Protein 1ZVP (pdb70)

InterPro domains:
  IPR018717 Domain of unknown function DUF2241 [PF10000] (2-69)
  IPR027795 CASTOR, ACT domain [PF13840] (72-126)
  IPR045865 ACT-like domain [SSF55021] (2-65)
  IPR045865 ACT-like domain [SSF55021] (70-128)

Secondary structure (DSSP, 8-state):
--SHHHHHHHHT-EEEEPSS-EEEEEE-S-GGGGGGG--SEEEEETTEEEEEEEHHHHHHTT----S-EEEEEEE-----S-HHHHHHHHHHHTT---EEEE-SS-EEEEEEGGGHHHHHHHHTTS--/-HHHHHHHHHTT-EEEEPSS-EEEEEE-S-GGGGGGG--SEEEEETTEEEEEEEHHHHHHTT----S-EEEEEEE-----S-HHHHHHHHHHHTT---EEEE-SS-EEEEEEGGGHHHHHHHHTTTT-/--HHHHHHHHHTS---EEEPS--EEEEEE-S-GGGGGGG--SEEEEETTEEEEEEEHHHHHTTT---PPPEEEEEE---TT-TTHHHHHHHHHHTTT--EEEEE-SS-EEEEEEGGGHHHHHHHH---/-HHHHHHHHHTS---EEEPSS-EEEEEE-S-GGGTGGG--SEEEEETTEEEEEEEHHHHHTTT------EEEEEE-S---TT-TTHHHHHHHHHHTTT---EEEE-SS-EEEEEEGGGHHHHHHHHT----

Structure (mmCIF, N/CA/C/O backbone):
data_1ZVP
#
_entry.id   1ZVP
#
_cell.length_a   97.224
_cell.length_b   99.561
_cell.length_c   163.433
_cell.angle_alpha   90.00
_cell.angle_beta   90.00
_cell.angle_gamma   90.00
#
_symmetry.space_group_name_H-M   'C 2 2 21'
#
loop_
_entity.id
_entity.type
_entity.pdbx_description
1 polymer 'hypothetical protein VC0802'
2 water water
#
loop_
_atom_site.group_PDB
_atom_site.id
_atom_site.type_symbol
_atom_site.label_atom_id
_atom_site.label_alt_id
_atom_site.label_comp_id
_atom_site.label_asym_id
_atom_site.label_entity_id
_atom_site.label_seq_id
_atom_site.pdbx_PDB_ins_code
_atom_site.Cartn_x
_atom_site.Cartn_y
_atom_site.Cartn_z
_atom_site.occupancy
_atom_site.B_iso_or_equiv
_atom_site.auth_seq_id
_atom_site.auth_comp_id
_atom_site.auth_asym_id
_atom_site.auth_atom_id
_atom_site.pdbx_PDB_model_num
ATOM 1 N N . SER A 1 3 ? 28.382 14.845 35.643 1.00 80.27 2 SER A N 1
ATOM 2 C CA . SER A 1 3 ? 27.665 15.130 36.925 1.00 80.23 2 SER A CA 1
ATOM 3 C C . SER A 1 3 ? 28.449 14.618 38.151 1.00 79.93 2 SER A C 1
ATOM 4 O O . SER A 1 3 ? 28.129 14.978 39.294 1.00 80.03 2 SER A O 1
ATOM 7 N N . GLY A 1 4 ? 29.465 13.783 37.900 1.00 79.39 3 GLY A N 1
ATOM 8 C CA . GLY A 1 4 ? 30.447 13.374 38.922 1.00 78.68 3 GLY A CA 1
ATOM 9 C C . GLY A 1 4 ? 31.595 14.378 39.041 1.00 78.18 3 GLY A C 1
ATOM 10 O O . GLY A 1 4 ? 32.186 14.545 40.122 1.00 77.99 3 GLY A O 1
ATOM 11 N N . ILE A 1 5 ? 31.899 15.034 37.911 1.00 77.54 4 ILE A N 1
ATOM 12 C CA . ILE A 1 5 ? 32.841 16.168 37.810 1.00 76.51 4 ILE A CA 1
ATOM 13 C C . ILE A 1 5 ? 32.382 17.362 38.638 1.00 75.63 4 ILE A C 1
ATOM 14 O O . ILE A 1 5 ? 33.073 17.805 39.568 1.00 75.52 4 ILE A O 1
ATOM 19 N N . LYS A 1 6 ? 31.201 17.866 38.260 1.00 74.26 5 LYS A N 1
ATOM 20 C CA . LYS A 1 6 ? 30.703 19.177 38.666 1.00 72.81 5 LYS A CA 1
ATOM 21 C C . LYS A 1 6 ? 30.092 19.189 40.076 1.00 71.57 5 LYS A C 1
ATOM 22 O O . LYS A 1 6 ? 29.782 20.257 40.620 1.00 71.41 5 LYS A O 1
ATOM 28 N N . SER A 1 7 ? 29.953 18.004 40.667 1.00 69.86 6 SER A N 1
ATOM 29 C CA . SER A 1 7 ? 29.470 17.888 42.037 1.00 68.37 6 SER A CA 1
ATOM 30 C C . SER A 1 7 ? 30.518 18.370 43.054 1.00 67.11 6 SER A C 1
ATOM 31 O O . SER A 1 7 ? 30.167 18.720 44.180 1.00 66.94 6 SER A O 1
ATOM 34 N N . LEU A 1 8 ? 31.792 18.391 42.651 1.00 65.29 7 LEU A N 1
ATOM 35 C CA . LEU A 1 8 ? 32.864 18.956 43.480 1.00 63.96 7 LEU A CA 1
ATOM 36 C C . LEU A 1 8 ? 32.885 20.487 43.428 1.00 62.93 7 LEU A C 1
ATOM 37 O O . LEU A 1 8 ? 33.109 21.150 44.444 1.00 62.60 7 LEU A O 1
ATOM 42 N N . GLU A 1 9 ? 32.650 21.037 42.241 1.00 61.72 8 GLU A N 1
ATOM 43 C CA . GLU A 1 9 ? 32.578 22.487 42.039 1.00 60.75 8 GLU A CA 1
ATOM 44 C C . GLU A 1 9 ? 31.405 23.099 42.809 1.00 59.58 8 GLU A C 1
ATOM 45 O O . GLU A 1 9 ? 31.487 24.233 43.282 1.00 59.06 8 GLU A O 1
ATOM 51 N N . LEU A 1 10 ? 30.332 22.319 42.932 1.00 58.46 9 LEU A N 1
ATOM 52 C CA . LEU A 1 10 ? 29.170 22.656 43.744 1.00 57.51 9 LEU A CA 1
ATOM 53 C C . LEU A 1 10 ? 29.493 22.654 45.222 1.00 56.66 9 LEU A C 1
ATOM 54 O O . LEU A 1 10 ? 29.046 23.537 45.957 1.00 56.75 9 LEU A O 1
ATOM 59 N N . LEU A 1 11 ? 30.264 21.658 45.653 1.00 55.62 10 LEU A N 1
ATOM 60 C CA . LEU A 1 11 ? 30.675 21.541 47.047 1.00 54.68 10 LEU A CA 1
ATOM 61 C C . LEU A 1 11 ? 31.595 22.691 47.449 1.00 53.94 10 LEU A C 1
ATOM 62 O O . LEU A 1 11 ? 31.475 23.241 48.546 1.00 53.86 10 LEU A O 1
ATOM 67 N N . LEU A 1 12 ? 32.506 23.049 46.550 1.00 53.17 11 LEU A N 1
ATOM 68 C CA . LEU A 1 12 ? 33.453 24.131 46.785 1.00 52.34 11 LEU A CA 1
ATOM 69 C C . LEU A 1 12 ? 32.783 25.499 46.840 1.00 52.22 11 LEU A C 1
ATOM 70 O O . LEU A 1 12 ? 33.219 26.356 47.600 1.00 52.03 11 LEU A O 1
ATOM 75 N N . GLN A 1 13 ? 31.728 25.692 46.045 1.00 52.09 12 GLN A N 1
ATOM 76 C CA . GLN A 1 13 ? 30.952 26.939 46.042 1.00 52.20 12 GLN A CA 1
ATOM 77 C C . GLN A 1 13 ? 30.208 27.176 47.351 1.00 51.84 12 GLN A C 1
ATOM 78 O O . GLN A 1 13 ? 29.861 28.314 47.670 1.00 51.82 12 GLN A O 1
ATOM 84 N N . SER A 1 14 ? 29.961 26.095 48.092 1.00 51.62 13 SER A N 1
ATOM 85 C CA . SER A 1 14 ? 29.240 26.143 49.358 1.00 51.32 13 SER A CA 1
ATOM 86 C C . SER A 1 14 ? 30.193 26.288 50.538 1.00 51.12 13 SER A C 1
ATOM 87 O O . SER A 1 14 ? 29.770 26.284 51.694 1.00 51.26 13 SER A O 1
ATOM 90 N N . MET A 1 15 ? 31.480 26.409 50.236 1.00 50.87 14 MET A N 1
ATOM 91 C CA . MET A 1 15 ? 32.520 26.462 51.255 1.00 50.71 14 MET A CA 1
ATOM 92 C C . MET A 1 15 ? 32.557 27.839 51.906 1.00 49.68 14 MET A C 1
ATOM 93 O O . MET A 1 15 ? 32.438 28.860 51.222 1.00 49.70 14 MET A O 1
ATOM 98 N N . SER A 1 16 ? 32.714 27.853 53.229 1.00 48.26 15 SER A N 1
ATOM 99 C CA . SER A 1 16 ? 32.633 29.083 53.998 1.00 46.97 15 SER A CA 1
ATOM 100 C C . SER A 1 16 ? 33.655 29.112 55.147 1.00 45.65 15 SER A C 1
ATOM 101 O O . SER A 1 16 ? 33.472 28.444 56.163 1.00 45.31 15 SER A O 1
ATOM 104 N N . PRO A 1 17 ? 34.743 29.886 54.974 1.00 44.58 16 PRO A N 1
ATOM 105 C CA . PRO A 1 17 ? 35.778 30.070 55.993 1.00 43.73 16 PRO A CA 1
ATOM 106 C C . PRO A 1 17 ? 35.369 31.029 57.120 1.00 43.32 16 PRO A C 1
ATOM 107 O O . PRO A 1 17 ? 34.663 32.002 56.881 1.00 43.37 16 PRO A O 1
ATOM 111 N N . GLU A 1 18 ? 35.823 30.747 58.337 1.00 42.94 17 GLU A N 1
ATOM 112 C CA . GLU A 1 18 ? 35.526 31.564 59.509 1.00 42.16 17 GLU A CA 1
ATOM 113 C C . GLU A 1 18 ? 36.785 31.751 60.331 1.00 41.77 17 GLU A C 1
ATOM 114 O O . GLU A 1 18 ? 37.249 30.809 60.972 1.00 42.33 17 GLU A O 1
ATOM 120 N N . LEU A 1 19 ? 37.362 32.945 60.310 1.00 40.93 18 LEU A N 1
ATOM 121 C CA . LEU A 1 19 ? 38.523 33.212 61.143 1.00 40.31 18 LEU A CA 1
ATOM 122 C C . LEU A 1 19 ? 38.091 33.274 62.620 1.00 40.67 18 LEU A C 1
ATOM 123 O O . LEU A 1 19 ? 37.190 34.044 62.983 1.00 40.84 18 LEU A O 1
ATOM 128 N N . MET A 1 20 ? 38.704 32.455 63.469 1.00 40.16 19 MET A N 1
ATOM 129 C CA . MET A 1 20 ? 38.346 32.447 64.884 1.00 39.85 19 MET A CA 1
ATOM 130 C C . MET A 1 20 ? 39.276 33.351 65.712 1.00 40.02 19 MET A C 1
ATOM 131 O O . MET A 1 20 ? 40.289 33.859 65.208 1.00 39.86 19 MET A O 1
ATOM 136 N N . ALA A 1 21 ? 38.905 33.577 66.971 1.00 39.95 20 ALA A N 1
ATOM 137 C CA . ALA A 1 21 ? 39.700 34.405 67.872 1.00 40.29 20 ALA A CA 1
ATOM 138 C C . ALA A 1 21 ? 40.879 33.608 68.432 1.00 40.58 20 ALA A C 1
ATOM 139 O O . ALA A 1 21 ? 40.862 32.376 68.420 1.00 40.69 20 ALA A O 1
ATOM 141 N N . GLY A 1 22 ? 41.895 34.318 68.917 1.00 40.76 21 GLY A N 1
ATOM 142 C CA . GLY A 1 22 ? 42.990 33.693 69.647 1.00 41.11 21 GLY A CA 1
ATOM 143 C C . GLY A 1 22 ? 44.217 33.421 68.810 1.00 41.30 21 GLY A C 1
ATOM 144 O O . GLY A 1 22 ? 44.111 33.121 67.619 1.00 41.49 21 GLY A O 1
ATOM 145 N N . ASP A 1 23 ? 45.380 33.551 69.444 1.00 41.33 22 ASP A N 1
ATOM 146 C CA . ASP A 1 23 ? 46.656 33.187 68.846 1.00 41.68 22 ASP A CA 1
ATOM 147 C C . ASP A 1 23 ? 47.030 31.812 69.344 1.00 41.33 22 ASP A C 1
ATOM 148 O O . ASP A 1 23 ? 46.898 31.520 70.530 1.00 41.27 22 ASP A O 1
ATOM 153 N N . TYR A 1 24 ? 47.484 30.965 68.431 1.00 40.95 23 TYR A N 1
ATOM 154 C CA . TYR A 1 24 ? 47.775 29.595 68.769 1.00 40.57 23 TYR A CA 1
ATOM 155 C C . TYR A 1 24 ? 49.203 29.276 68.471 1.00 40.41 23 TYR A C 1
ATOM 156 O O . TYR A 1 24 ? 49.831 29.908 67.627 1.00 40.30 23 TYR A O 1
ATOM 165 N N . VAL A 1 25 ? 49.718 28.296 69.198 1.00 40.31 24 VAL A N 1
ATOM 166 C CA . VAL A 1 25 ? 51.050 27.782 68.968 1.00 40.12 24 VAL A CA 1
ATOM 167 C C . VAL A 1 25 ? 51.008 26.257 69.050 1.00 39.92 24 VAL A C 1
ATOM 168 O O . VAL A 1 25 ? 50.178 25.694 69.766 1.00 39.70 24 VAL A O 1
ATOM 172 N N . PHE A 1 26 ? 51.885 25.607 68.285 1.00 39.84 25 PHE A N 1
ATOM 173 C CA . PHE A 1 26 ? 52.126 24.169 68.390 1.00 39.51 25 PHE A CA 1
ATOM 174 C C . PHE A 1 26 ? 53.293 23.936 69.323 1.00 39.52 25 PHE A C 1
ATOM 175 O O . PHE A 1 26 ? 54.358 24.538 69.161 1.00 39.49 25 PHE A O 1
ATOM 183 N N . CYS A 1 27 ? 53.078 23.082 70.319 1.00 39.93 26 CYS A N 1
ATOM 184 C CA . CYS A 1 27 ? 54.146 22.637 71.217 1.00 40.37 26 CYS A CA 1
ATOM 185 C C . CYS A 1 27 ? 54.227 21.142 71.159 1.00 40.10 26 CYS A C 1
ATOM 186 O O . CYS A 1 27 ? 53.257 20.479 70.807 1.00 40.11 26 CYS A O 1
ATOM 189 N N . THR A 1 28 ? 55.393 20.620 71.503 1.00 40.33 27 THR A N 1
ATOM 190 C CA . THR A 1 28 ? 55.562 19.194 71.723 1.00 40.72 27 THR A CA 1
ATOM 191 C C . THR A 1 28 ? 56.100 18.996 73.133 1.00 41.32 27 THR A C 1
ATOM 192 O O . THR A 1 28 ? 57.080 19.625 73.524 1.00 41.36 27 THR A O 1
ATOM 196 N N . VAL A 1 29 ? 55.422 18.165 73.918 1.00 42.08 28 VAL A N 1
ATOM 197 C CA . VAL A 1 29 ? 55.840 17.907 75.298 1.00 42.63 28 VAL A CA 1
ATOM 198 C C . VAL A 1 29 ? 56.044 16.416 75.549 1.00 43.60 28 VAL A C 1
ATOM 199 O O . VAL A 1 29 ? 55.622 15.581 74.752 1.00 43.78 28 VAL A O 1
ATOM 203 N N . ASN A 1 30 ? 56.713 16.093 76.650 1.00 44.74 29 ASN A N 1
ATOM 204 C CA . ASN A 1 30 ? 56.843 14.711 77.092 1.00 45.94 29 ASN A CA 1
ATOM 205 C C . ASN A 1 30 ? 56.122 14.541 78.405 1.00 46.23 29 ASN A C 1
ATOM 206 O O . ASN A 1 30 ? 56.486 15.161 79.401 1.00 46.87 29 ASN A O 1
ATOM 211 N N . GLY A 1 31 ? 55.086 13.714 78.405 1.00 46.43 30 GLY A N 1
ATOM 212 C CA . GLY A 1 31 ? 54.335 13.456 79.617 1.00 46.51 30 GLY A CA 1
ATOM 213 C C . GLY A 1 31 ? 52.980 12.879 79.306 1.00 46.77 30 GLY A C 1
ATOM 214 O O . GLY A 1 31 ? 52.617 12.710 78.136 1.00 46.60 30 GLY A O 1
ATOM 215 N N . ALA A 1 32 ? 52.241 12.561 80.363 1.00 47.00 31 ALA A N 1
ATOM 216 C CA . ALA A 1 32 ? 50.867 12.118 80.230 1.00 47.29 31 ALA A CA 1
ATOM 217 C C . ALA A 1 32 ? 49.990 13.310 79.848 1.00 47.34 31 ALA A C 1
ATOM 218 O O . ALA A 1 32 ? 50.242 14.447 80.259 1.00 47.33 31 ALA A O 1
ATOM 220 N N . LEU A 1 33 ? 48.967 13.047 79.047 1.00 47.48 32 LEU A N 1
ATOM 221 C CA . LEU A 1 33 ? 47.992 14.068 78.702 1.00 47.38 32 LEU A CA 1
ATOM 222 C C . LEU A 1 33 ? 47.412 14.721 79.967 1.00 47.74 32 LEU A C 1
ATOM 223 O O . LEU A 1 33 ? 47.154 15.920 79.978 1.00 48.16 32 LEU A O 1
ATOM 228 N N . SER A 1 34 ? 47.241 13.941 81.034 1.00 47.96 33 SER A N 1
ATOM 229 C CA . SER A 1 34 ? 46.689 14.445 82.301 1.00 47.95 33 SER A CA 1
ATOM 230 C C . SER A 1 34 ? 47.487 15.603 82.921 1.00 47.96 33 SER A C 1
ATOM 231 O O . SER A 1 34 ? 46.914 16.458 83.595 1.00 47.98 33 SER A O 1
ATOM 234 N N . ASP A 1 35 ? 48.797 15.634 82.674 1.00 48.01 34 ASP A N 1
ATOM 235 C CA . ASP A 1 35 ? 49.691 16.679 83.206 1.00 47.89 34 ASP A CA 1
ATOM 236 C C . ASP A 1 35 ? 49.497 18.059 82.590 1.00 47.80 34 ASP A C 1
ATOM 237 O O . ASP A 1 35 ? 50.006 19.054 83.116 1.00 47.77 34 ASP A O 1
ATOM 242 N N . TYR A 1 36 ? 48.778 18.108 81.470 1.00 47.56 35 TYR A N 1
ATOM 243 C CA . TYR A 1 36 ? 48.669 19.315 80.669 1.00 47.14 35 TYR A CA 1
ATOM 244 C C . TYR A 1 36 ? 47.222 19.754 80.505 1.00 47.44 35 TYR A C 1
ATOM 245 O O . TYR A 1 36 ? 46.912 20.587 79.662 1.00 47.62 35 TYR A O 1
ATOM 254 N N . LEU A 1 37 ? 46.341 19.203 81.329 1.00 47.86 36 LEU A N 1
ATOM 255 C CA . LEU A 1 37 ? 44.924 19.547 81.279 1.00 48.40 36 LEU A CA 1
ATOM 256 C C . LEU A 1 37 ? 44.627 21.005 81.675 1.00 48.58 36 LEU A C 1
ATOM 257 O O . LEU A 1 37 ? 43.742 21.644 81.086 1.00 48.86 36 LEU A O 1
ATOM 262 N N . SER A 1 38 ? 45.377 21.531 82.647 1.00 48.58 37 SER A N 1
ATOM 263 C CA . SER A 1 38 ? 45.165 22.899 83.136 1.00 48.57 37 SER A CA 1
ATOM 264 C C . SER A 1 38 ? 45.529 23.948 82.093 1.00 48.38 37 SER A C 1
ATOM 265 O O . SER A 1 38 ? 45.089 25.098 82.192 1.00 48.73 37 SER A O 1
ATOM 268 N N . LEU A 1 39 ? 46.334 23.547 81.106 1.00 47.90 38 LEU A N 1
ATOM 269 C CA . LEU A 1 39 ? 46.693 24.411 79.974 1.00 47.20 38 LEU A CA 1
ATOM 270 C C . LEU A 1 39 ? 45.535 24.633 78.992 1.00 47.05 38 LEU A C 1
ATOM 271 O O . LEU A 1 39 ? 45.579 25.559 78.175 1.00 47.11 38 LEU A O 1
ATOM 276 N N . GLU A 1 40 ? 44.507 23.783 79.092 1.00 46.78 39 GLU A N 1
ATOM 277 C CA . GLU A 1 40 ? 43.303 23.828 78.244 1.00 46.58 39 GLU A CA 1
ATOM 278 C C . GLU A 1 40 ? 43.615 23.920 76.747 1.00 45.77 39 GLU A C 1
ATOM 279 O O . GLU A 1 40 ? 43.262 24.906 76.099 1.00 45.83 39 GLU A O 1
ATOM 285 N N . PRO A 1 41 ? 44.296 22.897 76.196 1.00 45.03 40 PRO A N 1
ATOM 286 C CA . PRO A 1 41 ? 44.663 22.974 74.783 1.00 44.12 40 PRO A CA 1
ATOM 287 C C . PRO A 1 41 ? 43.457 22.757 73.885 1.00 43.12 40 PRO A C 1
ATOM 288 O O . PRO A 1 41 ? 42.593 21.944 74.211 1.00 43.47 40 PRO A O 1
ATOM 292 N N . ILE A 1 42 ? 43.398 23.487 72.776 1.00 41.93 41 ILE A N 1
ATOM 293 C CA . ILE A 1 42 ? 42.313 23.343 71.802 1.00 40.75 41 ILE A CA 1
ATOM 294 C C . ILE A 1 42 ? 42.403 22.007 71.050 1.00 40.01 41 ILE A C 1
ATOM 295 O O . ILE A 1 42 ? 41.386 21.477 70.590 1.00 40.12 41 ILE A O 1
ATOM 300 N N . ALA A 1 43 ? 43.621 21.473 70.960 1.00 38.67 42 ALA A N 1
ATOM 301 C CA . ALA A 1 43 ? 43.914 20.264 70.206 1.00 37.69 42 ALA A CA 1
ATOM 302 C C . ALA A 1 43 ? 45.072 19.490 70.809 1.00 37.12 42 ALA A C 1
ATOM 303 O O . ALA A 1 43 ? 45.949 20.046 71.453 1.00 37.02 42 ALA A O 1
ATOM 305 N N . THR A 1 44 ? 45.067 18.194 70.545 1.00 36.79 43 THR A N 1
ATOM 306 C CA . THR A 1 44 ? 45.969 17.231 71.149 1.00 36.39 43 THR A CA 1
ATOM 307 C C . THR A 1 44 ? 46.262 16.148 70.099 1.00 36.13 43 THR A C 1
ATOM 308 O O . THR A 1 44 ? 45.357 15.718 69.382 1.00 36.19 43 THR A O 1
ATOM 312 N N . PHE A 1 45 ? 47.523 15.748 69.963 1.00 35.66 44 PHE A N 1
ATOM 313 C CA . PHE A 1 45 ? 47.856 14.549 69.195 1.00 35.29 44 PHE A CA 1
ATOM 314 C C . PHE A 1 45 ? 49.023 13.831 69.852 1.00 35.40 44 PHE A C 1
ATOM 315 O O . PHE A 1 45 ? 50.052 14.431 70.143 1.00 35.65 44 PHE A O 1
ATOM 323 N N . ARG A 1 46 ? 48.845 12.546 70.112 1.00 35.49 45 ARG A N 1
ATOM 324 C CA . ARG A 1 46 ? 49.919 11.723 70.648 1.00 35.91 45 ARG A CA 1
ATOM 325 C C . ARG A 1 46 ? 50.793 11.170 69.497 1.00 35.57 45 ARG A C 1
ATOM 326 O O . ARG A 1 46 ? 50.402 10.226 68.799 1.00 35.68 45 ARG A O 1
ATOM 334 N N . GLU A 1 47 ? 51.948 11.802 69.273 1.00 34.95 46 GLU A N 1
ATOM 335 C CA . GLU A 1 47 ? 52.926 11.330 68.292 1.00 34.40 46 GLU A CA 1
ATOM 336 C C . GLU A 1 47 ? 53.905 10.379 69.004 1.00 34.39 46 GLU A C 1
ATOM 337 O O . GLU A 1 47 ? 54.078 10.473 70.216 1.00 34.47 46 GLU A O 1
ATOM 343 N N . PRO A 1 48 ? 54.528 9.434 68.278 1.00 34.42 47 PRO A N 1
ATOM 344 C CA . PRO A 1 48 ? 55.593 8.671 68.952 1.00 34.76 47 PRO A CA 1
ATOM 345 C C . PRO A 1 48 ? 56.721 9.533 69.563 1.00 35.22 47 PRO A C 1
ATOM 346 O O . PRO A 1 48 ? 57.363 9.110 70.528 1.00 35.23 47 PRO A O 1
ATOM 350 N N . GLU A 1 49 ? 56.942 10.729 69.016 1.00 35.80 48 GLU A N 1
ATOM 351 C CA . GLU A 1 49 ? 57.970 11.642 69.526 1.00 36.02 48 GLU A CA 1
ATOM 352 C C . GLU A 1 49 ? 57.524 12.401 70.771 1.00 35.88 48 GLU A C 1
ATOM 353 O O . GLU A 1 49 ? 58.352 13.002 71.446 1.00 36.45 48 GLU A O 1
ATOM 359 N N . GLY A 1 50 ? 56.224 12.387 71.063 1.00 35.48 49 GLY A N 1
ATOM 360 C CA . GLY A 1 50 ? 55.664 13.069 72.236 1.00 34.93 49 GLY A CA 1
ATOM 361 C C . GLY A 1 50 ? 54.325 13.735 71.957 1.00 34.77 49 GLY A C 1
ATOM 362 O O . GLY A 1 50 ? 53.904 13.844 70.806 1.00 34.72 49 GLY A O 1
ATOM 363 N N . LEU A 1 51 ? 53.665 14.194 73.015 1.00 34.59 50 LEU A N 1
ATOM 364 C CA . LEU A 1 51 ? 52.353 14.833 72.916 1.00 34.96 50 LEU A CA 1
ATOM 365 C C . LEU A 1 51 ? 52.416 16.175 72.200 1.00 35.20 50 LEU A C 1
ATOM 366 O O . LEU A 1 51 ? 53.138 17.080 72.637 1.00 35.07 50 LEU A O 1
ATOM 371 N N . THR A 1 52 ? 51.662 16.304 71.109 1.00 35.48 51 THR A N 1
ATOM 372 C CA . THR A 1 52 ? 51.423 17.610 70.498 1.00 35.65 51 THR A CA 1
ATOM 373 C C . THR A 1 52 ? 50.320 18.326 71.257 1.00 36.11 51 THR A C 1
ATOM 374 O O . THR A 1 52 ? 49.226 17.781 71.445 1.00 36.25 51 THR A O 1
ATOM 378 N N . LEU A 1 53 ? 50.622 19.543 71.703 1.00 36.63 52 LEU A N 1
ATOM 379 C CA . LEU A 1 53 ? 49.607 20.450 72.238 1.00 37.15 52 LEU A CA 1
ATOM 380 C C . LEU A 1 53 ? 49.435 21.630 71.307 1.00 37.57 52 LEU A C 1
ATOM 381 O O . LEU A 1 53 ? 50.417 22.248 70.904 1.00 37.39 52 LEU A O 1
ATOM 386 N N . VAL A 1 54 ? 48.192 21.923 70.946 1.00 38.57 53 VAL A N 1
ATOM 387 C CA . VAL A 1 54 ? 47.877 23.180 70.272 1.00 40.11 53 VAL A CA 1
ATOM 388 C C . VAL A 1 54 ? 47.145 24.059 71.283 1.00 41.37 53 VAL A C 1
ATOM 389 O O . VAL A 1 54 ? 46.036 23.746 71.711 1.00 41.71 53 VAL A O 1
ATOM 393 N N . LEU A 1 55 ? 47.780 25.147 71.694 1.00 43.03 54 LEU A N 1
ATOM 394 C CA . LEU A 1 55 ? 47.205 25.979 72.747 1.00 44.46 54 LEU A CA 1
ATOM 395 C C . LEU A 1 55 ? 47.412 27.470 72.516 1.00 45.26 54 LEU A C 1
ATOM 396 O O . LEU A 1 55 ? 48.253 27.874 71.715 1.00 45.13 54 LEU A O 1
ATOM 401 N N . GLU A 1 56 ? 46.624 28.274 73.218 1.00 46.48 55 GLU A N 1
ATOM 402 C CA . GLU A 1 56 ? 46.761 29.719 73.167 1.00 48.11 55 GLU A CA 1
ATOM 403 C C . GLU A 1 56 ? 48.160 30.169 73.571 1.00 48.44 55 GLU A C 1
ATOM 404 O O . GLU A 1 56 ? 48.678 29.740 74.597 1.00 48.62 55 GLU A O 1
ATOM 410 N N . ALA A 1 57 ? 48.762 31.022 72.743 1.00 49.33 56 ALA A N 1
ATOM 411 C CA . ALA A 1 57 ? 50.143 31.469 72.918 1.00 50.40 56 ALA A CA 1
ATOM 412 C C . ALA A 1 57 ? 50.380 32.084 74.289 1.00 51.48 56 ALA A C 1
ATOM 413 O O . ALA A 1 57 ? 51.477 31.993 74.835 1.00 51.66 56 ALA A O 1
ATOM 415 N N . GLU A 1 58 ? 49.338 32.717 74.825 1.00 52.87 57 GLU A N 1
ATOM 416 C CA . GLU A 1 58 ? 49.311 33.211 76.195 1.00 54.10 57 GLU A CA 1
ATOM 417 C C . GLU A 1 58 ? 49.714 32.095 77.161 1.00 54.31 57 GLU A C 1
ATOM 418 O O . GLU A 1 58 ? 50.722 32.214 77.850 1.00 54.27 57 GLU A O 1
ATOM 424 N N . LYS A 1 59 ? 48.932 31.013 77.176 1.00 54.77 58 LYS A N 1
ATOM 425 C CA . LYS A 1 59 ? 49.154 29.853 78.051 1.00 55.40 58 LYS A CA 1
ATOM 426 C C . LYS A 1 59 ? 50.521 29.180 77.880 1.00 55.46 58 LYS A C 1
ATOM 427 O O . LYS A 1 59 ? 51.143 28.776 78.864 1.00 55.22 58 LYS A O 1
ATOM 433 N N . ALA A 1 60 ? 50.968 29.062 76.631 1.00 55.82 59 ALA A N 1
ATOM 434 C CA . ALA A 1 60 ? 52.250 28.450 76.297 1.00 56.21 59 ALA A CA 1
ATOM 435 C C . ALA A 1 60 ? 53.408 29.143 76.996 1.00 56.78 59 ALA A C 1
ATOM 436 O O . ALA A 1 60 ? 54.259 28.480 77.588 1.00 56.98 59 ALA A O 1
ATOM 438 N N . GLN A 1 61 ? 53.445 30.471 76.934 1.00 57.43 60 GLN A N 1
ATOM 439 C CA . GLN A 1 61 ? 54.530 31.211 77.580 1.00 58.21 60 GLN A CA 1
ATOM 440 C C . GLN A 1 61 ? 54.359 31.391 79.106 1.00 58.39 60 GLN A C 1
ATOM 441 O O . GLN A 1 61 ? 55.356 31.524 79.817 1.00 58.27 60 GLN A O 1
ATOM 447 N N . GLN A 1 62 ? 53.113 31.355 79.596 1.00 58.74 61 GLN A N 1
ATOM 448 C CA . GLN A 1 62 ? 52.825 31.326 81.045 1.00 59.16 61 GLN A CA 1
ATOM 449 C C . GLN A 1 62 ? 53.345 30.043 81.688 1.00 59.11 61 GLN A C 1
ATOM 450 O O . GLN A 1 62 ? 53.681 30.029 82.867 1.00 59.20 61 GLN A O 1
ATOM 456 N N . ALA A 1 63 ? 53.366 28.961 80.914 1.00 59.20 62 ALA A N 1
ATOM 457 C CA . ALA A 1 63 ? 53.925 27.688 81.356 1.00 59.11 62 ALA A CA 1
ATOM 458 C C . ALA A 1 63 ? 55.336 27.509 80.810 1.00 59.09 62 ALA A C 1
ATOM 459 O O . ALA A 1 63 ? 55.941 26.450 80.982 1.00 59.07 62 ALA A O 1
ATOM 461 N N . GLY A 1 64 ? 55.844 28.550 80.146 1.00 59.12 63 GLY A N 1
ATOM 462 C CA . GLY A 1 64 ? 57.203 28.571 79.603 1.00 59.21 63 GLY A CA 1
ATOM 463 C C . GLY A 1 64 ? 57.574 27.393 78.716 1.00 59.36 63 GLY A C 1
ATOM 464 O O . GLY A 1 64 ? 58.644 26.804 78.877 1.00 59.27 63 GLY A O 1
ATOM 465 N N . LEU A 1 65 ? 56.691 27.043 77.783 1.00 59.45 64 LEU A N 1
ATOM 466 C CA . LEU A 1 65 ? 56.975 25.983 76.814 1.00 59.50 64 LEU A CA 1
ATOM 467 C C . LEU A 1 65 ? 57.609 26.577 75.562 1.00 59.67 64 LEU A C 1
ATOM 468 O O . LEU A 1 65 ? 57.166 27.625 75.084 1.00 59.69 64 LEU A O 1
ATOM 473 N N . GLU A 1 66 ? 58.649 25.919 75.046 1.00 59.76 65 GLU A N 1
AT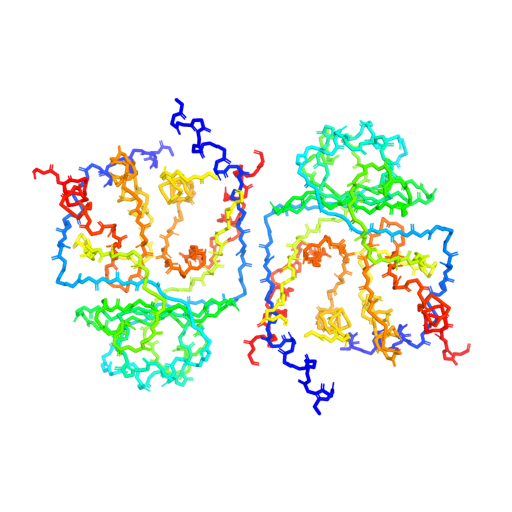OM 474 C CA . GLU A 1 66 ? 59.230 26.285 73.749 1.00 59.98 65 GLU A CA 1
ATOM 475 C C . GLU A 1 66 ? 58.256 25.891 72.641 1.00 59.56 65 GLU A C 1
ATOM 476 O O . GLU A 1 66 ? 58.057 24.703 72.361 1.00 59.88 65 GLU A O 1
ATOM 482 N N . SER A 1 67 ? 57.656 26.898 72.013 1.00 58.89 66 SER A N 1
ATOM 483 C CA . SER A 1 67 ? 56.514 26.693 71.121 1.00 57.98 66 SER A CA 1
ATOM 484 C C . SER A 1 67 ? 56.870 26.779 69.634 1.00 57.26 66 SER A C 1
ATOM 485 O O . SER A 1 67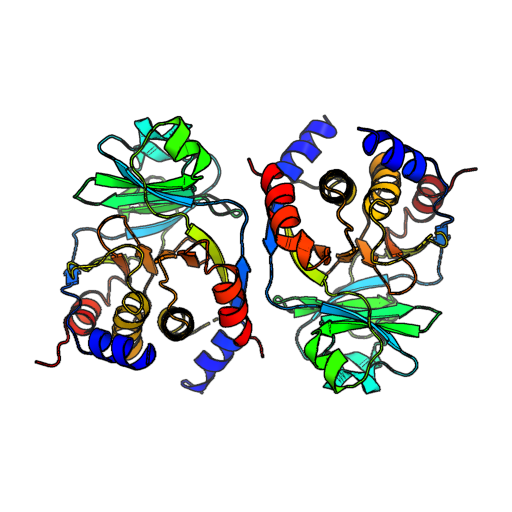 ? 57.764 26.079 69.146 1.00 57.46 66 SER A O 1
ATOM 488 N N . SER A 1 68 ? 56.142 27.636 68.924 1.00 56.02 67 SER A N 1
ATOM 489 C CA . SER A 1 68 ? 56.332 27.844 67.500 1.00 54.48 67 SER A CA 1
ATOM 490 C C . SER A 1 68 ? 55.976 29.293 67.175 1.00 53.35 67 SER A C 1
ATOM 491 O O . SER A 1 68 ? 55.730 30.108 68.081 1.00 53.33 67 SER A O 1
ATOM 494 N N . ALA A 1 69 ? 55.966 29.608 65.882 1.00 51.68 68 ALA A N 1
ATOM 495 C CA . ALA A 1 69 ? 55.400 30.851 65.387 1.00 49.81 68 ALA A CA 1
ATOM 496 C C . ALA A 1 69 ? 53.937 30.932 65.829 1.00 48.57 68 ALA A C 1
ATOM 497 O O . ALA A 1 69 ? 53.326 29.906 66.152 1.00 48.56 68 ALA A O 1
ATOM 499 N N . LEU A 1 70 ? 53.376 32.140 65.867 1.00 46.85 69 LEU A N 1
ATOM 500 C CA . LEU A 1 70 ? 51.943 32.283 66.123 1.00 45.02 69 LEU A CA 1
ATOM 501 C C . LEU A 1 70 ? 51.104 31.843 64.908 1.00 43.92 69 LEU A C 1
ATOM 502 O O . LEU A 1 70 ? 51.461 32.100 63.752 1.00 43.25 69 LEU A O 1
ATOM 507 N N . PHE A 1 71 ? 50.004 31.149 65.195 1.00 42.69 70 PHE A N 1
ATOM 508 C CA . PHE A 1 71 ? 49.037 30.736 64.185 1.00 41.62 70 PHE A CA 1
ATOM 509 C C . PHE A 1 71 ? 47.649 31.315 64.485 1.00 41.27 70 PHE A C 1
ATOM 510 O O . PHE A 1 71 ? 47.320 31.617 65.641 1.00 40.73 70 PHE A O 1
ATOM 518 N N . SER A 1 72 ? 46.856 31.490 63.430 1.00 40.66 71 SER A N 1
ATOM 519 C CA . SER A 1 72 ? 45.429 31.766 63.566 1.00 40.27 71 SER A CA 1
ATOM 520 C C . SER A 1 72 ? 44.624 30.534 63.138 1.00 39.93 71 SER A C 1
ATOM 521 O O . SER A 1 72 ? 45.126 29.694 62.403 1.00 39.93 71 SER A O 1
ATOM 524 N N . LEU A 1 73 ? 43.389 30.426 63.615 1.00 39.98 72 LEU A N 1
ATOM 525 C CA . LEU A 1 73 ? 42.517 29.285 63.337 1.00 40.05 72 LEU A CA 1
ATOM 526 C C . LEU A 1 73 ? 41.384 29.677 62.387 1.00 40.38 72 LEU A C 1
ATOM 527 O O . LEU A 1 73 ? 40.636 30.618 62.647 1.00 40.32 72 LEU A O 1
ATOM 532 N N . ILE A 1 74 ? 41.262 28.952 61.284 1.00 40.58 73 ILE A N 1
ATOM 533 C CA . ILE A 1 74 ? 40.141 29.110 60.387 1.00 40.96 73 ILE A CA 1
ATOM 534 C C . ILE A 1 74 ? 39.352 27.809 60.397 1.00 41.95 73 ILE A C 1
ATOM 535 O O . ILE A 1 74 ? 39.884 26.744 60.111 1.00 42.20 73 ILE A O 1
ATOM 540 N N . THR A 1 75 ? 38.090 27.895 60.787 1.00 43.16 74 THR A N 1
ATOM 541 C CA . THR A 1 75 ? 37.190 26.763 60.693 1.00 44.39 74 THR A CA 1
ATOM 542 C C . THR A 1 75 ? 36.616 26.766 59.288 1.00 45.39 74 THR A C 1
ATOM 543 O O . THR A 1 75 ? 36.246 27.809 58.762 1.00 45.47 74 THR A O 1
ATOM 547 N N . LEU A 1 76 ? 36.581 25.595 58.672 1.00 46.92 75 LEU A N 1
ATOM 548 C CA . LEU A 1 76 ? 36.093 25.469 57.316 1.00 48.51 75 LEU A CA 1
ATOM 549 C C . LEU A 1 76 ? 34.757 24.742 57.320 1.00 49.61 75 LEU A C 1
ATOM 550 O O . LEU A 1 76 ? 34.653 23.603 57.804 1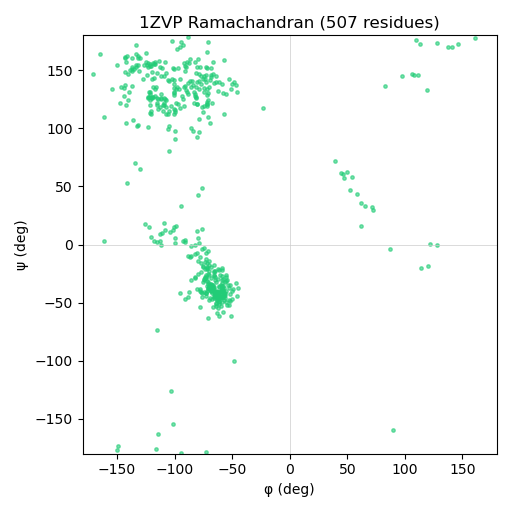.00 49.93 75 LEU A O 1
ATOM 555 N N . THR A 1 77 ? 33.734 25.398 56.784 1.00 50.63 76 THR A N 1
ATOM 556 C CA . THR A 1 77 ? 32.417 24.781 56.689 1.00 51.91 76 THR A CA 1
ATOM 557 C C . THR A 1 77 ? 32.005 24.583 55.228 1.00 52.67 76 THR A C 1
ATOM 558 O O . THR A 1 77 ? 32.395 25.360 54.354 1.00 52.54 76 THR A O 1
ATOM 562 N N . VAL A 1 78 ? 31.248 23.517 54.975 1.00 53.84 77 VAL A N 1
ATOM 563 C CA . VAL A 1 78 ? 30.681 23.242 53.652 1.00 55.19 77 VAL A CA 1
ATOM 564 C C . VAL A 1 78 ? 29.187 23.021 53.807 1.00 56.21 77 VAL A C 1
ATOM 565 O O . VAL A 1 78 ? 28.747 22.429 54.796 1.00 56.38 77 VAL A O 1
ATOM 569 N N . HIS A 1 79 ? 28.412 23.503 52.836 1.00 57.63 78 HIS A N 1
ATOM 570 C CA . HIS A 1 79 ? 26.958 23.583 52.990 1.00 59.00 78 HIS A CA 1
ATOM 571 C C . HIS A 1 79 ? 26.139 22.987 51.830 1.00 60.06 78 HIS A C 1
ATOM 572 O O . HIS A 1 79 ? 25.425 23.745 51.164 1.00 60.58 78 HIS A O 1
ATOM 579 N N . SER A 1 80 ? 26.195 21.671 51.560 1.00 61.16 79 SER A N 1
ATOM 580 C CA . SER A 1 80 ? 27.025 20.651 52.232 1.00 62.23 79 SER A CA 1
ATOM 581 C C . SER A 1 80 ? 27.144 19.403 51.342 1.00 62.56 79 SER A C 1
ATOM 582 O O . SER A 1 80 ? 26.141 18.897 50.809 1.00 62.86 79 SER A O 1
ATOM 585 N N . GLU A 1 83 ? 28.025 16.117 48.816 1.00 64.47 82 GLU A N 1
ATOM 586 C CA . GLU A 1 83 ? 29.431 15.960 49.219 1.00 64.70 82 GLU A CA 1
ATOM 587 C C . GLU A 1 83 ? 30.247 14.951 48.336 1.00 63.63 82 GLU A C 1
ATOM 588 O O . GLU A 1 83 ? 29.697 13.956 47.836 1.00 63.59 82 GLU A O 1
ATOM 594 N N . ALA A 1 84 ? 31.548 15.237 48.160 1.00 62.04 83 ALA A N 1
ATOM 595 C CA . ALA A 1 84 ? 32.453 14.522 47.234 1.00 60.13 83 ALA A CA 1
ATOM 596 C C . ALA A 1 84 ? 33.916 14.530 47.746 1.00 58.86 83 ALA A C 1
ATOM 597 O O . ALA A 1 84 ? 34.184 15.029 48.857 1.00 58.97 83 ALA A O 1
ATOM 599 N N . VAL A 1 85 ? 34.853 13.976 46.957 1.00 56.61 84 VAL A N 1
ATOM 600 C CA . VAL A 1 85 ? 36.290 13.978 47.333 1.00 54.16 84 VAL A CA 1
ATOM 601 C C . VAL A 1 85 ? 37.097 15.066 46.609 1.00 52.63 84 VAL A C 1
ATOM 602 O O . VAL A 1 85 ? 36.858 15.346 45.436 1.00 52.60 84 VAL A O 1
ATOM 606 N N . GLY A 1 86 ? 38.039 15.680 47.319 1.00 50.77 85 GLY A N 1
ATOM 607 C CA . GLY A 1 86 ? 38.846 16.760 46.761 1.00 48.59 85 GLY A CA 1
ATOM 608 C C . GLY A 1 86 ? 38.772 18.078 47.516 1.00 47.28 85 GLY A C 1
ATOM 609 O O . GLY A 1 86 ? 39.405 19.056 47.118 1.00 46.78 85 GLY A O 1
ATOM 610 N N . LEU A 1 87 ? 38.001 18.107 48.603 1.00 46.07 86 LEU A N 1
ATOM 611 C CA . LEU A 1 87 ? 37.813 19.324 49.388 1.00 44.85 86 LEU A CA 1
ATOM 612 C C . LEU A 1 87 ? 39.118 19.841 49.984 1.00 43.98 86 LEU A C 1
ATOM 613 O O . LEU A 1 87 ? 39.419 21.027 49.851 1.00 43.98 86 LEU A O 1
ATOM 618 N N . THR A 1 88 ? 39.874 18.950 50.639 1.00 42.91 87 THR A N 1
ATOM 619 C CA . THR A 1 88 ? 41.155 19.304 51.267 1.00 41.73 87 THR A CA 1
ATOM 620 C C . THR A 1 88 ? 42.180 19.747 50.230 1.00 40.92 87 THR A C 1
ATOM 621 O O . THR A 1 88 ? 42.898 20.724 50.448 1.00 40.62 87 THR A O 1
ATOM 625 N N . ALA A 1 89 ? 42.248 19.024 49.112 1.00 39.96 88 ALA A N 1
ATOM 626 C CA . ALA A 1 89 ? 43.152 19.381 48.024 1.00 39.08 88 ALA A CA 1
ATOM 627 C C . ALA A 1 89 ? 42.870 20.801 47.535 1.00 38.71 88 ALA A C 1
ATOM 628 O O . ALA A 1 89 ? 43.796 21.587 47.339 1.00 38.51 88 ALA A O 1
ATOM 630 N N . ALA A 1 90 ? 41.585 21.125 47.376 1.00 38.20 89 ALA A N 1
ATOM 631 C CA . ALA A 1 90 ? 41.142 22.440 46.888 1.00 37.64 89 ALA A CA 1
ATOM 632 C C . ALA A 1 90 ? 41.494 23.606 47.808 1.00 37.25 89 ALA A C 1
ATOM 633 O O . ALA A 1 90 ? 42.107 24.577 47.359 1.00 37.31 89 ALA A O 1
ATOM 635 N N . PHE A 1 91 ? 41.127 23.529 49.085 1.00 36.72 90 PHE A N 1
ATOM 636 C CA . PHE A 1 91 ? 41.421 24.658 49.956 1.00 36.46 90 PHE A CA 1
ATOM 637 C C . PHE A 1 91 ? 42.905 24.810 50.266 1.00 36.45 90 PHE A C 1
ATOM 638 O O . PHE A 1 91 ? 43.382 25.933 50.417 1.00 36.72 90 PHE A O 1
ATOM 646 N N . ALA A 1 92 ? 43.627 23.688 50.324 1.00 36.40 91 ALA A N 1
ATOM 647 C CA . ALA A 1 92 ? 45.072 23.693 50.560 1.00 36.16 91 ALA A CA 1
ATOM 648 C C . ALA A 1 92 ? 45.835 24.220 49.349 1.00 36.41 91 ALA A C 1
ATOM 649 O O . ALA A 1 92 ? 46.826 24.934 49.512 1.00 37.09 91 ALA A O 1
ATOM 651 N N . THR A 1 93 ? 45.371 23.879 48.147 1.00 36.49 92 THR A N 1
ATOM 652 C CA . THR A 1 93 ? 45.931 24.413 46.903 1.00 36.64 92 THR A CA 1
ATOM 653 C C . THR A 1 93 ? 45.727 25.925 46.797 1.00 37.14 92 THR A C 1
ATOM 654 O O . THR A 1 93 ? 46.659 26.645 46.424 1.00 37.48 92 THR A O 1
ATOM 658 N N . LYS A 1 94 ? 44.518 26.398 47.115 1.00 37.26 93 LYS A N 1
ATOM 659 C CA . LYS A 1 94 ? 44.218 27.827 47.116 1.00 37.60 93 LYS A CA 1
ATOM 660 C C . LYS A 1 94 ? 45.136 28.588 48.062 1.00 37.77 93 LYS A C 1
ATOM 661 O O . LYS A 1 94 ? 45.639 29.661 47.713 1.00 37.79 93 LYS A O 1
ATOM 667 N N . LEU A 1 95 ? 45.346 28.034 49.255 1.00 37.79 94 LEU A N 1
ATOM 668 C CA . LEU A 1 95 ? 46.248 28.638 50.224 1.00 38.02 94 LEU A CA 1
ATOM 669 C C . LEU A 1 95 ? 47.703 28.573 49.769 1.00 38.77 94 LEU A C 1
ATOM 670 O O . LEU A 1 95 ? 48.443 29.539 49.949 1.00 39.17 94 LEU A O 1
ATOM 675 N N . ALA A 1 96 ? 48.102 27.450 49.171 1.00 39.44 95 ALA A N 1
ATOM 676 C CA . ALA A 1 96 ? 49.462 27.283 48.641 1.00 40.32 95 ALA A CA 1
ATOM 677 C C . ALA A 1 96 ? 49.800 28.318 47.567 1.00 40.92 95 ALA A C 1
ATOM 678 O O . ALA A 1 96 ? 50.907 28.848 47.538 1.00 41.22 95 ALA A O 1
ATOM 680 N N . GLU A 1 97 ? 48.836 28.618 46.707 1.00 41.80 96 GLU A N 1
ATOM 681 C CA . GLU A 1 97 ? 48.997 29.639 45.674 1.00 42.83 96 GLU A CA 1
ATOM 682 C C . GLU A 1 97 ? 49.262 31.043 46.200 1.00 43.05 96 GLU A C 1
ATOM 683 O O . GLU A 1 97 ? 49.814 31.878 45.485 1.00 43.38 96 GLU A O 1
ATOM 689 N N . HIS A 1 98 ? 48.880 31.292 47.447 1.00 43.24 97 HIS A N 1
ATOM 690 C CA . HIS A 1 98 ? 49.150 32.566 48.104 1.00 43.41 97 HIS A CA 1
ATOM 691 C C . HIS A 1 98 ? 50.346 32.508 49.063 1.00 42.97 97 HIS A C 1
ATOM 692 O O . HIS A 1 98 ? 50.538 33.411 49.884 1.00 43.22 97 HIS A O 1
ATOM 699 N N . GLY A 1 99 ? 51.146 31.449 48.949 1.00 42.61 98 GLY A N 1
ATOM 700 C CA . GLY A 1 99 ? 52.281 31.225 49.837 1.00 41.91 98 GLY A CA 1
ATOM 701 C C . GLY A 1 99 ? 51.868 31.049 51.288 1.00 41.68 98 GLY A C 1
ATOM 702 O O . GLY A 1 99 ? 52.571 31.491 52.196 1.00 41.72 98 GLY A O 1
ATOM 703 N N . ILE A 1 100 ? 50.724 30.403 51.507 1.00 41.45 99 ILE A N 1
ATOM 704 C CA . ILE A 1 100 ? 50.204 30.163 52.855 1.00 41.11 99 ILE A CA 1
ATOM 705 C C . ILE A 1 100 ? 50.211 28.663 53.132 1.00 41.47 99 ILE A C 1
ATOM 706 O O . ILE A 1 100 ? 49.658 27.876 52.362 1.00 41.71 99 ILE A O 1
ATOM 711 N N . SER A 1 101 ? 50.850 28.266 54.227 1.00 41.70 100 SER A N 1
ATOM 712 C CA . SER A 1 101 ? 50.865 26.865 54.621 1.00 42.11 100 SER A CA 1
ATOM 713 C C . SER A 1 101 ? 49.637 26.553 55.470 1.00 41.74 100 SER A C 1
ATOM 714 O O . SER A 1 101 ? 49.215 27.368 56.276 1.00 42.45 100 SER A O 1
ATOM 717 N N . ALA A 1 102 ? 49.052 25.382 55.256 1.00 41.44 101 ALA A N 1
ATOM 718 C CA . ALA A 1 102 ? 47.833 24.981 55.941 1.00 40.84 101 ALA A CA 1
ATOM 719 C C . ALA A 1 102 ? 48.188 23.838 56.861 1.00 40.45 101 ALA A C 1
ATOM 720 O O . ALA A 1 102 ? 48.652 22.798 56.405 1.00 41.44 101 ALA A O 1
ATOM 722 N N . ASN A 1 103 ? 48.004 24.031 58.155 1.00 39.66 102 ASN A N 1
ATOM 723 C CA . ASN A 1 103 ? 48.151 22.939 59.083 1.00 38.94 102 ASN A CA 1
ATOM 724 C C . ASN A 1 103 ? 46.785 22.513 59.530 1.00 38.06 102 ASN A C 1
ATOM 725 O O . ASN A 1 103 ? 46.202 23.150 60.397 1.00 38.41 102 ASN A O 1
ATOM 730 N N . VAL A 1 104 ? 46.260 21.448 58.930 1.00 37.15 103 VAL A N 1
ATOM 731 C CA . VAL A 1 104 ? 44.882 21.045 59.217 1.00 36.17 103 VAL A CA 1
ATOM 732 C C . VAL A 1 104 ? 44.715 20.022 60.343 1.00 35.95 103 VAL A C 1
ATOM 733 O O . VAL A 1 104 ? 45.493 19.077 60.485 1.00 35.43 103 VAL A O 1
ATOM 737 N N . ILE A 1 105 ? 43.739 20.289 61.201 1.00 36.02 104 ILE A N 1
ATOM 738 C CA . ILE A 1 105 ? 43.300 19.315 62.196 1.00 36.10 104 ILE A CA 1
ATOM 739 C C . ILE A 1 105 ? 41.829 19.044 61.940 1.00 36.72 104 ILE A C 1
ATOM 740 O O . ILE A 1 105 ? 41.004 19.935 62.087 1.00 37.13 104 ILE A O 1
ATOM 745 N N . ALA A 1 106 ? 41.516 17.829 61.502 1.00 37.28 105 ALA A N 1
ATOM 746 C CA . ALA A 1 106 ? 40.135 17.403 61.326 1.00 37.72 105 ALA A CA 1
ATOM 747 C C . ALA A 1 106 ? 39.470 17.194 62.691 1.00 38.34 105 ALA A C 1
ATOM 748 O O . ALA A 1 106 ? 39.935 16.389 63.509 1.00 38.77 105 ALA A O 1
ATOM 750 N N . GLY A 1 107 ? 38.408 17.954 62.955 1.00 38.79 106 GLY A N 1
ATOM 751 C CA . GLY A 1 107 ? 37.559 17.707 64.117 1.00 39.06 106 GLY A CA 1
ATOM 752 C C . GLY A 1 107 ? 36.403 16.830 63.678 1.00 39.67 106 GLY A C 1
ATOM 753 O O . GLY A 1 107 ? 36.313 16.460 62.502 1.00 39.69 106 GLY A O 1
ATOM 754 N N . TYR A 1 108 ? 35.510 16.500 64.606 1.00 40.21 107 TYR A N 1
ATOM 755 C CA . TYR A 1 108 ? 34.316 15.721 64.259 1.00 40.82 107 TYR A CA 1
ATOM 756 C C . TYR A 1 108 ? 33.397 16.435 63.246 1.00 41.05 107 TYR A C 1
ATOM 757 O O . TYR A 1 108 ? 33.017 15.843 62.239 1.00 41.13 107 TYR A O 1
ATOM 766 N N . TYR A 1 109 ? 33.046 17.692 63.525 1.00 41.40 108 TYR A N 1
ATOM 767 C CA . TYR A 1 109 ? 32.148 18.467 62.659 1.00 41.83 108 TYR A CA 1
ATOM 768 C C . TYR A 1 109 ? 32.847 19.230 61.529 1.00 41.90 108 TYR A C 1
ATOM 769 O O . TYR A 1 109 ? 32.343 19.272 60.405 1.00 41.97 108 TYR A O 1
ATOM 778 N N . HIS A 1 110 ? 34.001 19.826 61.826 1.00 41.91 109 HIS A N 1
ATOM 779 C CA . HIS A 1 110 ? 34.689 20.678 60.868 1.00 41.67 109 HIS A CA 1
ATOM 780 C C . HIS A 1 110 ? 36.185 20.415 60.734 1.00 41.60 109 HIS A C 1
ATOM 781 O O . HIS A 1 110 ? 36.825 19.904 61.651 1.00 41.23 109 HIS A O 1
ATOM 788 N N . ASP A 1 111 ? 36.710 20.772 59.561 1.00 41.41 110 ASP A N 1
ATOM 789 C CA . ASP A 1 111 ? 38.135 20.942 59.317 1.00 41.18 110 ASP A CA 1
ATOM 790 C C . ASP A 1 111 ? 38.597 22.248 59.962 1.00 40.61 110 ASP A C 1
ATOM 791 O O . ASP A 1 111 ? 37.945 23.279 59.832 1.00 41.09 110 ASP A O 1
ATOM 796 N N . HIS A 1 112 ? 39.723 22.211 60.650 1.00 39.65 111 HIS A N 1
ATOM 797 C CA . HIS A 1 112 ? 40.254 23.401 61.279 1.00 39.06 111 HIS A CA 1
ATOM 798 C C . HIS A 1 112 ? 41.633 23.649 60.712 1.00 39.05 111 HIS A C 1
ATOM 799 O O . HIS A 1 112 ? 42.479 22.763 60.743 1.00 39.87 111 HIS A O 1
ATOM 806 N N . ILE A 1 113 ? 41.849 24.841 60.168 1.00 38.79 112 ILE A N 1
ATOM 807 C CA . ILE A 1 113 ? 43.114 25.172 59.512 1.00 38.22 112 ILE A CA 1
ATOM 808 C C . ILE A 1 113 ? 43.914 26.168 60.340 1.00 37.93 112 ILE A C 1
ATOM 809 O O . ILE A 1 113 ? 43.418 27.231 60.698 1.00 38.11 112 ILE A O 1
ATOM 814 N N . PHE A 1 114 ? 45.157 25.821 60.641 1.00 37.47 113 PHE A N 1
ATOM 815 C CA . PHE A 1 114 ? 46.062 26.752 61.298 1.00 37.15 113 PHE A CA 1
ATOM 816 C C . PHE A 1 114 ? 47.012 27.385 60.281 1.00 37.65 113 PHE A C 1
ATOM 817 O O . PHE A 1 114 ? 47.796 26.701 59.615 1.00 37.98 113 PHE A O 1
ATOM 825 N N . VAL A 1 115 ? 46.896 28.699 60.133 1.00 38.13 114 VAL A N 1
ATOM 826 C CA . VAL A 1 115 ? 47.755 29.458 59.235 1.00 38.53 114 VAL A CA 1
ATOM 827 C C . VAL A 1 115 ? 48.597 30.460 60.027 1.00 39.55 114 VAL A C 1
ATOM 828 O O . VAL A 1 115 ? 48.215 30.856 61.129 1.00 39.75 114 VAL A O 1
ATOM 832 N N . GLN A 1 116 ? 49.741 30.859 59.473 1.00 40.75 115 GLN A N 1
ATOM 833 C CA . GLN A 1 116 ? 50.576 31.922 60.048 1.00 42.08 115 GLN A CA 1
ATOM 834 C C . GLN A 1 116 ? 49.708 33.106 60.432 1.00 42.59 115 GLN A C 1
ATOM 835 O O . GLN A 1 116 ? 48.818 33.493 59.668 1.00 42.55 115 GLN A O 1
ATOM 841 N N . LYS A 1 117 ? 49.972 33.682 61.605 1.00 43.41 116 LYS A N 1
ATOM 842 C CA . LYS A 1 117 ? 49.191 34.809 62.113 1.00 44.08 116 LYS A CA 1
ATOM 843 C C . LYS A 1 117 ? 49.254 36.007 61.151 1.00 44.54 116 LYS A C 1
ATOM 844 O O . LYS A 1 117 ? 48.230 36.619 60.845 1.00 44.54 116 LYS A O 1
ATOM 850 N N . GLU A 1 118 ? 50.458 36.311 60.667 1.00 45.26 117 GLU A N 1
ATOM 851 C CA . GLU A 1 118 ? 50.687 37.376 59.683 1.00 46.30 117 GLU A CA 1
ATOM 852 C C . GLU A 1 118 ? 49.914 37.195 58.364 1.00 46.31 117 GLU A C 1
ATOM 853 O O . GLU A 1 118 ? 49.730 38.156 57.618 1.00 46.50 117 GLU A O 1
ATOM 859 N N . LYS A 1 119 ? 49.482 35.965 58.079 1.00 46.44 118 LYS A N 1
ATOM 860 C CA . LYS A 1 119 ? 48.844 35.615 56.801 1.00 46.30 118 LYS A CA 1
ATOM 861 C C . LYS A 1 119 ? 47.365 35.261 56.950 1.00 46.04 118 LYS A C 1
ATOM 862 O O . LYS A 1 119 ? 46.734 34.806 56.001 1.00 45.99 118 LYS A O 1
ATOM 868 N N . ALA A 1 120 ? 46.819 35.492 58.140 1.00 46.11 119 ALA A N 1
ATOM 869 C CA . ALA A 1 120 ? 45.462 35.070 58.493 1.00 46.02 119 ALA A CA 1
ATOM 870 C C . ALA A 1 120 ? 44.380 35.783 57.696 1.00 46.22 119 ALA A C 1
ATOM 871 O O . ALA A 1 120 ? 43.375 35.176 57.305 1.00 46.08 119 ALA A O 1
ATOM 873 N N . GLN A 1 121 ? 44.580 37.076 57.480 1.00 46.36 120 GLN A N 1
ATOM 874 C CA . GLN A 1 121 ? 43.607 37.893 56.780 1.00 46.71 120 GLN A CA 1
ATOM 875 C C . GLN A 1 121 ? 43.630 37.530 55.292 1.00 46.20 120 GLN A C 1
ATOM 876 O O . GLN A 1 121 ? 42.579 37.404 54.658 1.00 46.09 120 GLN A O 1
ATOM 882 N N . GLN A 1 122 ? 44.843 37.339 54.769 1.00 45.52 121 GLN A N 1
ATOM 883 C CA . GLN A 1 122 ? 45.102 36.861 53.406 1.00 44.79 121 GLN A CA 1
ATOM 884 C C . GLN A 1 122 ? 44.467 35.496 53.125 1.00 43.81 121 GLN A C 1
ATOM 885 O O . GLN A 1 122 ? 43.980 35.245 52.023 1.00 43.75 121 GLN A O 1
ATOM 891 N N . ALA A 1 123 ? 44.507 34.618 54.123 1.00 42.51 122 ALA A N 1
ATOM 892 C CA . ALA A 1 123 ? 43.996 33.266 53.994 1.00 41.61 122 ALA A CA 1
ATOM 893 C C . ALA A 1 123 ? 42.476 33.251 53.965 1.00 41.15 122 ALA A C 1
ATOM 894 O O . ALA A 1 123 ? 41.877 32.518 53.183 1.00 41.07 122 ALA A O 1
ATOM 896 N N . LEU A 1 124 ? 41.864 34.068 54.819 1.00 40.87 123 LEU A N 1
ATOM 897 C CA . LEU A 1 124 ? 40.409 34.234 54.865 1.00 40.40 123 LEU A CA 1
ATOM 898 C C . LEU A 1 124 ? 39.841 34.764 53.551 1.00 40.45 123 LEU A C 1
ATOM 899 O O . LEU A 1 124 ? 38.849 34.238 53.048 1.00 40.45 123 LEU A O 1
ATOM 904 N N . GLN A 1 125 ? 40.478 35.789 52.992 1.00 40.81 124 GLN A N 1
ATOM 905 C CA . GLN A 1 125 ? 40.046 36.353 51.706 1.00 41.44 124 GLN A CA 1
ATOM 906 C C . GLN A 1 125 ? 40.207 35.355 50.546 1.00 41.40 124 GLN A C 1
ATOM 907 O O . GLN A 1 125 ? 39.319 35.258 49.687 1.00 41.50 124 GLN A O 1
ATOM 913 N N . ALA A 1 126 ? 41.327 34.622 50.539 1.00 41.06 125 ALA A N 1
ATOM 914 C CA . ALA A 1 126 ? 41.602 33.581 49.551 1.00 40.77 125 ALA A CA 1
ATOM 915 C C . ALA A 1 126 ? 40.598 32.438 49.609 1.00 40.97 125 ALA A C 1
ATOM 916 O O . ALA A 1 126 ? 40.139 31.968 48.575 1.00 40.80 125 ALA A O 1
ATOM 918 N N . LEU A 1 127 ? 40.261 31.983 50.813 1.00 41.29 126 LEU A N 1
ATOM 919 C CA . LEU A 1 127 ? 39.279 30.916 50.957 1.00 41.88 126 LEU A CA 1
ATOM 920 C C . LEU A 1 127 ? 37.854 31.404 50.682 1.00 43.02 126 LEU A C 1
ATOM 921 O O . LEU A 1 127 ? 37.007 30.630 50.235 1.00 43.26 126 LEU A O 1
ATOM 926 N N . GLY A 1 128 ? 37.603 32.692 50.929 1.00 44.23 127 GLY A N 1
ATOM 927 C CA . GLY A 1 128 ? 36.314 33.325 50.622 1.00 45.49 127 GLY A CA 1
ATOM 928 C C . GLY A 1 128 ? 36.007 33.530 49.140 1.00 46.53 127 GLY A C 1
ATOM 929 O O . GLY A 1 128 ? 34.905 33.957 48.785 1.00 46.55 127 GLY A O 1
ATOM 930 N N . GLU A 1 129 ? 36.982 33.230 48.280 1.00 47.52 128 GLU A N 1
ATOM 931 C CA . GLU A 1 129 ? 36.834 33.333 46.830 1.00 48.49 128 GLU A CA 1
ATOM 932 C C . GLU A 1 129 ? 35.968 32.221 46.251 1.00 49.57 128 GLU A C 1
ATOM 933 O O . GLU A 1 129 ? 35.451 32.347 45.142 1.00 50.12 128 GLU A O 1
ATOM 939 N N . PHE A 1 130 ? 35.831 31.128 46.990 1.00 50.82 129 PHE A N 1
ATOM 940 C CA . PHE A 1 130 ? 35.114 29.961 46.508 1.00 52.15 129 PHE A CA 1
ATOM 941 C C . PHE A 1 130 ? 33.602 30.183 46.389 1.00 53.36 129 PHE A C 1
ATOM 942 O O . PHE A 1 130 ? 32.982 29.692 45.445 1.00 53.58 129 PHE A O 1
ATOM 950 N N . ALA A 1 131 ? 33.023 30.924 47.336 1.00 55.07 130 ALA A N 1
ATOM 951 C CA . ALA A 1 131 ? 31.575 31.173 47.389 1.00 56.79 130 ALA A CA 1
ATOM 952 C C . ALA A 1 131 ? 31.112 32.267 46.423 1.00 58.12 130 ALA A C 1
ATOM 953 O O . ALA A 1 131 ? 30.290 33.114 46.775 1.00 58.53 130 ALA A O 1
ATOM 955 N N . GLN A 1 132 ? 31.644 32.233 45.203 1.00 59.96 131 GLN A N 1
ATOM 956 C CA . GLN A 1 132 ? 31.330 33.204 44.142 1.00 61.56 131 GLN A CA 1
ATOM 957 C C . GLN A 1 132 ? 31.415 32.559 42.746 1.00 61.93 131 GLN A C 1
ATOM 958 O O . GLN A 1 132 ? 31.670 31.356 42.574 1.00 62.12 131 GLN A O 1
ATOM 964 N N . SER B 1 3 ? 19.774 33.535 89.794 1.00 69.78 2 SER B N 1
ATOM 965 C CA . SER B 1 3 ? 19.849 32.318 88.930 1.00 69.70 2 SER B CA 1
ATOM 966 C C . SER B 1 3 ? 19.618 32.658 87.464 1.00 69.49 2 SER B C 1
ATOM 967 O O . SER B 1 3 ? 19.770 31.797 86.590 1.00 69.63 2 SER B O 1
ATOM 970 N N . GLY B 1 4 ? 19.240 33.913 87.210 1.00 69.18 3 GLY B N 1
ATOM 971 C CA . GLY B 1 4 ? 19.057 34.433 85.849 1.00 68.57 3 GLY B CA 1
ATOM 972 C C . GLY B 1 4 ? 20.383 34.727 85.179 1.00 68.14 3 GLY B C 1
ATOM 973 O O . GLY B 1 4 ? 20.592 34.384 84.014 1.00 68.12 3 GLY B O 1
ATOM 974 N N . ILE B 1 5 ? 21.267 35.377 85.934 1.00 67.67 4 ILE B N 1
ATOM 975 C CA . ILE B 1 5 ? 22.667 35.603 85.553 1.00 67.18 4 ILE B CA 1
ATOM 976 C C . ILE B 1 5 ? 23.397 34.267 85.316 1.00 66.49 4 ILE B C 1
ATOM 977 O O . ILE B 1 5 ? 24.201 34.155 84.389 1.00 66.40 4 ILE B O 1
ATOM 982 N N . LYS B 1 6 ? 23.084 33.270 86.150 1.00 65.55 5 LYS B N 1
ATOM 983 C CA . LYS B 1 6 ? 23.626 31.913 86.051 1.00 64.44 5 LYS B CA 1
ATOM 984 C C . LYS B 1 6 ? 23.355 31.300 84.670 1.00 63.45 5 LYS B C 1
ATOM 985 O O . LYS B 1 6 ? 24.240 30.680 84.075 1.00 63.34 5 LYS B O 1
ATOM 991 N N . SER B 1 7 ? 22.137 31.489 84.163 1.00 62.04 6 SER B N 1
ATOM 992 C CA . SER B 1 7 ? 21.714 30.879 82.903 1.00 60.79 6 SER B CA 1
ATOM 993 C C . SER B 1 7 ? 22.180 31.681 81.680 1.00 59.83 6 SER B C 1
ATOM 994 O O . SER B 1 7 ? 22.387 31.123 80.596 1.00 59.64 6 SER B O 1
ATOM 997 N N . LEU B 1 8 ? 22.333 32.990 81.863 1.00 58.49 7 LEU B N 1
ATOM 998 C CA . LEU B 1 8 ? 22.888 33.853 80.830 1.00 57.00 7 LEU B CA 1
ATOM 999 C C . LEU B 1 8 ? 24.397 33.685 80.761 1.00 56.18 7 LEU B C 1
ATOM 1000 O O . LEU B 1 8 ? 24.964 33.651 79.678 1.00 55.83 7 LEU B O 1
ATOM 1005 N N . GLU B 1 9 ? 25.034 33.579 81.923 1.00 55.37 8 GLU B N 1
ATOM 1006 C CA . GLU B 1 9 ? 26.483 33.407 82.016 1.00 55.09 8 GLU B CA 1
ATOM 1007 C C . GLU B 1 9 ? 26.954 32.130 81.310 1.00 53.72 8 GLU B C 1
ATOM 1008 O O . GLU B 1 9 ? 28.029 32.120 80.709 1.00 53.42 8 GLU B O 1
ATOM 1014 N N . LEU B 1 10 ? 26.136 31.075 81.373 1.00 52.57 9 LEU B N 1
ATOM 1015 C CA . LEU B 1 10 ? 26.398 29.809 80.670 1.00 51.60 9 LEU B CA 1
ATOM 1016 C C . LEU B 1 10 ? 26.202 29.916 79.169 1.00 50.81 9 LEU B C 1
ATOM 1017 O O . LEU B 1 10 ? 26.962 29.335 78.391 1.00 50.73 9 LEU B O 1
ATOM 1022 N N . LEU B 1 11 ? 25.167 30.649 78.776 1.00 49.76 10 LEU B N 1
ATOM 1023 C CA . LEU B 1 11 ? 24.868 30.920 77.383 1.00 48.87 10 LEU B CA 1
ATOM 1024 C C . LEU B 1 11 ? 26.000 31.734 76.743 1.00 48.19 10 LEU B C 1
ATOM 1025 O O . LEU B 1 11 ? 26.399 31.461 75.615 1.00 47.97 10 LEU B O 1
ATOM 1030 N N . LEU B 1 12 ? 26.530 32.709 77.483 1.00 47.62 11 LEU B N 1
ATOM 1031 C CA . LEU B 1 12 ? 27.591 33.598 76.992 1.00 47.14 11 LEU B CA 1
ATOM 1032 C C . LEU B 1 12 ? 28.920 32.892 76.807 1.00 47.47 11 LEU B C 1
ATOM 1033 O O . LEU B 1 12 ? 29.662 33.211 75.882 1.00 47.36 11 LEU B O 1
ATOM 1038 N N . GLN B 1 13 ? 29.231 31.937 77.681 1.00 47.96 12 GLN B N 1
ATOM 1039 C CA . GLN B 1 13 ? 30.499 31.212 77.572 1.00 48.52 12 GLN B CA 1
ATOM 1040 C C . GLN B 1 13 ? 30.493 30.168 76.451 1.00 48.38 12 GLN B C 1
ATOM 1041 O O . GLN B 1 13 ? 31.520 29.536 76.175 1.00 48.43 12 GLN B O 1
ATOM 1047 N N . SER B 1 14 ? 29.341 30.004 75.804 1.00 48.21 13 SER B N 1
ATOM 1048 C CA . SER B 1 14 ? 29.236 29.155 74.619 1.00 48.31 13 SER B CA 1
ATOM 1049 C C . SER B 1 14 ? 29.255 29.981 73.323 1.00 48.26 13 SER B C 1
ATOM 1050 O O . SER B 1 14 ? 29.151 29.427 72.223 1.00 48.73 13 SER B O 1
ATOM 1053 N N . MET B 1 15 ? 29.396 31.299 73.461 1.00 48.01 14 MET B N 1
ATOM 1054 C CA . MET B 1 15 ? 29.439 32.213 72.315 1.00 47.61 14 MET B CA 1
ATOM 1055 C C . MET B 1 15 ? 30.754 32.040 71.569 1.00 46.89 14 MET B C 1
ATOM 1056 O O . MET B 1 15 ? 31.836 32.031 72.174 1.00 46.71 14 MET B O 1
ATOM 1061 N N . SER B 1 16 ? 30.633 31.885 70.252 1.00 45.96 15 SER B N 1
ATOM 1062 C CA . SER B 1 16 ? 31.762 31.628 69.370 1.00 44.90 15 SER B CA 1
ATOM 1063 C C . SER B 1 16 ? 31.680 32.575 68.162 1.00 43.83 15 SER B C 1
ATOM 1064 O O . SER B 1 16 ? 30.869 32.364 67.264 1.00 43.71 15 SER B O 1
ATOM 1067 N N . PRO B 1 17 ? 32.491 33.652 68.169 1.00 43.04 16 PRO B N 1
ATOM 1068 C CA . PRO B 1 17 ? 32.570 34.596 67.055 1.00 42.49 16 PRO B CA 1
ATOM 1069 C C . PRO B 1 17 ? 33.347 34.075 65.839 1.00 41.94 16 PRO B C 1
ATOM 1070 O O . PRO B 1 17 ? 34.358 33.385 65.986 1.00 41.99 16 PRO B O 1
ATOM 1074 N N . GLU B 1 18 ? 32.862 34.419 64.649 1.00 41.30 17 GLU B N 1
ATOM 1075 C CA . GLU B 1 18 ? 33.453 33.961 63.388 1.00 40.74 17 GLU B CA 1
ATOM 1076 C C . GLU B 1 18 ? 33.642 35.122 62.436 1.00 40.26 17 GLU B C 1
ATOM 1077 O O . GLU B 1 18 ? 32.677 35.566 61.836 1.00 40.92 17 GLU B O 1
ATOM 1083 N N . LEU B 1 19 ? 34.866 35.623 62.294 1.00 39.58 18 LEU B N 1
ATOM 1084 C CA . LEU B 1 19 ? 35.139 36.674 61.317 1.00 39.11 18 LEU B CA 1
ATOM 1085 C C . LEU B 1 19 ? 35.092 36.107 59.892 1.00 39.21 18 LEU B C 1
ATOM 1086 O O . LEU B 1 19 ? 35.840 35.184 59.554 1.00 39.17 18 LEU B O 1
ATOM 1091 N N . MET B 1 20 ? 34.202 36.651 59.063 1.00 39.09 19 MET B N 1
ATOM 1092 C CA . MET B 1 20 ? 34.016 36.141 57.703 1.00 38.82 19 MET B CA 1
ATOM 1093 C C . MET B 1 20 ? 34.782 36.977 56.681 1.00 38.95 19 MET B C 1
ATOM 1094 O O . MET B 1 20 ? 35.299 38.051 56.999 1.00 38.62 19 MET B O 1
ATOM 1099 N N . ALA B 1 21 ? 34.879 36.464 55.457 1.00 39.17 20 ALA B N 1
ATOM 1100 C CA . ALA B 1 21 ? 35.607 37.147 54.405 1.00 39.53 20 ALA B CA 1
ATOM 1101 C C . ALA B 1 21 ? 34.770 38.285 53.831 1.00 40.12 20 ALA B C 1
ATOM 1102 O O . ALA B 1 21 ? 33.535 38.243 53.872 1.00 40.14 20 ALA B O 1
ATOM 1104 N N . GLY B 1 22 ? 35.449 39.306 53.307 1.00 40.33 21 GLY B N 1
ATOM 1105 C CA . GLY B 1 22 ? 34.794 40.327 52.510 1.00 40.65 21 GLY B CA 1
ATOM 1106 C C . GLY B 1 22 ? 34.646 41.643 53.228 1.00 40.87 21 GLY B C 1
ATOM 1107 O O . GLY B 1 22 ? 34.495 41.666 54.441 1.00 41.49 21 GLY B O 1
ATOM 1108 N N . ASP B 1 23 ? 34.719 42.732 52.470 1.00 40.67 22 ASP B N 1
ATOM 1109 C CA . ASP B 1 23 ? 34.438 44.066 52.968 1.00 41.01 22 ASP B CA 1
ATOM 1110 C C . ASP B 1 23 ? 33.031 44.437 52.538 1.00 40.61 22 ASP B C 1
ATOM 1111 O O . ASP B 1 23 ? 32.661 44.225 51.388 1.00 40.65 22 ASP B O 1
ATOM 1116 N N . TYR B 1 24 ? 32.252 44.992 53.460 1.00 40.22 23 TYR B N 1
ATOM 1117 C CA . TYR B 1 24 ? 30.852 45.279 53.195 1.00 39.82 23 TYR B CA 1
ATOM 1118 C C . TYR B 1 24 ? 30.539 46.719 53.436 1.00 39.50 23 TYR B C 1
ATOM 1119 O O . TYR B 1 24 ? 31.122 47.343 54.315 1.00 39.82 23 TYR B O 1
ATOM 1128 N N . VAL B 1 25 ? 29.621 47.246 52.639 1.00 39.02 24 VAL B N 1
ATOM 1129 C CA . VAL B 1 25 ? 29.131 48.598 52.830 1.00 38.64 24 VAL B CA 1
ATOM 1130 C C . VAL B 1 25 ? 27.613 48.566 52.914 1.00 38.86 24 VAL B C 1
ATOM 1131 O O . VAL B 1 25 ? 26.981 47.643 52.407 1.00 38.89 24 VAL B O 1
ATOM 1135 N N . PHE B 1 26 ? 27.043 49.565 53.580 1.00 39.10 25 PHE B N 1
ATOM 1136 C CA . PHE B 1 26 ? 25.602 49.777 53.616 1.00 39.20 25 PHE B CA 1
ATOM 1137 C C . PHE B 1 26 ? 25.212 50.876 52.633 1.00 39.24 25 PHE B C 1
ATOM 1138 O O . PHE B 1 26 ? 25.783 51.969 52.658 1.00 39.36 25 PHE B O 1
ATOM 1146 N N . CYS B 1 27 ? 24.241 50.590 51.768 1.00 39.27 26 CYS B N 1
ATOM 1147 C CA . CYS B 1 27 ? 23.728 51.588 50.827 1.00 39.31 26 CYS B CA 1
ATOM 1148 C C . CYS B 1 27 ? 22.254 51.787 51.039 1.00 39.16 26 CYS B C 1
ATOM 1149 O O . CYS B 1 27 ? 21.568 50.892 51.532 1.00 39.51 26 CYS B O 1
ATOM 1152 N N . THR B 1 28 ? 21.769 52.963 50.660 1.00 38.95 27 THR B N 1
ATOM 1153 C CA . THR B 1 28 ? 20.341 53.203 50.594 1.00 38.53 27 THR B CA 1
ATOM 1154 C C . THR B 1 28 ? 20.001 53.615 49.168 1.00 39.18 27 THR B C 1
ATOM 1155 O O . THR B 1 28 ? 20.644 54.489 48.599 1.00 39.27 27 THR B O 1
ATOM 1159 N N . VAL B 1 29 ? 19.035 52.922 48.573 1.00 40.06 28 VAL B N 1
ATOM 1160 C CA . VAL B 1 29 ? 18.640 53.153 47.180 1.00 40.67 28 VAL B CA 1
ATOM 1161 C C . VAL B 1 29 ? 17.127 53.318 47.048 1.00 41.55 28 VAL B C 1
ATOM 1162 O O . VAL B 1 29 ? 16.371 52.916 47.923 1.00 41.53 28 VAL B O 1
ATOM 1166 N N . ASN B 1 30 ? 16.696 53.914 45.946 1.00 42.92 29 ASN B N 1
ATOM 1167 C CA . ASN B 1 30 ? 15.277 54.009 45.634 1.00 44.39 29 ASN B CA 1
ATOM 1168 C C . ASN B 1 30 ? 14.917 53.113 44.466 1.00 44.94 29 ASN B C 1
ATOM 1169 O O . ASN B 1 30 ? 15.714 52.931 43.541 1.00 45.30 29 ASN B O 1
ATOM 1174 N N . GLY B 1 31 ? 13.718 52.542 44.518 1.00 45.45 30 GLY B N 1
ATOM 1175 C CA . GLY B 1 31 ? 13.301 51.564 43.516 1.00 45.66 30 GLY B CA 1
ATOM 1176 C C . GLY B 1 31 ? 13.213 50.143 44.044 1.00 45.43 30 GLY B C 1
ATOM 1177 O O . GLY B 1 31 ? 13.559 49.868 45.200 1.00 45.26 30 GLY B O 1
ATOM 1178 N N . ALA B 1 32 ? 12.749 49.251 43.172 1.00 45.35 31 ALA B N 1
ATOM 1179 C CA . ALA B 1 32 ? 12.425 47.875 43.522 1.00 45.23 31 ALA B CA 1
ATOM 1180 C C . ALA B 1 32 ? 13.665 47.027 43.778 1.00 45.04 31 ALA B C 1
ATOM 1181 O O . ALA B 1 32 ? 14.737 47.284 43.229 1.00 44.83 31 ALA B O 1
ATOM 1183 N N . LEU B 1 33 ? 13.503 46.012 44.620 1.00 45.01 32 LEU B N 1
ATOM 1184 C CA . LEU B 1 33 ? 14.579 45.089 44.941 1.00 44.93 32 LEU B CA 1
ATOM 1185 C C . LEU B 1 33 ? 15.108 44.379 43.690 1.00 45.33 32 LEU B C 1
ATOM 1186 O O . LEU B 1 33 ? 16.301 44.091 43.598 1.00 45.36 32 LEU B O 1
ATOM 1191 N N . SER B 1 34 ? 14.221 44.124 42.725 1.00 45.58 33 SER B N 1
ATOM 1192 C CA . SER B 1 34 ? 14.579 43.429 41.481 1.00 45.69 33 SER B CA 1
ATOM 1193 C C . SER B 1 34 ? 15.646 44.150 40.654 1.00 45.87 33 SER B C 1
ATOM 1194 O O . SER B 1 34 ? 16.386 43.507 39.911 1.00 46.27 33 SER B O 1
ATOM 1197 N N . ASP B 1 35 ? 15.734 45.473 40.804 1.00 45.91 34 ASP B N 1
ATOM 1198 C CA . ASP B 1 35 ? 16.729 46.296 40.102 1.00 45.78 34 ASP B CA 1
ATOM 1199 C C . ASP B 1 35 ? 18.161 46.081 40.582 1.00 45.76 34 ASP B C 1
ATOM 1200 O O . ASP B 1 35 ? 19.112 46.443 39.884 1.00 45.70 34 ASP B O 1
ATOM 1205 N N . TYR B 1 36 ? 18.308 45.499 41.770 1.00 45.71 35 TYR B N 1
ATOM 1206 C CA . TYR B 1 36 ? 19.603 45.438 42.445 1.00 45.78 35 TYR B CA 1
ATOM 1207 C C . TYR B 1 36 ? 20.097 44.014 42.664 1.00 46.30 35 TYR B C 1
ATOM 1208 O O . TYR B 1 36 ? 21.160 43.798 43.251 1.00 46.28 35 TYR B O 1
ATOM 1217 N N . LEU B 1 37 ? 19.330 43.051 42.156 1.00 46.92 36 LEU B N 1
ATOM 1218 C CA . LEU B 1 37 ? 19.674 41.636 42.261 1.00 47.50 36 LEU B CA 1
ATOM 1219 C C . LEU B 1 37 ? 21.030 41.293 41.646 1.00 47.80 36 LEU B C 1
ATOM 1220 O O . LEU B 1 37 ? 21.744 40.429 42.170 1.00 48.05 36 LEU B O 1
ATOM 1225 N N . SER B 1 38 ? 21.386 41.969 40.550 1.00 48.07 37 SER B N 1
ATOM 1226 C CA . SER B 1 38 ? 22.656 41.711 39.856 1.00 48.35 37 SER B CA 1
ATOM 1227 C C . SER B 1 38 ? 23.857 42.018 40.751 1.00 48.36 37 SER B C 1
ATOM 1228 O O . SER B 1 38 ? 24.952 41.492 40.530 1.00 48.73 37 SER B O 1
ATOM 1231 N N . LEU B 1 39 ? 23.631 42.848 41.771 1.00 48.19 38 LEU B N 1
ATOM 1232 C CA . LEU B 1 39 ? 24.665 43.209 42.747 1.00 47.84 38 LEU B CA 1
ATOM 1233 C C . LEU B 1 39 ? 24.842 42.164 43.874 1.00 47.75 38 LEU B C 1
ATOM 1234 O O . LEU B 1 39 ? 25.795 42.244 44.658 1.00 47.81 38 LEU B O 1
ATOM 1239 N N . GLU B 1 40 ? 23.942 41.178 43.920 1.00 47.39 39 GLU B N 1
ATOM 1240 C CA . GLU B 1 40 ? 23.859 40.195 45.007 1.00 47.26 39 GLU B CA 1
ATOM 1241 C C . GLU B 1 40 ? 24.100 40.776 46.399 1.00 46.23 39 GLU B C 1
ATOM 1242 O O . GLU B 1 40 ? 25.156 40.551 47.003 1.00 45.81 39 GLU B O 1
ATOM 1248 N N . PRO B 1 41 ? 23.126 41.546 46.905 1.00 45.32 40 PRO B N 1
ATOM 1249 C CA . PRO B 1 41 ? 23.239 42.032 48.269 1.00 44.54 40 PRO B CA 1
ATOM 1250 C C . PRO B 1 41 ? 23.276 40.859 49.246 1.00 43.86 40 PRO B C 1
ATOM 1251 O O . PRO B 1 41 ? 22.551 39.883 49.044 1.00 44.00 40 PRO B O 1
ATOM 1255 N N . ILE B 1 42 ? 24.125 40.940 50.272 1.00 42.84 41 ILE B N 1
ATOM 1256 C CA . ILE B 1 42 ? 24.139 39.927 51.330 1.00 41.95 41 ILE B CA 1
ATOM 1257 C C . ILE B 1 42 ? 22.939 40.093 52.268 1.00 41.55 41 ILE B C 1
ATOM 1258 O O . ILE B 1 42 ? 22.446 39.113 52.833 1.00 41.66 41 ILE B O 1
ATOM 1263 N N . ALA B 1 43 ? 22.480 41.340 52.410 1.00 40.54 42 ALA B N 1
ATOM 1264 C CA . ALA B 1 43 ? 21.295 41.687 53.189 1.00 39.36 42 ALA B CA 1
ATOM 1265 C C . ALA B 1 43 ? 20.522 42.813 52.516 1.00 38.59 42 ALA B C 1
ATOM 1266 O O . ALA B 1 43 ? 21.100 43.659 51.831 1.00 38.24 42 ALA B O 1
ATOM 1268 N N . THR B 1 44 ? 19.205 42.798 52.699 1.00 38.13 43 THR B N 1
ATOM 1269 C CA . THR B 1 44 ? 18.345 43.927 52.331 1.00 37.19 43 THR B CA 1
ATOM 1270 C C . THR B 1 44 ? 17.350 44.259 53.449 1.00 36.66 43 THR B C 1
ATOM 1271 O O . THR B 1 44 ? 16.991 43.400 54.252 1.00 36.31 43 THR B O 1
ATOM 1275 N N . PHE B 1 45 ? 16.936 45.522 53.508 1.00 36.05 44 PHE B N 1
ATOM 1276 C CA . PHE B 1 45 ? 15.820 45.937 54.346 1.00 35.35 44 PHE B CA 1
ATOM 1277 C C . PHE B 1 45 ? 15.076 47.081 53.683 1.00 35.37 44 PHE B C 1
ATOM 1278 O O . PHE B 1 45 ? 15.660 48.118 53.386 1.00 35.36 44 PHE B O 1
ATOM 1286 N N . ARG B 1 46 ? 13.787 46.876 53.444 1.00 35.67 45 ARG B N 1
ATOM 1287 C CA . ARG B 1 46 ? 12.913 47.910 52.895 1.00 35.91 45 ARG B CA 1
ATOM 1288 C C . ARG B 1 46 ? 12.501 48.879 54.013 1.00 35.38 45 ARG B C 1
ATOM 1289 O O . ARG B 1 46 ? 11.584 48.591 54.780 1.00 35.82 45 ARG B O 1
ATOM 1297 N N . GLU B 1 47 ? 13.215 50.003 54.123 1.00 34.56 46 GLU B N 1
ATOM 1298 C CA . GLU B 1 47 ? 12.887 51.069 55.075 1.00 33.91 46 GLU B CA 1
ATOM 1299 C C . GLU B 1 47 ? 11.913 52.048 54.416 1.00 33.64 46 GLU B C 1
ATOM 1300 O O . GLU B 1 47 ? 11.848 52.100 53.193 1.00 33.81 46 GLU B O 1
ATOM 1306 N N . PRO B 1 48 ? 11.127 52.810 55.209 1.00 33.38 47 PRO B N 1
ATOM 1307 C CA . PRO B 1 48 ? 10.318 53.887 54.620 1.00 33.28 47 PRO B CA 1
ATOM 1308 C C . PRO B 1 48 ? 11.120 54.860 53.755 1.00 33.26 47 PRO B C 1
ATOM 1309 O O . PRO B 1 48 ? 10.624 55.311 52.729 1.00 33.10 47 PRO B O 1
ATOM 1313 N N . GLU B 1 49 ? 12.350 55.165 54.174 1.00 33.56 48 GLU B N 1
ATOM 1314 C CA . GLU B 1 49 ? 13.258 56.057 53.443 1.00 33.83 48 GLU B CA 1
ATOM 1315 C C . GLU B 1 49 ? 13.837 55.458 52.142 1.00 33.68 48 GLU B C 1
ATOM 1316 O O . GLU B 1 49 ? 14.304 56.193 51.274 1.00 33.73 48 GLU B O 1
ATOM 1322 N N . GLY B 1 50 ? 13.820 54.129 52.020 1.00 33.64 49 GLY B N 1
ATOM 1323 C CA . GLY B 1 50 ? 14.308 53.437 50.825 1.00 33.22 49 GLY B CA 1
ATOM 1324 C C . GLY B 1 50 ? 14.958 52.101 51.146 1.00 33.31 49 GLY B C 1
ATOM 1325 O O . GLY B 1 50 ? 15.172 51.764 52.312 1.00 33.24 49 GLY B O 1
ATOM 1326 N N . LEU B 1 51 ? 15.282 51.343 50.102 1.00 33.37 50 LEU B N 1
ATOM 1327 C CA . LEU B 1 51 ? 15.865 50.015 50.249 1.00 33.62 50 LEU B CA 1
ATOM 1328 C C . LEU B 1 51 ? 17.307 50.060 50.741 1.00 33.96 50 LEU B C 1
ATOM 1329 O O . LEU B 1 51 ? 18.173 50.654 50.108 1.00 33.90 50 LEU B O 1
ATOM 1334 N N . THR B 1 52 ? 17.551 49.434 51.883 1.00 34.79 51 THR B N 1
ATOM 1335 C CA . THR B 1 52 ? 18.909 49.234 52.376 1.00 35.32 51 THR B CA 1
ATOM 1336 C C . THR B 1 52 ? 19.506 48.009 51.697 1.00 35.97 51 THR B C 1
ATOM 1337 O O . THR B 1 52 ? 18.887 46.944 51.670 1.00 36.20 51 THR B O 1
ATOM 1341 N N . LEU B 1 53 ? 20.693 48.186 51.121 1.00 36.61 52 LEU B N 1
ATOM 1342 C CA . LEU B 1 53 ? 21.472 47.081 50.568 1.00 36.92 52 LEU B CA 1
ATOM 1343 C C . LEU B 1 53 ? 22.771 46.966 51.340 1.00 37.46 52 LEU B C 1
ATOM 1344 O O . LEU B 1 53 ? 23.478 47.957 51.513 1.00 37.72 52 LEU B O 1
ATOM 1349 N N . VAL B 1 54 ? 23.073 45.768 51.829 1.00 38.28 53 VAL B N 1
ATOM 1350 C CA . VAL B 1 54 ? 24.414 45.479 52.332 1.00 38.94 53 VAL B CA 1
ATOM 1351 C C . VAL B 1 54 ? 25.181 44.725 51.231 1.00 40.18 53 VAL B C 1
ATOM 1352 O O . VAL B 1 54 ? 24.817 43.617 50.829 1.00 39.92 53 VAL B O 1
ATOM 1356 N N . LEU B 1 55 ? 26.234 45.360 50.733 1.00 41.80 54 LEU B N 1
ATOM 1357 C CA . LEU B 1 55 ? 26.920 44.912 49.532 1.00 43.26 54 LEU B CA 1
ATOM 1358 C C . LEU B 1 55 ? 28.398 44.683 49.776 1.00 44.36 54 LEU B C 1
ATOM 1359 O O . LEU B 1 55 ? 28.992 45.304 50.660 1.00 44.31 54 LEU B O 1
ATOM 1364 N N . GLU B 1 56 ? 28.998 43.812 48.971 1.00 45.79 55 GLU B N 1
ATOM 1365 C CA . GLU B 1 56 ? 30.442 43.736 48.917 1.00 47.54 55 GLU B CA 1
ATOM 1366 C C . GLU B 1 56 ? 30.953 45.072 48.428 1.00 48.00 55 GLU B C 1
ATOM 1367 O O . GLU B 1 56 ? 30.437 45.598 47.453 1.00 48.28 55 GLU B O 1
ATOM 1373 N N . ALA B 1 57 ? 31.945 45.630 49.114 1.00 49.15 56 ALA B N 1
ATOM 1374 C CA . ALA B 1 57 ? 32.446 46.977 48.809 1.00 50.58 56 ALA B CA 1
ATOM 1375 C C . ALA B 1 57 ? 32.750 47.206 47.330 1.00 51.82 56 ALA B C 1
ATOM 1376 O O . ALA B 1 57 ? 32.485 48.290 46.810 1.00 52.04 56 ALA B O 1
ATOM 1378 N N . GLU B 1 58 ? 33.300 46.181 46.671 1.00 53.41 57 GLU B N 1
ATOM 1379 C CA . GLU B 1 58 ? 33.642 46.228 45.245 1.00 55.00 57 GLU B CA 1
ATOM 1380 C C . GLU B 1 58 ? 32.435 46.327 44.327 1.00 55.13 57 GLU B C 1
ATOM 1381 O O . GLU B 1 58 ? 32.508 46.987 43.301 1.00 55.22 57 GLU B O 1
ATOM 1387 N N . LYS B 1 59 ? 31.342 45.656 44.681 1.00 55.76 58 LYS B N 1
ATOM 1388 C CA . LYS B 1 59 ? 30.137 45.677 43.851 1.00 56.57 58 LYS B CA 1
ATOM 1389 C C . LYS B 1 59 ? 29.377 47.001 43.957 1.00 56.87 58 LYS B C 1
ATOM 1390 O O . LYS B 1 59 ? 28.744 47.428 42.993 1.00 56.96 58 LYS B O 1
ATOM 1396 N N . ALA B 1 60 ? 29.467 47.649 45.118 1.00 57.38 59 ALA B N 1
ATOM 1397 C CA . ALA B 1 60 ? 28.964 49.012 45.308 1.00 57.88 59 ALA B CA 1
ATOM 1398 C C . ALA B 1 60 ? 29.907 50.046 44.692 1.00 58.40 59 ALA B C 1
ATOM 1399 O O . ALA B 1 60 ? 29.497 51.157 44.360 1.00 58.32 59 ALA B O 1
ATOM 1401 N N . GLN B 1 61 ? 31.173 49.667 44.551 1.00 59.28 60 GLN B N 1
ATOM 1402 C CA . GLN B 1 61 ? 32.217 50.563 44.077 1.00 60.09 60 GLN B CA 1
ATOM 1403 C C . GLN B 1 61 ? 32.040 50.850 42.587 1.00 60.36 60 GLN B C 1
ATOM 1404 O O . GLN B 1 61 ? 31.790 51.998 42.204 1.00 60.42 60 GLN B O 1
ATOM 1410 N N . GLN B 1 62 ? 32.154 49.818 41.750 1.00 60.66 61 GLN B N 1
ATOM 1411 C CA . GLN B 1 62 ? 32.024 50.024 40.303 1.00 61.20 61 GLN B CA 1
ATOM 1412 C C . GLN B 1 62 ? 30.586 50.291 39.835 1.00 61.09 61 GLN B C 1
ATOM 1413 O O . GLN B 1 62 ? 30.383 50.973 38.828 1.00 61.23 61 GLN B O 1
ATOM 1419 N N . ALA B 1 63 ? 29.603 49.774 40.574 1.00 60.91 62 ALA B N 1
ATOM 1420 C CA . ALA B 1 63 ? 28.194 50.102 40.322 1.00 60.77 62 ALA B CA 1
ATOM 1421 C C . ALA B 1 63 ? 27.812 51.503 40.830 1.00 60.69 62 ALA B C 1
ATOM 1422 O O . ALA B 1 63 ? 26.629 51.841 40.937 1.00 60.69 62 ALA B O 1
ATOM 1424 N N . GLY B 1 64 ? 28.830 52.299 41.155 1.00 60.56 63 GLY B N 1
ATOM 1425 C CA . GLY B 1 64 ? 28.687 53.727 41.436 1.00 60.25 63 GLY B CA 1
ATOM 1426 C C . GLY B 1 64 ? 27.832 54.148 42.613 1.00 60.19 63 GLY B C 1
ATOM 1427 O O . GLY B 1 64 ? 27.460 55.315 42.711 1.00 60.21 63 GLY B O 1
ATOM 1428 N N . LEU B 1 65 ? 27.532 53.216 43.514 1.00 60.24 64 LEU B N 1
ATOM 1429 C CA . LEU B 1 65 ? 26.649 53.501 44.652 1.00 60.27 64 LEU B CA 1
ATOM 1430 C C . LEU B 1 65 ? 27.331 54.245 45.803 1.00 60.21 64 LEU B C 1
ATOM 1431 O O . LEU B 1 65 ? 28.432 53.883 46.231 1.00 60.37 64 LEU B O 1
ATOM 1436 N N . GLU B 1 66 ? 26.662 55.283 46.302 1.00 60.05 65 GLU B N 1
ATOM 1437 C CA . GLU B 1 66 ? 27.134 55.994 47.486 1.00 59.77 65 GLU B CA 1
ATOM 1438 C C . GLU B 1 66 ? 26.793 55.212 48.746 1.00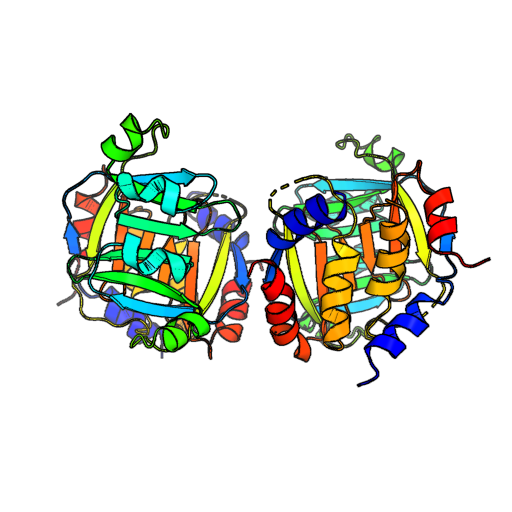 59.18 65 GLU B C 1
ATOM 1439 O O . GLU B 1 66 ? 25.624 55.108 49.166 1.00 59.31 65 GLU B O 1
ATOM 1445 N N . SER B 1 67 ? 27.852 54.657 49.328 1.00 58.12 66 SER B N 1
ATOM 1446 C CA . SER B 1 67 ? 27.765 53.698 50.411 1.00 57.06 66 SER B CA 1
ATOM 1447 C C . SER B 1 67 ? 28.046 54.319 51.779 1.00 56.17 66 SER B C 1
ATOM 1448 O O . SER B 1 67 ? 27.836 55.511 51.990 1.00 56.33 66 SER B O 1
ATOM 1451 N N . SER B 1 68 ? 28.501 53.480 52.707 1.00 54.94 67 SER B N 1
ATOM 1452 C CA . SER B 1 68 ? 28.995 53.904 54.012 1.00 53.39 67 SER B CA 1
ATOM 1453 C C . SER B 1 68 ? 30.494 53.579 54.089 1.00 52.36 67 SER B C 1
ATOM 1454 O O . SER B 1 68 ? 31.149 53.362 53.057 1.00 52.33 67 SER B O 1
ATOM 1457 N N . ALA B 1 69 ? 31.035 53.561 55.305 1.00 50.81 68 ALA B N 1
ATOM 1458 C CA . ALA B 1 69 ? 32.400 53.116 55.534 1.00 49.14 68 ALA B CA 1
ATOM 1459 C C . ALA B 1 69 ? 32.452 51.603 55.348 1.00 48.01 68 ALA B C 1
ATOM 1460 O O . ALA B 1 69 ? 31.408 50.944 55.305 1.00 47.64 68 ALA B O 1
ATOM 1462 N N . LEU B 1 70 ? 33.664 51.061 55.229 1.00 46.83 69 LEU B N 1
ATOM 1463 C CA . LEU B 1 70 ? 33.872 49.612 55.130 1.00 45.54 69 LEU B CA 1
ATOM 1464 C C . LEU B 1 70 ? 33.583 48.901 56.448 1.00 44.48 69 LEU B C 1
ATOM 1465 O O . LEU B 1 70 ? 33.981 49.360 57.519 1.00 43.91 69 LEU B O 1
ATOM 1470 N N . PHE B 1 71 ? 32.870 47.785 56.349 1.00 43.59 70 PHE B N 1
ATOM 1471 C CA . PHE B 1 71 ? 32.549 46.950 57.494 1.00 42.99 70 PHE B CA 1
ATOM 1472 C C . PHE B 1 71 ? 33.049 45.522 57.274 1.00 42.78 70 PHE B C 1
ATOM 1473 O O . PHE B 1 71 ? 33.194 45.068 56.136 1.00 42.64 70 PHE B O 1
ATOM 1481 N N . SER B 1 72 ? 33.332 44.830 58.373 1.00 42.39 71 SER B N 1
ATOM 1482 C CA . SER B 1 72 ? 33.581 43.392 58.347 1.00 42.27 71 SER B CA 1
ATOM 1483 C C . SER B 1 72 ? 32.386 42.666 58.970 1.00 42.20 71 SER B C 1
ATOM 1484 O O . SER B 1 72 ? 31.746 43.188 59.883 1.00 42.52 71 SER B O 1
ATOM 1487 N N . LEU B 1 73 ? 32.101 41.465 58.476 1.00 41.93 72 LEU B N 1
ATOM 1488 C CA . LEU B 1 73 ? 31.051 40.603 59.004 1.00 41.74 72 LEU B CA 1
ATOM 1489 C C . LEU B 1 73 ? 31.601 39.622 60.060 1.00 42.02 72 LEU B C 1
ATOM 1490 O O . LEU B 1 73 ? 32.549 38.869 59.799 1.00 41.72 72 LEU B O 1
ATOM 1495 N N . ILE B 1 74 ? 31.000 39.636 61.247 1.00 42.32 73 ILE B N 1
ATOM 1496 C CA . ILE B 1 74 ? 31.231 38.615 62.265 1.00 42.70 73 ILE B CA 1
ATOM 1497 C C . ILE B 1 74 ? 29.924 37.843 62.487 1.00 43.65 73 ILE B C 1
ATOM 1498 O O . ILE B 1 74 ? 28.895 38.429 62.793 1.00 43.74 73 ILE B O 1
ATOM 1503 N N . THR B 1 75 ? 29.963 36.531 62.293 1.00 44.85 74 THR B N 1
ATOM 1504 C CA . THR B 1 75 ? 28.826 35.679 62.607 1.00 46.25 74 THR B CA 1
ATOM 1505 C C . THR B 1 75 ? 28.928 35.197 64.053 1.00 47.30 74 THR B C 1
ATOM 1506 O O . THR B 1 75 ? 29.997 34.777 64.502 1.00 47.40 74 THR B O 1
ATOM 1510 N N . LEU B 1 76 ? 27.814 35.301 64.774 1.00 48.70 75 LEU B N 1
ATOM 1511 C CA . LEU B 1 76 ? 27.725 34.900 66.175 1.00 50.01 75 LEU B CA 1
ATOM 1512 C C . LEU B 1 76 ? 27.019 33.565 66.347 1.00 51.03 75 LEU B C 1
ATOM 1513 O O . LEU B 1 76 ? 25.846 33.419 65.988 1.00 51.28 75 LEU B O 1
ATOM 1518 N N . THR B 1 77 ? 27.749 32.605 66.911 1.00 52.08 76 THR B N 1
ATOM 1519 C CA . THR B 1 77 ? 27.230 31.270 67.202 1.00 53.13 76 THR B CA 1
ATOM 1520 C C . THR B 1 77 ? 27.098 31.048 68.710 1.00 53.24 76 THR B C 1
ATOM 1521 O O . THR B 1 77 ? 27.837 31.636 69.499 1.00 53.06 76 THR B O 1
ATOM 1525 N N . VAL B 1 78 ? 26.157 30.186 69.090 1.00 53.80 77 VAL B N 1
ATOM 1526 C CA . VAL B 1 78 ? 25.849 29.897 70.487 1.00 54.40 77 VAL B CA 1
ATOM 1527 C C . VAL B 1 78 ? 25.471 28.405 70.659 1.00 54.89 77 VAL B C 1
ATOM 1528 O O . VAL B 1 78 ? 24.712 27.862 69.850 1.00 55.15 77 VAL B O 1
ATOM 1532 N N . HIS B 1 79 ? 26.022 27.753 71.695 1.00 55.45 78 HIS B N 1
ATOM 1533 C CA . HIS B 1 79 ? 25.970 26.275 71.862 1.00 55.74 78 HIS B CA 1
ATOM 1534 C C . HIS B 1 79 ? 25.608 25.827 73.283 1.00 55.69 78 HIS B C 1
ATOM 1535 O O . HIS B 1 79 ? 24.500 26.072 73.770 1.00 55.95 78 HIS B O 1
ATOM 1542 N N . LEU B 1 82 ? 20.432 26.263 76.197 1.00 62.46 81 LEU B N 1
ATOM 1543 C CA . LEU B 1 82 ? 19.733 27.162 77.124 1.00 62.43 81 LEU B CA 1
ATOM 1544 C C . LEU B 1 82 ? 19.044 28.334 76.409 1.00 62.04 81 LEU B C 1
ATOM 1545 O O . LEU B 1 82 ? 19.629 28.951 75.510 1.00 62.22 81 LEU B O 1
ATOM 1550 N N . GLU B 1 83 ? 17.809 28.638 76.822 1.00 61.29 82 GLU B N 1
ATOM 1551 C CA . GLU B 1 83 ? 17.001 29.697 76.196 1.00 60.21 82 GLU B CA 1
ATOM 1552 C C . GLU B 1 83 ? 16.927 30.963 77.071 1.00 59.39 82 GLU B C 1
ATOM 1553 O O . GLU B 1 83 ? 15.928 31.189 77.772 1.00 59.85 82 GLU B O 1
ATOM 1555 N N . ALA B 1 84 ? 17.983 31.784 77.015 1.00 57.74 83 ALA B N 1
ATOM 1556 C CA . ALA B 1 84 ? 18.109 32.995 77.851 1.00 55.71 83 ALA B CA 1
ATOM 1557 C C . ALA B 1 84 ? 18.055 34.304 77.051 1.00 54.35 83 ALA B C 1
ATOM 1558 O O . ALA B 1 84 ? 18.410 34.333 75.855 1.00 54.43 83 ALA B O 1
ATOM 1560 N N . VAL B 1 85 ? 17.609 35.380 77.710 1.00 52.00 84 VAL B N 1
ATOM 1561 C CA . VAL B 1 85 ? 17.647 36.723 77.109 1.00 49.81 84 VAL B CA 1
ATOM 1562 C C . VAL B 1 85 ? 18.909 37.474 77.556 1.00 47.98 84 VAL B C 1
ATOM 1563 O O . VAL B 1 85 ? 19.348 37.336 78.697 1.00 47.73 84 VAL B O 1
ATOM 1567 N N . GLY B 1 86 ? 19.497 38.249 76.647 1.00 45.92 85 GLY B N 1
ATOM 1568 C CA . GLY B 1 86 ? 20.610 39.118 76.999 1.00 43.34 85 GLY B CA 1
ATOM 1569 C C . GLY B 1 86 ? 21.846 38.990 76.144 1.00 41.77 85 GLY B C 1
ATOM 1570 O O . GLY B 1 86 ? 22.821 39.696 76.377 1.00 41.51 85 GLY B O 1
ATOM 1571 N N . LEU B 1 87 ? 21.809 38.092 75.160 1.00 40.46 86 LEU B N 1
ATOM 1572 C CA . LEU B 1 87 ? 22.956 37.841 74.293 1.00 39.31 86 LEU B CA 1
ATOM 1573 C C . LEU B 1 87 ? 23.395 39.108 73.555 1.00 38.74 86 LEU B C 1
ATOM 1574 O O . LEU B 1 87 ? 24.580 39.459 73.567 1.00 38.12 86 LEU B O 1
ATOM 1579 N N . THR B 1 88 ? 22.434 39.801 72.938 1.00 37.93 87 THR B N 1
ATOM 1580 C CA . THR B 1 88 ? 22.737 41.009 72.186 1.00 36.90 87 THR B CA 1
ATOM 1581 C C . THR B 1 88 ? 23.244 42.131 73.085 1.00 36.45 87 THR B C 1
ATOM 1582 O O . THR B 1 88 ? 24.236 42.785 72.746 1.00 36.34 87 THR B O 1
ATOM 1586 N N . ALA B 1 89 ? 22.576 42.342 74.224 1.00 35.63 88 ALA B N 1
ATOM 1587 C CA . ALA B 1 89 ? 23.030 43.306 75.223 1.00 34.94 88 ALA B CA 1
ATOM 1588 C C . ALA B 1 89 ? 24.484 43.044 75.612 1.00 34.88 88 ALA B C 1
ATOM 1589 O O . ALA B 1 89 ? 25.291 43.966 75.614 1.00 34.98 88 ALA B O 1
ATOM 1591 N N . ALA B 1 90 ? 24.815 41.782 75.906 1.00 34.70 89 ALA B N 1
ATOM 1592 C CA . ALA B 1 90 ? 26.179 41.374 76.276 1.00 34.42 89 ALA B CA 1
ATOM 1593 C C . ALA B 1 90 ? 27.257 41.542 75.200 1.00 34.25 89 ALA B C 1
ATOM 1594 O O . ALA B 1 90 ? 28.292 42.143 75.486 1.00 34.45 89 ALA B O 1
ATOM 1596 N N . PHE B 1 91 ? 27.043 41.030 73.984 1.00 34.01 90 PHE B N 1
ATOM 1597 C CA . PHE B 1 91 ? 28.073 41.199 72.941 1.00 33.79 90 PHE B CA 1
ATOM 1598 C C . PHE B 1 91 ? 28.236 42.640 72.463 1.00 33.94 90 PHE B C 1
ATOM 1599 O O . PHE B 1 91 ? 29.357 43.068 72.174 1.00 34.09 90 PHE B O 1
ATOM 1607 N N . ALA B 1 92 ? 27.122 43.381 72.420 1.00 34.23 91 ALA B N 1
ATOM 1608 C CA . ALA B 1 92 ? 27.123 44.793 72.060 1.00 33.82 91 ALA B CA 1
ATOM 1609 C C . ALA B 1 92 ? 27.810 45.644 73.125 1.00 34.04 91 ALA B C 1
ATOM 1610 O O . ALA B 1 92 ? 28.553 46.562 72.789 1.00 34.07 91 ALA B O 1
ATOM 1612 N N . THR B 1 93 ? 27.575 45.325 74.397 1.00 34.13 92 THR B N 1
ATOM 1613 C CA . THR B 1 93 ? 28.218 46.011 75.518 1.00 34.34 92 THR B CA 1
ATOM 1614 C C . THR B 1 93 ? 29.725 45.762 75.502 1.00 34.95 92 THR B C 1
ATOM 1615 O O . THR B 1 93 ? 30.515 46.691 75.681 1.00 34.99 92 THR B O 1
ATOM 1619 N N . LYS B 1 94 ? 30.114 44.511 75.271 1.00 35.79 93 LYS B N 1
ATOM 1620 C CA . LYS B 1 94 ? 31.521 44.152 75.116 1.00 36.64 93 LYS B CA 1
ATOM 1621 C C . LYS B 1 94 ? 32.193 44.997 74.033 1.00 37.24 93 LYS B C 1
ATOM 1622 O O . LYS B 1 94 ? 33.237 45.611 74.268 1.00 37.59 93 LYS B O 1
ATOM 1628 N N . LEU B 1 95 ? 31.590 45.028 72.848 1.00 37.57 94 LEU B N 1
ATOM 1629 C CA . LEU B 1 95 ? 32.149 45.785 71.745 1.00 37.81 94 LEU B CA 1
ATOM 1630 C C . LEU B 1 95 ? 32.218 47.293 72.018 1.00 38.46 94 LEU B C 1
ATOM 1631 O O . LEU B 1 95 ? 33.214 47.926 71.678 1.00 39.08 94 LEU B O 1
ATOM 1636 N N . ALA B 1 96 ? 31.183 47.856 72.648 1.00 38.87 95 ALA B N 1
ATOM 1637 C CA . ALA B 1 96 ? 31.121 49.289 72.949 1.00 38.97 95 ALA B CA 1
ATOM 1638 C C . ALA B 1 96 ? 32.194 49.715 73.951 1.00 39.72 95 ALA B C 1
ATOM 1639 O O . ALA B 1 96 ? 32.633 50.872 73.953 1.00 40.08 95 ALA B O 1
ATOM 1641 N N . GLU B 1 97 ? 32.615 48.771 74.793 1.00 40.29 96 GLU B N 1
ATOM 1642 C CA . GLU B 1 97 ? 33.732 48.972 75.708 1.00 40.58 96 GLU B CA 1
ATOM 1643 C C . GLU B 1 97 ? 35.054 49.150 74.972 1.00 40.96 96 GLU B C 1
ATOM 1644 O O . GLU B 1 97 ? 35.968 49.785 75.484 1.00 41.32 96 GLU B O 1
ATOM 1650 N N . HIS B 1 98 ? 35.148 48.600 73.769 1.00 41.45 97 HIS B N 1
ATOM 1651 C CA . HIS B 1 98 ? 36.319 48.791 72.919 1.00 41.98 97 HIS B CA 1
ATOM 1652 C C . HIS B 1 98 ? 36.097 49.884 71.866 1.00 41.88 97 HIS B C 1
ATOM 1653 O O . HIS B 1 98 ? 36.859 49.985 70.891 1.00 42.19 97 HIS B O 1
ATOM 1660 N N . GLY B 1 99 ? 35.057 50.694 72.076 1.00 41.54 98 GLY B N 1
ATOM 1661 C CA . GLY B 1 99 ? 34.645 51.725 71.131 1.00 41.30 98 GLY B CA 1
ATOM 1662 C C . GLY B 1 99 ? 34.292 51.216 69.744 1.00 41.28 98 GLY B C 1
ATOM 1663 O O . GLY B 1 99 ? 34.678 51.824 68.743 1.00 41.56 98 GLY B O 1
ATOM 1664 N N . ILE B 1 100 ? 33.556 50.106 69.673 1.00 41.22 99 ILE B N 1
ATOM 1665 C CA . ILE B 1 100 ? 33.219 49.478 68.392 1.00 40.96 99 ILE B CA 1
ATOM 1666 C C . ILE B 1 100 ? 31.707 49.423 68.183 1.00 41.48 99 ILE B C 1
ATOM 1667 O O . ILE B 1 100 ? 30.962 48.938 69.043 1.00 41.47 99 ILE B O 1
ATOM 1672 N N . SER B 1 101 ? 31.269 49.937 67.034 1.00 42.00 100 SER B N 1
ATOM 1673 C CA . SER B 1 101 ? 29.878 49.837 66.579 1.00 42.33 100 SER B CA 1
ATOM 1674 C C . SER B 1 101 ? 29.491 48.394 66.334 1.00 41.91 100 SER B C 1
ATOM 1675 O O . SER B 1 101 ? 30.290 47.624 65.817 1.00 42.70 100 SER B O 1
ATOM 1678 N N . ALA B 1 102 ? 28.272 48.030 66.712 1.00 41.32 101 ALA B N 1
ATOM 1679 C CA . ALA B 1 102 ? 27.748 46.696 66.454 1.00 40.67 101 ALA B CA 1
ATOM 1680 C C . ALA B 1 102 ? 26.468 46.848 65.663 1.00 40.38 101 ALA B C 1
ATOM 1681 O O . ALA B 1 102 ? 25.435 47.189 66.227 1.00 41.15 101 ALA B O 1
ATOM 1683 N N . ASN B 1 103 ? 26.538 46.635 64.354 1.00 39.74 102 ASN B N 1
ATOM 1684 C CA . ASN B 1 103 ? 25.368 46.747 63.499 1.00 39.22 102 ASN B CA 1
ATOM 1685 C C . ASN B 1 103 ? 24.809 45.375 63.206 1.00 38.60 102 ASN B C 1
ATOM 1686 O O . ASN B 1 103 ? 25.277 44.690 62.316 1.00 39.15 102 ASN B O 1
ATOM 1691 N N . VAL B 1 104 ? 23.790 44.989 63.957 1.00 38.27 103 VAL B N 1
ATOM 1692 C CA . VAL B 1 104 ? 23.300 43.610 63.970 1.00 37.73 103 VAL B CA 1
ATOM 1693 C C . VAL B 1 104 ? 22.239 43.335 62.892 1.00 37.72 103 VAL B C 1
ATOM 1694 O O . VAL B 1 104 ? 21.284 44.099 62.741 1.00 37.89 103 VAL B O 1
ATOM 1698 N N . ILE B 1 105 ? 22.429 42.266 62.119 1.00 37.45 104 ILE B N 1
ATOM 1699 C CA . ILE B 1 105 ? 21.338 41.724 61.305 1.00 37.16 104 ILE B CA 1
ATOM 1700 C C . ILE B 1 105 ? 21.086 40.281 61.704 1.00 37.52 104 ILE B C 1
ATOM 1701 O O . ILE B 1 105 ? 21.980 39.446 61.627 1.00 37.85 104 ILE B O 1
ATOM 1706 N N . ALA B 1 106 ? 19.874 39.997 62.163 1.00 37.87 105 ALA B N 1
ATOM 1707 C CA . ALA B 1 106 ? 19.496 38.636 62.509 1.00 38.03 105 ALA B CA 1
ATOM 1708 C C . ALA B 1 106 ? 19.118 37.858 61.257 1.00 38.38 105 ALA B C 1
ATOM 1709 O O . ALA B 1 106 ? 18.216 38.244 60.497 1.00 38.07 105 ALA B O 1
ATOM 1711 N N . GLY B 1 107 ? 19.844 36.771 61.037 1.00 38.82 106 GLY B N 1
ATOM 1712 C CA . GLY B 1 107 ? 19.473 35.800 60.024 1.00 40.16 106 GLY B CA 1
ATOM 1713 C C . GLY B 1 107 ? 18.547 34.794 60.679 1.00 40.81 106 GLY B C 1
ATOM 1714 O O . GLY B 1 107 ? 18.263 34.887 61.882 1.00 41.08 106 GLY B O 1
ATOM 1715 N N . TYR B 1 108 ? 18.069 33.831 59.900 1.00 40.95 107 TYR B N 1
ATOM 1716 C CA . TYR B 1 108 ? 17.265 32.772 60.472 1.00 41.07 107 TYR B CA 1
ATOM 1717 C C . TYR B 1 108 ? 18.071 31.968 61.498 1.00 41.43 107 TYR B C 1
ATOM 1718 O O . TYR B 1 108 ? 17.583 31.714 62.597 1.00 41.54 107 TYR B O 1
ATOM 1727 N N . TYR B 1 109 ? 19.298 31.587 61.137 1.00 41.73 108 TYR B N 1
ATOM 1728 C CA . TYR B 1 109 ? 20.162 30.768 62.000 1.00 42.22 108 TYR B CA 1
ATOM 1729 C C . TYR B 1 109 ? 21.051 31.533 62.972 1.00 42.42 108 TYR B C 1
ATOM 1730 O O . TYR B 1 109 ? 21.151 31.160 64.137 1.00 42.51 108 TYR B O 1
ATOM 1739 N N . HIS B 1 110 ? 21.700 32.594 62.501 1.00 42.69 109 HIS B N 1
ATOM 1740 C CA . HIS B 1 110 ? 22.660 33.312 63.333 1.00 43.01 109 HIS B CA 1
ATOM 1741 C C . HIS B 1 110 ? 22.477 34.818 63.338 1.00 42.67 109 HIS B C 1
ATOM 1742 O O . HIS B 1 110 ? 21.842 35.391 62.454 1.00 42.69 109 HIS B O 1
ATOM 1749 N N . ASP B 1 111 ? 23.042 35.440 64.366 1.00 42.21 110 ASP B N 1
ATOM 1750 C CA . ASP B 1 111 ? 23.244 36.870 64.405 1.00 41.82 110 ASP B CA 1
ATOM 1751 C C . ASP B 1 111 ? 24.461 37.208 63.577 1.00 41.05 110 ASP B C 1
ATOM 1752 O O . ASP B 1 111 ? 25.465 36.500 63.618 1.00 40.89 110 ASP B O 1
ATOM 1757 N N . HIS B 1 112 ? 24.372 38.307 62.845 1.00 40.19 111 HIS B N 1
ATOM 1758 C CA . HIS B 1 112 ? 25.484 38.798 62.065 1.00 39.88 111 HIS B CA 1
ATOM 1759 C C . HIS B 1 112 ? 25.787 40.223 62.486 1.00 39.87 111 HIS B C 1
ATOM 1760 O O . HIS B 1 112 ? 24.899 41.077 62.518 1.00 40.33 111 HIS B O 1
ATOM 1767 N N . ILE B 1 113 ? 27.039 40.477 62.832 1.00 39.73 112 ILE B N 1
ATOM 1768 C CA . ILE B 1 113 ? 27.429 41.785 63.324 1.00 39.71 112 ILE B CA 1
ATOM 1769 C C . ILE B 1 113 ? 28.329 42.445 62.303 1.00 39.79 112 ILE B C 1
ATOM 1770 O O . ILE B 1 113 ? 29.331 41.878 61.884 1.00 39.83 112 ILE B O 1
ATOM 1775 N N . PHE B 1 114 ? 27.953 43.644 61.886 1.00 39.95 113 PHE B N 1
ATOM 1776 C CA . PHE B 1 114 ? 28.831 44.461 61.061 1.00 39.87 113 PHE B CA 1
ATOM 1777 C C . PHE B 1 114 ? 29.563 45.502 61.917 1.00 40.27 113 PHE B C 1
ATOM 1778 O O . PHE B 1 114 ? 28.948 46.318 62.610 1.00 40.51 113 PHE B O 1
ATOM 1786 N N . VAL B 1 115 ? 30.886 45.433 61.869 1.00 40.75 114 VAL B N 1
ATOM 1787 C CA . VAL B 1 115 ? 31.777 46.254 62.674 1.00 41.34 114 VAL B CA 1
ATOM 1788 C C . VAL B 1 115 ? 32.735 46.989 61.723 1.00 42.13 114 VAL B C 1
ATOM 1789 O O . VAL B 1 115 ? 32.961 46.541 60.598 1.00 42.39 114 VAL B O 1
ATOM 1793 N N . GLN B 1 116 ? 33.296 48.111 62.157 1.00 42.91 115 GLN B N 1
ATOM 1794 C CA . GLN B 1 116 ? 34.228 48.870 61.327 1.00 43.82 115 GLN B CA 1
ATOM 1795 C C . GLN B 1 116 ? 35.373 47.976 60.869 1.00 44.12 115 GLN B C 1
ATOM 1796 O O . GLN B 1 116 ? 35.990 47.289 61.673 1.00 43.87 115 GLN B O 1
ATOM 1802 N N . LYS B 1 117 ? 35.639 47.974 59.569 1.00 44.91 116 LYS B N 1
ATOM 1803 C CA . LYS B 1 117 ? 36.683 47.127 58.976 1.00 45.70 116 LYS B CA 1
ATOM 1804 C C . LYS B 1 117 ? 38.008 47.153 59.759 1.00 46.29 116 LYS B C 1
ATOM 1805 O O . LYS B 1 117 ? 38.609 46.105 60.002 1.00 46.25 116 LYS B O 1
ATOM 1811 N N . GLU B 1 118 ? 38.441 48.345 60.173 1.00 47.07 117 GLU B N 1
ATOM 1812 C CA . GLU B 1 118 ? 39.724 48.508 60.866 1.00 47.90 117 GLU B CA 1
ATOM 1813 C C . GLU B 1 118 ? 39.658 48.194 62.368 1.00 47.88 117 GLU B C 1
ATOM 1814 O O . GLU B 1 118 ? 40.662 48.282 63.071 1.00 48.01 117 GLU B O 1
ATOM 1820 N N . LYS B 1 119 ? 38.472 47.827 62.845 1.00 48.11 118 LYS B N 1
ATOM 1821 C CA . LYS B 1 119 ? 38.260 47.421 64.241 1.00 48.10 118 LYS B CA 1
ATOM 1822 C C . LYS B 1 119 ? 37.922 45.917 64.341 1.00 47.83 118 LYS B C 1
ATOM 1823 O O . LYS B 1 119 ? 37.731 45.392 65.442 1.00 47.85 118 LYS B O 1
ATOM 1829 N N . ALA B 1 120 ? 37.872 45.244 63.186 1.00 47.63 119 ALA B N 1
ATOM 1830 C CA . ALA B 1 120 ? 37.394 43.859 63.046 1.00 47.35 119 ALA B CA 1
ATOM 1831 C C . ALA B 1 120 ? 38.171 42.811 63.848 1.00 47.37 119 ALA B C 1
ATOM 1832 O O . ALA B 1 120 ? 37.583 41.880 64.394 1.00 47.19 119 ALA B O 1
ATOM 1834 N N . GLN B 1 121 ? 39.491 42.959 63.901 1.00 47.27 120 GLN B N 1
ATOM 1835 C CA . GLN B 1 121 ? 40.338 42.033 64.637 1.00 47.36 120 GLN B CA 1
ATOM 1836 C C . GLN B 1 121 ? 40.183 42.246 66.137 1.00 46.71 120 GLN B C 1
ATOM 1837 O O . GLN B 1 121 ? 40.062 41.285 66.899 1.00 46.75 120 GLN B O 1
ATOM 1843 N N . GLN B 1 122 ? 40.186 43.510 66.549 1.00 45.88 121 GLN B N 1
ATOM 1844 C CA . GLN B 1 122 ? 39.964 43.875 67.944 1.00 45.27 121 GLN B CA 1
ATOM 1845 C C . GLN B 1 122 ? 38.577 43.419 68.399 1.00 44.19 121 GLN B C 1
ATOM 1846 O O . GLN B 1 122 ? 38.406 43.010 69.539 1.00 43.81 121 GLN B O 1
ATOM 1852 N N . ALA B 1 123 ? 37.605 43.485 67.490 1.00 43.49 122 ALA B N 1
ATOM 1853 C CA . ALA B 1 123 ? 36.229 43.034 67.737 1.00 42.84 122 ALA B CA 1
ATOM 1854 C C . ALA B 1 123 ? 36.149 41.534 67.991 1.00 42.41 122 ALA B C 1
ATOM 1855 O O . ALA B 1 123 ? 35.456 41.073 68.902 1.00 41.88 122 ALA B O 1
ATOM 1857 N N . LEU B 1 124 ? 36.867 40.792 67.154 1.00 42.44 123 LEU B N 1
ATOM 1858 C CA . LEU B 1 124 ? 36.974 39.346 67.235 1.00 42.19 123 LEU B CA 1
ATOM 1859 C C . LEU B 1 124 ? 37.638 38.907 68.530 1.00 42.33 123 LEU B C 1
ATOM 1860 O O . LEU B 1 124 ? 37.128 38.019 69.203 1.00 42.19 123 LEU B O 1
ATOM 1865 N N . GLN B 1 125 ? 38.761 39.531 68.881 1.00 42.73 124 GLN B N 1
ATOM 1866 C CA . GLN B 1 125 ? 39.454 39.212 70.133 1.00 43.54 124 GLN B CA 1
ATOM 1867 C C . GLN B 1 125 ? 38.590 39.521 71.363 1.00 43.65 124 GLN B C 1
ATOM 1868 O O . GLN B 1 125 ? 38.566 38.739 72.324 1.00 43.83 124 GLN B O 1
ATOM 1874 N N . ALA B 1 126 ? 37.880 40.655 71.317 1.00 43.71 125 ALA B N 1
ATOM 1875 C CA . ALA B 1 126 ? 36.990 41.080 72.393 1.00 43.47 125 ALA B CA 1
ATOM 1876 C C . ALA B 1 126 ? 35.838 40.100 72.592 1.00 43.59 125 ALA B C 1
ATOM 1877 O O . ALA B 1 126 ? 35.558 39.704 73.719 1.00 43.65 125 ALA B O 1
ATOM 1879 N N . LEU B 1 127 ? 35.180 39.704 71.505 1.00 43.79 126 LEU B N 1
ATOM 1880 C CA . LEU B 1 127 ? 34.099 38.721 71.580 1.00 44.32 126 LEU B CA 1
ATOM 1881 C C . LEU B 1 127 ? 34.622 37.328 71.903 1.00 45.01 126 LEU B C 1
ATOM 1882 O O . LEU B 1 127 ? 33.883 36.481 72.402 1.00 44.95 126 LEU B O 1
ATOM 1887 N N . GLY B 1 128 ? 35.902 37.102 71.614 1.00 45.81 127 GLY B N 1
ATOM 1888 C CA . GLY B 1 128 ? 36.560 35.832 71.898 1.00 46.48 127 GLY B CA 1
ATOM 1889 C C . GLY B 1 128 ? 36.820 35.635 73.375 1.00 47.13 127 GLY B C 1
ATOM 1890 O O . GLY B 1 128 ? 37.136 34.530 73.805 1.00 47.33 127 GLY B O 1
ATOM 1891 N N . GLU B 1 129 ? 36.674 36.705 74.151 1.00 47.74 128 GLU B N 1
ATOM 1892 C CA . GLU B 1 129 ? 36.900 36.663 75.592 1.00 48.55 128 GLU B CA 1
ATOM 1893 C C . GLU B 1 129 ? 35.820 35.915 76.367 1.00 49.02 128 GLU B C 1
ATOM 1894 O O . GLU B 1 129 ? 36.042 35.510 77.501 1.00 49.31 128 GLU B O 1
ATOM 1900 N N . PHE B 1 130 ? 34.655 35.738 75.757 1.00 50.01 129 PHE B N 1
ATOM 1901 C CA . PHE B 1 130 ? 33.523 35.091 76.413 1.00 50.98 129 PHE B CA 1
ATOM 1902 C C . PHE B 1 130 ? 33.705 33.581 76.626 1.00 52.12 129 PHE B C 1
ATOM 1903 O O . PHE B 1 130 ? 33.295 33.050 77.661 1.00 52.38 129 PHE B O 1
ATOM 1911 N N . ALA B 1 131 ? 34.313 32.894 75.658 1.00 53.56 130 ALA B N 1
ATOM 1912 C CA . ALA B 1 131 ? 34.564 31.448 75.766 1.00 54.99 130 ALA B CA 1
ATOM 1913 C C . ALA B 1 131 ? 35.673 31.111 76.766 1.00 56.01 130 ALA B C 1
ATOM 1914 O O . ALA B 1 131 ? 35.673 30.022 77.335 1.00 56.14 130 ALA B O 1
ATOM 1916 N N . GLN B 1 132 ? 36.593 32.060 76.976 1.00 57.57 131 GLN B N 1
ATOM 1917 C CA . GLN B 1 132 ? 37.751 31.923 77.894 1.00 59.04 131 GLN B CA 1
ATOM 1918 C C . GLN B 1 132 ? 37.376 31.851 79.373 1.00 59.40 131 GLN B C 1
ATOM 1919 O O . GLN B 1 132 ? 36.433 32.514 79.832 1.00 59.58 131 GLN B O 1
ATOM 1925 N N . GLY C 1 1 ? 38.613 56.309 80.216 1.00 43.58 0 GLY C N 1
ATOM 1926 C CA . GLY C 1 1 ? 38.439 56.838 81.600 1.00 43.64 0 GLY C CA 1
ATOM 1927 C C . GLY C 1 1 ? 36.991 57.187 81.893 1.00 43.70 0 GLY C C 1
ATOM 1928 O O . GLY C 1 1 ? 36.508 56.995 83.011 1.00 43.94 0 GLY C O 1
ATOM 1929 N N . MET C 1 2 ? 36.294 57.703 80.883 1.00 43.49 1 MET C N 1
ATOM 1930 C CA . MET C 1 2 ? 34.884 58.073 81.025 1.00 43.09 1 MET C CA 1
ATOM 1931 C C . MET C 1 2 ? 33.953 57.434 79.988 1.00 42.97 1 MET C C 1
ATOM 1932 O O . MET C 1 2 ? 32.831 57.905 79.806 1.00 43.14 1 MET C O 1
ATOM 1937 N N . SER C 1 3 ? 34.409 56.366 79.328 1.00 42.84 2 SER C N 1
ATOM 1938 C CA . SER C 1 3 ? 33.605 55.651 78.315 1.00 42.89 2 SER C CA 1
ATOM 1939 C C . SER C 1 3 ? 32.387 54.924 78.903 1.00 42.62 2 SER C C 1
ATOM 1940 O O . SER C 1 3 ? 31.342 54.816 78.250 1.00 42.86 2 SER C O 1
ATOM 1943 N N . GLY C 1 4 ? 32.545 54.406 80.123 1.00 42.08 3 GLY C N 1
ATOM 1944 C CA . GLY C 1 4 ? 31.463 53.758 80.851 1.00 40.96 3 GLY C CA 1
ATOM 1945 C C . GLY C 1 4 ? 30.325 54.720 81.109 1.00 40.40 3 GLY C C 1
ATOM 1946 O O . GLY C 1 4 ? 29.174 54.373 80.899 1.00 40.54 3 GLY C O 1
ATOM 1947 N N . ILE C 1 5 ? 30.652 55.933 81.550 1.00 39.77 4 ILE C N 1
ATOM 1948 C CA . ILE C 1 5 ? 29.657 56.983 81.776 1.00 39.23 4 ILE C CA 1
ATOM 1949 C C . ILE C 1 5 ? 29.028 57.451 80.463 1.00 39.43 4 ILE C C 1
ATOM 1950 O O . ILE C 1 5 ? 27.829 57.742 80.417 1.00 39.32 4 ILE C O 1
ATOM 1955 N N . LYS C 1 6 ? 29.840 57.516 79.405 1.00 39.72 5 LYS C N 1
ATOM 1956 C CA . LYS C 1 6 ? 29.372 57.870 78.054 1.00 39.92 5 LYS C CA 1
ATOM 1957 C C . LYS C 1 6 ? 28.316 56.894 77.568 1.00 39.23 5 LYS C C 1
ATOM 1958 O O . LYS C 1 6 ? 27.317 57.302 76.990 1.00 39.59 5 LYS C O 1
ATOM 1964 N N . SER C 1 7 ? 28.550 55.609 77.811 1.00 38.57 6 SER C N 1
ATOM 1965 C CA . SER C 1 7 ? 27.611 54.548 77.456 1.00 38.00 6 SER C CA 1
ATOM 1966 C C . SER C 1 7 ? 26.363 54.559 78.319 1.00 37.24 6 SER C C 1
ATOM 1967 O O . SER C 1 7 ? 25.281 54.287 77.835 1.00 37.38 6 SER C O 1
ATOM 1970 N N . LEU C 1 8 ? 26.519 54.881 79.597 1.00 36.80 7 LEU C N 1
ATOM 1971 C CA . LEU C 1 8 ? 25.385 55.046 80.495 1.00 36.19 7 LEU C CA 1
ATOM 1972 C C . LEU C 1 8 ? 24.480 56.196 80.067 1.00 35.95 7 LEU C C 1
ATOM 1973 O O . LEU C 1 8 ? 23.260 56.060 80.109 1.00 35.64 7 LEU C O 1
ATOM 1978 N N . GLU C 1 9 ? 25.065 57.312 79.638 1.00 36.03 8 GLU C N 1
ATOM 1979 C CA . GLU C 1 9 ? 24.271 58.489 79.232 1.00 36.43 8 GLU C CA 1
ATOM 1980 C C . GLU C 1 9 ? 23.434 58.217 78.008 1.00 36.09 8 GLU C C 1
ATOM 1981 O O . GLU C 1 9 ? 22.389 58.826 77.818 1.00 35.92 8 GLU C O 1
ATOM 1987 N N . LEU C 1 10 ? 23.911 57.296 77.181 1.00 36.13 9 LEU C N 1
ATOM 1988 C CA . LEU C 1 10 ? 23.186 56.841 76.009 1.00 36.43 9 LEU C CA 1
ATOM 1989 C C . LEU C 1 10 ? 22.017 55.926 76.374 1.00 36.56 9 LEU C C 1
ATOM 1990 O O . LEU C 1 10 ? 20.936 56.019 75.798 1.00 36.79 9 LEU C O 1
ATOM 1995 N N . LEU C 1 11 ? 22.257 55.042 77.338 1.00 36.87 10 LEU C N 1
ATOM 1996 C CA . LEU C 1 11 ? 21.226 54.191 77.915 1.00 36.84 10 LEU C CA 1
ATOM 1997 C C . LEU C 1 11 ? 20.077 54.977 78.537 1.00 37.52 10 LEU C C 1
ATOM 1998 O O . LEU C 1 11 ? 18.930 54.570 78.420 1.00 37.69 10 LEU C O 1
ATOM 2003 N N . LEU C 1 12 ? 20.376 56.107 79.174 1.00 38.19 11 LEU C N 1
ATOM 2004 C CA . LEU C 1 12 ? 19.352 56.887 79.884 1.00 38.76 11 LEU C CA 1
ATOM 2005 C C . LEU C 1 12 ? 18.410 57.659 78.968 1.00 39.64 11 LEU C C 1
ATOM 2006 O O . LEU C 1 12 ? 17.481 58.315 79.443 1.00 40.26 11 LEU C O 1
ATOM 2011 N N . GLN C 1 13 ? 18.645 57.593 77.662 1.00 40.73 12 GLN C N 1
ATOM 2012 C CA . GLN C 1 13 ? 17.796 58.287 76.693 1.00 41.52 12 GLN C CA 1
ATOM 2013 C C . GLN C 1 13 ? 16.653 57.385 76.241 1.00 41.51 12 GLN C C 1
ATOM 2014 O O . GLN C 1 13 ? 16.780 56.162 76.263 1.00 41.97 12 GLN C O 1
ATOM 2020 N N . SER C 1 14 ? 15.532 57.981 75.844 1.00 41.49 13 SER C N 1
ATOM 2021 C CA . SER C 1 14 ? 14.495 57.227 75.129 1.00 41.11 13 SER C CA 1
ATOM 2022 C C . SER C 1 14 ? 15.020 56.879 73.745 1.00 40.41 13 SER C C 1
ATOM 2023 O O . SER C 1 14 ? 15.718 57.677 73.104 1.00 40.73 13 SER C O 1
ATOM 2026 N N . MET C 1 15 ? 14.682 55.678 73.298 1.00 39.11 14 MET C N 1
ATOM 2027 C CA . MET C 1 15 ? 15.002 55.247 71.957 1.00 37.52 14 MET C CA 1
ATOM 2028 C C . MET C 1 15 ? 13.914 55.712 70.975 1.00 37.28 14 MET C C 1
ATOM 2029 O O . MET C 1 15 ? 14.020 55.505 69.765 1.00 37.21 14 MET C O 1
ATOM 2034 N N . SER C 1 16 ? 12.893 56.380 71.515 1.00 36.69 15 SER C N 1
ATOM 2035 C CA . SER C 1 16 ? 11.725 56.829 70.763 1.00 36.39 15 SER C CA 1
ATOM 2036 C C . SER C 1 16 ? 11.163 55.735 69.843 1.00 36.12 15 SER C C 1
ATOM 2037 O O . SER C 1 16 ? 11.097 55.910 68.621 1.00 36.42 15 SER C O 1
ATOM 2040 N N . PRO C 1 17 ? 10.737 54.601 70.440 1.00 35.76 16 PRO C N 1
ATOM 2041 C CA . PRO C 1 17 ? 10.265 53.468 69.644 1.00 35.25 16 PRO C CA 1
ATOM 2042 C C . PRO C 1 17 ? 8.945 53.769 68.939 1.00 35.07 16 PRO C C 1
ATOM 2043 O O . PRO C 1 17 ? 8.155 54.580 69.421 1.00 35.55 16 PRO C O 1
ATOM 2047 N N . GLU C 1 18 ? 8.717 53.123 67.804 1.00 34.57 17 GLU C N 1
ATOM 2048 C CA . GLU C 1 18 ? 7.430 53.178 67.131 1.00 34.19 17 GLU C CA 1
ATOM 2049 C C . GLU C 1 18 ? 7.065 51.785 66.656 1.00 33.12 17 GLU C C 1
ATOM 2050 O O . GLU C 1 18 ? 7.912 51.059 66.143 1.00 33.42 17 GLU C O 1
ATOM 2056 N N . LEU C 1 19 ? 5.809 51.411 66.860 1.00 32.37 18 LEU C N 1
ATOM 2057 C CA . LEU C 1 19 ? 5.296 50.103 66.458 1.00 31.33 18 LEU C CA 1
ATOM 2058 C C . LEU C 1 19 ? 4.703 50.166 65.049 1.00 31.65 18 LEU C C 1
ATOM 2059 O O . LEU C 1 19 ? 3.747 50.914 64.805 1.00 31.27 18 LEU C O 1
ATOM 2064 N N . MET C 1 20 ? 5.259 49.382 64.128 1.00 31.81 19 MET C N 1
ATOM 2065 C CA . MET C 1 20 ? 4.762 49.343 62.739 1.00 32.13 19 MET C CA 1
ATOM 2066 C C . MET C 1 20 ? 3.610 48.334 62.543 1.00 32.06 19 MET C C 1
ATOM 2067 O O . MET C 1 20 ? 3.416 47.429 63.353 1.00 32.12 19 MET C O 1
ATOM 2072 N N . ALA C 1 21 ? 2.836 48.518 61.474 1.00 32.30 20 ALA C N 1
ATOM 2073 C CA . ALA C 1 21 ? 1.796 47.567 61.061 1.00 31.76 20 ALA C CA 1
ATOM 2074 C C . ALA C 1 21 ? 2.406 46.250 60.610 1.00 31.80 20 ALA C C 1
ATOM 2075 O O . ALA C 1 21 ? 3.514 46.232 60.067 1.00 31.56 20 ALA C O 1
ATOM 2077 N N . GLY C 1 22 ? 1.687 45.152 60.856 1.00 31.92 21 GLY C N 1
ATOM 2078 C CA . GLY C 1 22 ? 2.056 43.844 60.323 1.00 32.30 21 GLY C CA 1
ATOM 2079 C C . GLY C 1 22 ? 2.604 42.813 61.295 1.00 32.69 21 GLY C C 1
ATOM 2080 O O . GLY C 1 22 ? 3.306 43.149 62.267 1.00 32.76 21 GLY C O 1
ATOM 2081 N N . ASP C 1 23 ? 2.263 41.554 61.018 1.00 32.91 22 ASP C N 1
ATOM 2082 C CA . ASP C 1 23 ? 2.829 40.386 61.691 1.00 33.12 22 ASP C CA 1
ATOM 2083 C C . ASP C 1 23 ? 3.879 39.802 60.767 1.00 33.33 22 ASP C C 1
ATOM 2084 O O . ASP C 1 23 ? 3.618 39.579 59.591 1.00 33.25 22 ASP C O 1
ATOM 2089 N N . TYR C 1 24 ? 5.066 39.553 61.309 1.00 33.66 23 TYR C N 1
ATOM 2090 C CA . TYR C 1 24 ? 6.207 39.099 60.530 1.00 33.98 23 TYR C CA 1
ATOM 2091 C C . TYR C 1 24 ? 6.681 37.746 61.022 1.00 34.21 23 TYR C C 1
ATOM 2092 O O . TYR C 1 24 ? 6.553 37.420 62.202 1.00 34.13 23 TYR C O 1
ATOM 2101 N N . VAL C 1 25 ? 7.214 36.961 60.098 1.00 34.24 24 VAL C N 1
ATOM 2102 C CA . VAL C 1 25 ? 7.771 35.665 60.415 1.00 34.48 24 VAL C CA 1
ATOM 2103 C C . VAL C 1 25 ? 9.143 35.606 59.770 1.00 35.19 24 VAL C C 1
ATOM 2104 O O . VAL C 1 25 ? 9.362 36.244 58.732 1.00 34.99 24 VAL C O 1
ATOM 2108 N N . PHE C 1 26 ? 10.061 34.866 60.402 1.00 36.09 25 PHE C N 1
ATOM 2109 C CA . PHE C 1 26 ? 11.387 34.578 59.845 1.00 36.88 25 PHE C CA 1
ATOM 2110 C C . PHE C 1 26 ? 11.383 33.196 59.207 1.00 37.91 25 PHE C C 1
ATOM 2111 O O . PHE C 1 26 ? 10.888 32.238 59.804 1.00 38.32 25 PHE C O 1
ATOM 2119 N N . CYS C 1 27 ? 11.936 33.103 57.995 1.00 39.11 26 CYS C N 1
ATOM 2120 C CA . CYS C 1 27 ? 12.042 31.842 57.245 1.00 40.07 26 CYS C CA 1
ATOM 2121 C C . CYS C 1 27 ? 13.429 31.645 56.709 1.00 40.42 26 CYS C C 1
ATOM 2122 O O . CYS C 1 27 ? 14.158 32.607 56.466 1.00 40.83 26 CYS C O 1
ATOM 2125 N N . THR C 1 28 ? 13.781 30.385 56.504 1.00 40.94 27 THR C N 1
ATOM 2126 C CA . THR C 1 28 ? 14.937 30.056 55.702 1.00 41.47 27 THR C CA 1
ATOM 2127 C C . THR C 1 28 ? 14.435 29.256 54.491 1.00 42.24 27 THR C C 1
ATOM 2128 O O . THR C 1 28 ? 13.465 28.499 54.588 1.00 42.26 27 THR C O 1
ATOM 2132 N N . VAL C 1 29 ? 15.056 29.486 53.340 1.00 43.21 28 VAL C N 1
ATOM 2133 C CA . VAL C 1 29 ? 14.637 28.868 52.084 1.00 43.97 28 VAL C CA 1
ATOM 2134 C C . VAL C 1 29 ? 15.866 28.528 51.254 1.00 45.09 28 VAL C C 1
ATOM 2135 O O . VAL C 1 29 ? 16.959 29.056 51.488 1.00 45.11 28 VAL C O 1
ATOM 2139 N N . ASN C 1 30 ? 15.689 27.626 50.298 1.00 46.61 29 ASN C N 1
ATOM 2140 C CA . ASN C 1 30 ? 16.703 27.399 49.283 1.00 47.97 29 ASN C CA 1
ATOM 2141 C C . ASN C 1 30 ? 16.324 28.087 47.992 1.00 48.59 29 ASN C C 1
ATOM 2142 O O . ASN C 1 30 ? 15.135 28.296 47.700 1.00 48.88 29 ASN C O 1
ATOM 2147 N N . GLY C 1 31 ? 17.337 28.456 47.221 1.00 49.22 30 GLY C N 1
ATOM 2148 C CA . GLY C 1 31 ? 17.097 29.192 45.984 1.00 49.53 30 GLY C CA 1
ATOM 2149 C C . GLY C 1 31 ? 17.631 30.609 46.025 1.00 49.47 30 GLY C C 1
ATOM 2150 O O . GLY C 1 31 ? 18.096 31.092 47.064 1.00 49.56 30 GLY C O 1
ATOM 2151 N N . ALA C 1 32 ? 17.579 31.263 44.873 1.00 49.47 31 ALA C N 1
ATOM 2152 C CA . ALA C 1 32 ? 18.074 32.613 44.735 1.00 49.40 31 ALA C CA 1
ATOM 2153 C C . ALA C 1 32 ? 17.000 33.565 45.227 1.00 49.39 31 ALA C C 1
ATOM 2154 O O . ALA C 1 32 ? 15.811 33.217 45.256 1.00 49.28 31 ALA C O 1
ATOM 2156 N N . LEU C 1 33 ? 17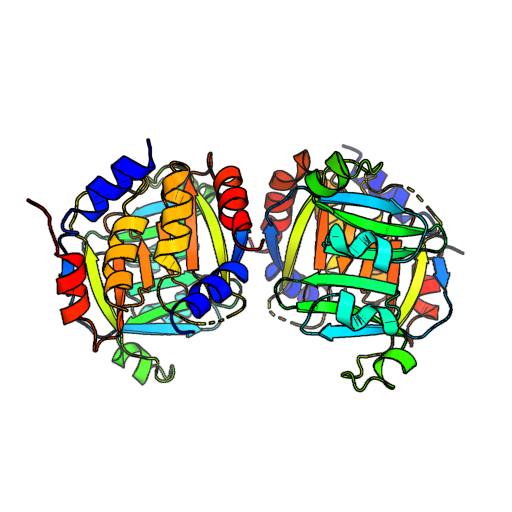.428 34.760 45.624 1.00 49.22 32 LEU C N 1
ATOM 2157 C CA . LEU C 1 33 ? 16.509 35.815 46.028 1.00 49.01 32 LEU C CA 1
ATOM 2158 C C . LEU C 1 33 ? 15.490 36.144 44.927 1.00 48.99 32 LEU C C 1
ATOM 2159 O O . LEU C 1 33 ? 14.339 36.480 45.229 1.00 48.82 32 LEU C O 1
ATOM 2164 N N . SER C 1 34 ? 15.905 36.017 43.661 1.00 49.01 33 SER C N 1
ATOM 2165 C CA . SER C 1 34 ? 15.026 36.303 42.508 1.00 48.88 33 SER C CA 1
ATOM 2166 C C . SER C 1 34 ? 13.751 35.449 42.481 1.00 48.66 33 SER C C 1
ATOM 2167 O O . SER C 1 34 ? 12.724 35.876 41.945 1.00 48.82 33 SER C O 1
ATOM 2170 N N . ASP C 1 35 ? 13.824 34.261 43.080 1.00 48.35 34 ASP C N 1
ATOM 2171 C CA . ASP C 1 35 ? 12.692 33.336 43.154 1.00 48.07 34 ASP C CA 1
ATOM 2172 C C . ASP C 1 35 ? 11.627 33.773 44.148 1.00 47.69 34 ASP C C 1
ATOM 2173 O O . ASP C 1 35 ? 10.503 33.273 44.123 1.00 47.60 34 ASP C O 1
ATOM 2178 N N . TYR C 1 36 ? 11.983 34.721 45.010 1.00 47.53 35 TYR C N 1
ATOM 2179 C CA . TYR C 1 36 ? 11.129 35.108 46.126 1.00 47.21 35 TYR C CA 1
ATOM 2180 C C . TYR C 1 36 ? 10.700 36.571 46.126 1.00 47.29 35 TYR C C 1
ATOM 2181 O O . TYR C 1 36 ? 10.055 37.025 47.068 1.00 47.56 35 TYR C O 1
ATOM 2190 N N . LEU C 1 37 ? 11.032 37.296 45.060 1.00 47.37 36 LEU C N 1
ATOM 2191 C CA . LEU C 1 37 ? 10.634 38.697 44.904 1.00 47.41 36 LEU C CA 1
ATOM 2192 C C . LEU C 1 37 ? 9.133 38.923 45.105 1.00 47.51 36 LEU C C 1
ATOM 2193 O O . LEU C 1 37 ? 8.727 39.888 45.763 1.00 47.41 36 LEU C O 1
ATOM 2198 N N . SER C 1 38 ? 8.325 38.023 44.540 1.00 47.63 37 SER C N 1
ATOM 2199 C CA . SER C 1 38 ? 6.856 38.110 44.572 1.00 47.54 37 SER C CA 1
ATOM 2200 C C . SER C 1 38 ? 6.261 38.139 45.981 1.00 47.44 37 SER C C 1
ATOM 2201 O O . SER C 1 38 ? 5.209 38.752 46.204 1.00 47.62 37 SER C O 1
ATOM 2204 N N . LEU C 1 39 ? 6.940 37.479 46.919 1.00 47.13 38 LEU C N 1
ATOM 2205 C CA . LEU C 1 39 ? 6.543 37.468 48.326 1.00 46.88 38 LEU C CA 1
ATOM 2206 C C . LEU C 1 39 ? 6.822 38.803 49.027 1.00 46.80 38 LEU C C 1
ATOM 2207 O O . LEU C 1 39 ? 6.414 38.994 50.171 1.00 47.15 38 LEU C O 1
ATOM 2212 N N . GLU C 1 40 ? 7.512 39.710 48.325 1.00 46.36 39 GLU C N 1
ATOM 2213 C CA . GLU C 1 40 ? 7.913 41.038 48.825 1.00 45.79 39 GLU C CA 1
ATOM 2214 C C . GLU C 1 40 ? 8.483 41.064 50.245 1.00 44.72 39 GLU C C 1
ATOM 2215 O O . GLU C 1 40 ? 7.910 41.723 51.128 1.00 44.89 39 GLU C O 1
ATOM 2221 N N . PRO C 1 41 ? 9.610 40.358 50.473 1.00 43.47 40 PRO C N 1
ATOM 2222 C CA . PRO C 1 41 ? 10.210 40.366 51.804 1.00 42.51 40 PRO C CA 1
ATOM 2223 C C . PRO C 1 41 ? 10.589 41.778 52.279 1.00 41.73 40 PRO C C 1
ATOM 2224 O O . PRO C 1 41 ? 11.098 42.582 51.492 1.00 41.94 40 PRO C O 1
ATOM 2228 N N . ILE C 1 42 ? 10.320 42.074 53.550 1.00 40.59 41 ILE C N 1
ATOM 2229 C CA . ILE C 1 42 ? 10.779 43.318 54.165 1.00 39.16 41 ILE C CA 1
ATOM 2230 C C . ILE C 1 42 ? 12.290 43.270 54.392 1.00 38.77 41 ILE C C 1
ATOM 2231 O O . ILE C 1 42 ? 12.964 44.292 54.311 1.00 38.66 41 ILE C O 1
ATOM 2236 N N . ALA C 1 43 ? 12.809 42.067 54.641 1.00 38.14 42 ALA C N 1
ATOM 2237 C CA . ALA C 1 43 ? 14.218 41.853 54.902 1.00 37.79 42 ALA C CA 1
ATOM 2238 C C . ALA C 1 43 ? 14.688 40.553 54.289 1.00 37.88 42 ALA C C 1
ATOM 2239 O O . ALA C 1 43 ? 13.893 39.660 54.003 1.00 37.95 42 ALA C O 1
ATOM 2241 N N . THR C 1 44 ? 16.004 40.453 54.137 1.00 38.02 43 THR C N 1
ATOM 2242 C CA . THR C 1 44 ? 16.659 39.374 53.427 1.00 38.03 43 THR C CA 1
ATOM 2243 C C . THR C 1 44 ? 18.075 39.215 53.953 1.00 38.30 43 THR C C 1
ATOM 2244 O O . THR C 1 44 ? 18.790 40.198 54.124 1.00 38.40 43 THR C O 1
ATOM 2248 N N . PHE C 1 45 ? 18.477 37.979 54.224 1.00 38.82 44 PHE C N 1
ATOM 2249 C CA . PHE C 1 45 ? 19.873 37.696 54.529 1.00 39.57 44 PHE C CA 1
ATOM 2250 C C . PHE C 1 45 ? 20.339 36.365 53.936 1.00 40.50 44 PHE C C 1
ATOM 2251 O O . PHE C 1 45 ? 19.800 35.299 54.254 1.00 40.41 44 PHE C O 1
ATOM 2259 N N . ARG C 1 46 ? 21.345 36.435 53.073 1.00 41.49 45 ARG C N 1
ATOM 2260 C CA . ARG C 1 46 ? 21.923 35.228 52.507 1.00 42.71 45 ARG C CA 1
ATOM 2261 C C . ARG C 1 46 ? 22.894 34.626 53.510 1.00 42.41 45 ARG C C 1
ATOM 2262 O O . ARG C 1 46 ? 24.070 35.004 53.561 1.00 42.52 45 ARG C O 1
ATOM 2270 N N . GLU C 1 47 ? 22.388 33.714 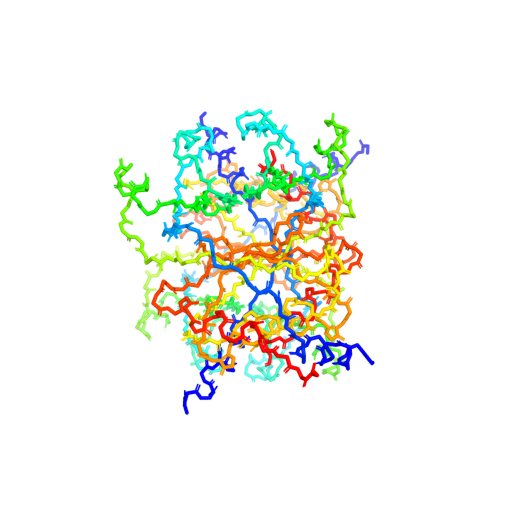54.334 1.00 42.23 46 GLU C N 1
ATOM 2271 C CA . GLU C 1 47 ? 23.246 32.962 55.227 1.00 42.36 46 GLU C CA 1
ATOM 2272 C C . GLU C 1 47 ? 23.883 31.822 54.420 1.00 42.72 46 GLU C C 1
ATOM 2273 O O . GLU C 1 47 ? 23.316 31.388 53.406 1.00 43.18 46 GLU C O 1
ATOM 2279 N N . PRO C 1 48 ? 25.077 31.350 54.832 1.00 42.78 47 PRO C N 1
ATOM 2280 C CA . PRO C 1 48 ? 25.632 30.153 54.178 1.00 42.69 47 PRO C CA 1
ATOM 2281 C C . PRO C 1 48 ? 24.684 28.938 54.206 1.00 42.45 47 PRO C C 1
ATOM 2282 O O . PRO C 1 48 ? 24.728 28.112 53.296 1.00 42.60 47 PRO C O 1
ATOM 2286 N N . GLU C 1 49 ? 23.821 28.869 55.222 1.00 41.98 48 GLU C N 1
ATOM 2287 C CA . GLU C 1 49 ? 22.837 27.795 55.375 1.00 41.54 48 GLU C CA 1
ATOM 2288 C C . GLU C 1 49 ? 21.623 27.972 54.460 1.00 41.19 48 GLU C C 1
ATOM 2289 O O . GLU C 1 49 ? 20.795 27.061 54.359 1.00 41.36 48 GLU C O 1
ATOM 2295 N N . GLY C 1 50 ? 21.506 29.143 53.825 1.00 40.32 49 GLY C N 1
ATOM 2296 C CA . GLY C 1 50 ? 20.370 29.459 52.958 1.00 39.64 49 GLY C CA 1
ATOM 2297 C C . GLY C 1 50 ? 19.853 30.873 53.150 1.00 39.30 49 GLY C C 1
ATOM 2298 O O . GLY C 1 50 ? 20.255 31.563 54.095 1.00 39.68 49 GLY C O 1
ATOM 2299 N N . LEU C 1 51 ? 18.959 31.298 52.258 1.00 38.48 50 LEU C N 1
ATOM 2300 C CA . LEU C 1 51 ? 18.387 32.654 52.270 1.00 37.80 50 LEU C CA 1
ATOM 2301 C C . LEU C 1 51 ? 17.409 32.838 53.419 1.00 37.12 50 LEU C C 1
ATOM 2302 O O . LEU C 1 51 ? 16.432 32.099 53.515 1.00 37.06 50 LEU C O 1
ATOM 2307 N N . THR C 1 52 ? 17.665 33.823 54.281 1.00 36.55 51 THR C N 1
ATOM 2308 C CA . THR C 1 52 ? 16.678 34.248 55.291 1.00 36.01 51 THR C CA 1
ATOM 2309 C C . THR C 1 52 ? 15.707 35.219 54.634 1.00 35.88 51 THR C C 1
ATOM 2310 O O . THR C 1 52 ? 16.132 36.150 53.960 1.00 35.92 51 THR C O 1
ATOM 2314 N N . LEU C 1 53 ? 14.410 34.999 54.821 1.00 35.77 52 LEU C N 1
ATOM 2315 C CA . LEU C 1 53 ? 13.399 35.933 54.353 1.00 35.68 52 LEU C CA 1
ATOM 2316 C C . LEU C 1 53 ? 12.586 36.401 55.549 1.00 36.09 52 LEU C C 1
ATOM 2317 O O . LEU C 1 53 ? 12.148 35.580 56.346 1.00 36.50 52 LEU C O 1
ATOM 2322 N N . VAL C 1 54 ? 12.382 37.706 55.696 1.00 36.45 53 VAL C N 1
ATOM 2323 C CA . VAL C 1 54 ? 11.458 38.186 56.725 1.00 36.66 53 VAL C CA 1
ATOM 2324 C C . VAL C 1 54 ? 10.233 38.667 55.990 1.00 37.35 53 VAL C C 1
ATOM 2325 O O . VAL C 1 54 ? 10.320 39.553 55.157 1.00 37.30 53 VAL C O 1
ATOM 2329 N N . LEU C 1 55 ? 9.099 38.037 56.275 1.00 38.56 54 LEU C N 1
ATOM 2330 C CA . LEU C 1 55 ? 7.880 38.227 55.490 1.00 39.43 54 LEU C CA 1
ATOM 2331 C C . LEU C 1 55 ? 6.725 38.474 56.419 1.00 40.38 54 LEU C C 1
ATOM 2332 O O . LEU C 1 55 ? 6.811 38.157 57.603 1.00 40.56 54 LEU C O 1
ATOM 2337 N N . GLU C 1 56 ? 5.635 39.013 55.874 1.00 41.49 55 GLU C N 1
ATOM 2338 C CA . GLU C 1 56 ? 4.373 39.064 56.588 1.00 43.02 55 GLU C CA 1
ATOM 2339 C C . GLU C 1 56 ? 3.829 37.656 56.802 1.00 43.75 55 GLU C C 1
ATOM 2340 O O . GLU C 1 56 ? 4.186 36.731 56.079 1.00 44.03 55 GLU C O 1
ATOM 2346 N N . ALA C 1 57 ? 2.975 37.497 57.806 1.00 44.90 56 ALA C N 1
ATOM 2347 C CA . ALA C 1 57 ? 2.441 36.184 58.163 1.00 45.91 56 ALA C CA 1
ATOM 2348 C C . ALA C 1 57 ? 1.625 35.549 57.029 1.00 46.66 56 ALA C C 1
ATOM 2349 O O . ALA C 1 57 ? 1.855 34.393 56.683 1.00 46.66 56 ALA C O 1
ATOM 2351 N N . GLU C 1 58 ? 0.696 36.316 56.451 1.00 47.74 57 GLU C N 1
ATOM 2352 C CA . GLU C 1 58 ? -0.185 35.821 55.396 1.00 49.07 57 GLU C CA 1
ATOM 2353 C C . GLU C 1 58 ? 0.550 35.535 54.093 1.00 49.35 57 GLU C C 1
ATOM 2354 O O . GLU C 1 58 ? 0.210 34.587 53.397 1.00 49.57 57 GLU C O 1
ATOM 2360 N N . LYS C 1 59 ? 1.551 36.350 53.771 1.00 49.97 58 LYS C N 1
ATOM 2361 C CA . LYS C 1 59 ? 2.365 36.137 52.575 1.00 50.85 58 LYS C CA 1
ATOM 2362 C C . LYS C 1 59 ? 3.202 34.850 52.641 1.00 51.45 58 LYS C C 1
ATOM 2363 O O . LYS C 1 59 ? 3.352 34.148 51.637 1.00 51.62 58 LYS C O 1
ATOM 2369 N N . ALA C 1 60 ? 3.728 34.536 53.822 1.00 52.03 59 ALA C N 1
ATOM 2370 C CA . ALA C 1 60 ? 4.458 33.289 54.025 1.00 52.67 59 ALA C CA 1
ATOM 2371 C C . ALA C 1 60 ? 3.507 32.096 53.981 1.00 53.25 59 ALA C C 1
ATOM 2372 O O . ALA C 1 60 ? 3.781 31.109 53.300 1.00 53.24 59 ALA C O 1
ATOM 2374 N N . GLN C 1 61 ? 2.393 32.210 54.704 1.00 54.15 60 GLN C N 1
ATOM 2375 C CA . GLN C 1 61 ? 1.401 31.143 54.834 1.00 55.18 60 GLN C CA 1
ATOM 2376 C C . GLN C 1 61 ? 0.769 30.796 53.488 1.00 55.70 60 GLN C C 1
ATOM 2377 O O . GLN C 1 61 ? 0.793 29.636 53.060 1.00 55.69 60 GLN C O 1
ATOM 2383 N N . GLN C 1 62 ? 0.226 31.811 52.822 1.00 56.38 61 GLN C N 1
ATOM 2384 C CA . GLN C 1 62 ? -0.338 31.646 51.492 1.00 57.02 61 GLN C CA 1
ATOM 2385 C C . GLN C 1 62 ? 0.793 31.559 50.446 1.00 57.12 61 GLN C C 1
ATOM 2386 O O . GLN C 1 62 ? 0.794 32.233 49.424 1.00 57.50 61 GLN C O 1
ATOM 2392 N N . ALA C 1 63 ? 1.766 30.706 50.753 1.00 57.18 62 ALA C N 1
ATOM 2393 C CA . ALA C 1 63 ? 2.897 30.397 49.889 1.00 57.39 62 ALA C CA 1
ATOM 2394 C C . ALA C 1 63 ? 3.496 29.088 50.380 1.00 57.65 62 ALA C C 1
ATOM 2395 O O . ALA C 1 63 ? 4.523 28.629 49.871 1.00 57.53 62 ALA C O 1
ATOM 2397 N N . GLY C 1 64 ? 2.846 28.508 51.391 1.00 58.02 63 GLY C N 1
ATOM 2398 C CA . GLY C 1 64 ? 3.158 27.164 51.886 1.00 58.55 63 GLY C CA 1
ATOM 2399 C C . GLY C 1 64 ? 4.451 27.021 52.665 1.00 58.91 63 GLY C C 1
ATOM 2400 O O . GLY C 1 64 ? 5.075 25.956 52.655 1.00 59.07 63 GLY C O 1
ATOM 2401 N N . LEU C 1 65 ? 4.850 28.090 53.347 1.00 59.31 64 LEU C N 1
ATOM 2402 C CA . LEU C 1 65 ? 6.087 28.100 54.120 1.00 59.58 64 LEU C CA 1
ATOM 2403 C C . LEU C 1 65 ? 5.852 27.677 55.571 1.00 59.94 64 LEU C C 1
ATOM 2404 O O . LEU C 1 65 ? 4.728 27.772 56.076 1.00 59.86 64 LEU C O 1
ATOM 2409 N N . GLU C 1 66 ? 6.914 27.183 56.212 1.00 60.45 65 GLU C N 1
ATOM 2410 C CA . GLU C 1 66 ? 6.918 26.836 57.643 1.00 60.99 65 GLU C CA 1
ATOM 2411 C C . GLU C 1 66 ? 6.527 28.058 58.476 1.00 60.34 65 GLU C C 1
ATOM 2412 O O . GLU C 1 66 ? 7.301 29.027 58.543 1.00 60.50 65 GLU C O 1
ATOM 2418 N N . SER C 1 67 ? 5.351 28.006 59.114 1.00 59.35 66 SER C N 1
ATOM 2419 C CA . SER C 1 67 ? 4.869 29.134 59.937 1.00 58.27 66 SER C CA 1
ATOM 2420 C C . SER C 1 67 ? 5.695 29.323 61.222 1.00 57.27 66 SER C C 1
ATOM 2421 O O . SER C 1 67 ? 5.570 28.534 62.171 1.00 57.67 66 SER C O 1
ATOM 2424 N N . SER C 1 68 ? 6.554 30.349 61.218 1.00 55.17 67 SER C N 1
ATOM 2425 C CA . SER C 1 68 ? 7.322 30.754 62.398 1.00 53.00 67 SER C CA 1
ATOM 2426 C C . SER C 1 68 ? 6.389 31.403 63.450 1.00 51.30 67 SER C C 1
ATOM 2427 O O . SER C 1 68 ? 5.179 31.589 63.205 1.00 51.09 67 SER C O 1
ATOM 2430 N N . ALA C 1 69 ? 6.947 31.701 64.627 1.00 48.75 68 ALA C N 1
ATOM 2431 C CA . ALA C 1 69 ? 6.267 32.499 65.638 1.00 46.09 68 ALA C CA 1
ATOM 2432 C C . ALA C 1 69 ? 6.061 33.894 65.072 1.00 44.24 68 ALA C C 1
ATOM 2433 O O . ALA C 1 69 ? 6.904 34.387 64.325 1.00 43.66 68 ALA C O 1
ATOM 2435 N N . LEU C 1 70 ? 4.940 34.517 65.422 1.00 42.28 69 LEU C N 1
ATOM 2436 C CA . LEU C 1 70 ? 4.621 35.866 64.958 1.00 40.42 69 LEU C CA 1
ATOM 2437 C C . LEU C 1 70 ? 5.443 36.940 65.675 1.00 39.51 69 LEU C C 1
ATOM 2438 O O . LEU C 1 70 ? 5.538 36.943 66.908 1.00 39.37 69 LEU C O 1
ATOM 2443 N N . PHE C 1 71 ? 6.033 37.838 64.879 1.00 38.07 70 PHE C N 1
ATOM 2444 C CA . PHE C 1 71 ? 6.793 38.993 65.368 1.00 36.58 70 PHE C CA 1
ATOM 2445 C C . PHE C 1 71 ? 6.099 40.326 65.078 1.00 35.91 70 PHE C C 1
ATOM 2446 O O . PHE C 1 71 ? 5.438 40.477 64.054 1.00 35.79 70 PHE C O 1
ATOM 2454 N N . SER C 1 72 ? 6.243 41.279 65.999 1.00 35.09 71 SER C N 1
ATOM 2455 C CA . SER C 1 72 ? 5.915 42.679 65.745 1.00 34.37 71 SER C CA 1
ATOM 2456 C C . SER C 1 72 ? 7.183 43.456 65.377 1.00 33.80 71 SER C C 1
ATOM 2457 O O . SER C 1 72 ? 8.290 43.088 65.789 1.00 33.66 71 SER C O 1
ATOM 2460 N N . LEU C 1 73 ? 7.018 44.513 64.585 1.00 33.16 72 LEU C N 1
ATOM 2461 C CA . LEU C 1 73 ? 8.142 45.339 64.158 1.00 32.41 72 LEU C CA 1
ATOM 2462 C C . LEU C 1 73 ? 8.136 46.692 64.859 1.00 32.47 72 LEU C C 1
ATOM 2463 O O . LEU C 1 73 ? 7.150 47.432 64.825 1.00 32.51 72 LEU C O 1
ATOM 2468 N N . ILE C 1 74 ? 9.248 46.996 65.512 1.00 32.39 73 ILE C N 1
ATOM 2469 C CA . ILE C 1 74 ? 9.419 48.270 66.193 1.00 32.46 73 ILE C CA 1
ATOM 2470 C C . ILE C 1 74 ? 10.636 48.962 65.590 1.00 32.68 73 ILE C C 1
ATOM 2471 O O . ILE C 1 74 ? 11.699 48.353 65.449 1.00 32.49 73 ILE C O 1
ATOM 2476 N N . THR C 1 75 ? 10.465 50.220 65.196 1.00 33.28 74 THR C N 1
ATOM 2477 C CA . THR C 1 75 ? 11.579 51.023 64.689 1.00 33.96 74 THR C CA 1
ATOM 2478 C C . THR C 1 75 ? 11.999 52.036 65.739 1.00 34.45 74 THR C C 1
ATOM 2479 O O . THR C 1 75 ? 11.173 52.565 66.456 1.00 34.66 74 THR C O 1
ATOM 2483 N N . LEU C 1 76 ? 13.291 52.270 65.854 1.00 35.68 75 LEU C N 1
ATOM 2484 C CA . LEU C 1 76 ? 13.792 53.262 66.782 1.00 37.08 75 LEU C CA 1
ATOM 2485 C C . LEU C 1 76 ? 14.027 54.556 66.035 1.00 38.11 75 LEU C C 1
ATOM 2486 O O . LEU C 1 76 ? 14.806 54.588 65.085 1.00 38.77 75 LEU C O 1
ATOM 2491 N N . THR C 1 77 ? 13.354 55.621 66.453 1.00 39.16 76 THR C N 1
ATOM 2492 C CA . THR C 1 77 ? 13.437 56.868 65.713 1.00 40.44 76 THR C CA 1
ATOM 2493 C C . THR C 1 77 ? 14.595 57.786 66.128 1.00 41.17 76 THR C C 1
ATOM 2494 O O . THR C 1 77 ? 14.862 58.774 65.415 1.00 41.84 76 THR C O 1
ATOM 2498 N N . VAL C 1 78 ? 15.289 57.479 67.236 1.00 41.19 77 VAL C N 1
ATOM 2499 C CA . VAL C 1 78 ? 16.489 58.248 67.615 1.00 41.34 77 VAL C CA 1
ATOM 2500 C C . VAL C 1 78 ? 17.434 58.408 66.424 1.00 41.54 77 VAL C C 1
ATOM 2501 O O . VAL C 1 78 ? 17.537 57.515 65.569 1.00 42.05 77 VAL C O 1
ATOM 2505 N N . SER C 1 81 ? 22.995 56.675 62.839 1.00 59.01 80 SER C N 1
ATOM 2506 C CA . SER C 1 81 ? 24.325 56.517 62.266 1.00 59.14 80 SER C CA 1
ATOM 2507 C C . SER C 1 81 ? 24.834 55.078 62.403 1.00 59.13 80 SER C C 1
ATOM 2508 O O . SER C 1 81 ? 24.750 54.476 63.479 1.00 59.36 80 SER C O 1
ATOM 2511 N N . LEU C 1 82 ? 25.358 54.537 61.303 1.00 58.97 81 LEU C N 1
ATOM 2512 C CA . LEU C 1 82 ? 25.906 53.170 61.248 1.00 58.52 81 LEU C CA 1
ATOM 2513 C C . LEU C 1 82 ? 27.280 53.052 61.919 1.00 58.73 81 LEU C C 1
ATOM 2514 O O . LEU C 1 82 ? 27.735 51.951 62.262 1.00 58.69 81 LEU C O 1
ATOM 2519 N N . GLU C 1 83 ? 27.938 54.193 62.099 1.00 59.10 82 GLU C N 1
ATOM 2520 C CA . GLU C 1 83 ? 29.313 54.224 62.597 1.00 59.27 82 GLU C CA 1
ATOM 2521 C C . GLU C 1 83 ? 29.404 54.801 64.022 1.00 58.93 82 GLU C C 1
ATOM 2522 O O . GLU C 1 83 ? 30.509 55.042 64.516 1.00 59.15 82 GLU C O 1
ATOM 2528 N N . ALA C 1 84 ? 28.253 54.997 64.678 1.00 58.30 83 ALA C N 1
ATOM 2529 C CA . ALA C 1 84 ? 28.199 55.602 66.025 1.00 57.72 83 ALA C CA 1
ATOM 2530 C C . ALA C 1 84 ? 28.040 54.608 67.209 1.00 57.25 83 ALA C C 1
ATOM 2531 O O . ALA C 1 84 ? 26.910 54.278 67.627 1.00 57.60 83 ALA C O 1
ATOM 2533 N N . VAL C 1 85 ? 29.187 54.164 67.742 1.00 56.04 84 VAL C N 1
ATOM 2534 C CA . VAL C 1 85 ? 29.291 53.223 68.888 1.00 54.64 84 VAL C CA 1
ATOM 2535 C C . VAL C 1 85 ? 28.378 53.516 70.099 1.00 53.46 84 VAL C C 1
ATOM 2536 O O . VAL C 1 85 ? 28.312 54.655 70.589 1.00 53.48 84 VAL C O 1
ATOM 2540 N N . GLY C 1 86 ? 27.681 52.470 70.562 1.00 51.88 85 GLY C N 1
ATOM 2541 C CA . GLY C 1 86 ? 26.943 52.506 71.829 1.00 49.14 85 GLY C CA 1
ATOM 2542 C C . GLY C 1 86 ? 25.440 52.266 71.795 1.00 47.11 85 GLY C C 1
ATOM 2543 O O . GLY C 1 86 ? 24.856 51.962 72.839 1.00 46.93 85 GLY C O 1
ATOM 2544 N N . LEU C 1 87 ? 24.814 52.414 70.622 1.00 44.90 86 LEU C N 1
ATOM 2545 C CA . LEU C 1 87 ? 23.350 52.369 70.509 1.00 43.27 86 LEU C CA 1
ATOM 2546 C C . LEU C 1 87 ? 22.746 50.967 70.589 1.00 42.01 86 LEU C C 1
ATOM 2547 O O . LEU C 1 87 ? 21.714 50.781 71.226 1.00 41.94 86 LEU C O 1
ATOM 2552 N N . THR C 1 88 ? 23.371 49.991 69.937 1.00 40.33 87 THR C N 1
ATOM 2553 C CA . THR C 1 88 ? 22.887 48.614 69.994 1.00 38.50 87 THR C CA 1
ATOM 2554 C C . THR C 1 88 ? 22.899 48.089 71.435 1.00 37.65 87 THR C C 1
ATOM 2555 O O . THR C 1 88 ? 21.931 47.461 71.869 1.00 37.50 87 THR C O 1
ATOM 2559 N N . ALA C 1 89 ? 23.976 48.369 72.167 1.00 36.35 88 ALA C N 1
ATOM 2560 C CA . ALA C 1 89 ? 24.072 48.011 73.581 1.00 35.27 88 ALA C CA 1
ATOM 2561 C C . ALA C 1 89 ? 22.934 48.617 74.406 1.00 34.77 88 ALA C C 1
ATOM 2562 O O . ALA C 1 89 ? 22.357 47.935 75.267 1.00 34.93 88 ALA C O 1
ATOM 2564 N N . ALA C 1 90 ? 22.605 49.881 74.132 1.00 33.66 89 ALA C N 1
ATOM 2565 C CA . ALA C 1 90 ? 21.555 50.591 74.856 1.00 32.65 89 ALA C CA 1
ATOM 2566 C C . ALA C 1 90 ? 20.176 49.955 74.665 1.00 32.16 89 ALA C C 1
ATOM 2567 O O . ALA C 1 90 ? 19.564 49.538 75.643 1.00 31.80 89 ALA C O 1
ATOM 2569 N N . PHE C 1 91 ? 19.694 49.847 73.425 1.00 31.81 90 PHE C N 1
ATOM 2570 C CA . PHE C 1 91 ? 18.344 49.306 73.219 1.00 31.87 90 PHE C CA 1
ATOM 2571 C C . PHE C 1 91 ? 18.199 47.819 73.575 1.00 31.47 90 PHE C C 1
ATOM 2572 O O . PHE C 1 91 ? 17.178 47.405 74.135 1.00 31.46 90 PHE C O 1
ATOM 2580 N N . ALA C 1 92 ? 19.241 47.044 73.276 1.00 31.25 91 ALA C N 1
ATOM 2581 C CA . ALA C 1 92 ? 19.317 45.641 73.616 1.00 30.52 91 ALA C CA 1
ATOM 2582 C C . ALA C 1 92 ? 19.327 45.426 75.123 1.00 30.53 91 ALA C C 1
ATOM 2583 O O . ALA C 1 92 ? 18.669 44.513 75.609 1.00 31.40 91 ALA C O 1
ATOM 2585 N N . THR C 1 93 ? 20.056 46.261 75.864 1.00 29.88 92 THR C N 1
ATOM 2586 C CA . THR C 1 93 ? 19.971 46.272 77.330 1.00 29.24 92 THR C CA 1
ATOM 2587 C C . THR C 1 93 ? 18.549 46.531 77.867 1.00 29.17 92 THR C C 1
ATOM 2588 O O . THR C 1 93 ? 18.113 45.844 78.801 1.00 28.80 92 THR C O 1
ATOM 2592 N N . LYS C 1 94 ? 17.838 47.501 77.274 1.00 28.97 93 LYS C N 1
ATOM 2593 C CA . LYS C 1 94 ? 16.495 47.866 77.729 1.00 29.10 93 LYS C CA 1
ATOM 2594 C C . LYS C 1 94 ? 15.480 46.744 77.533 1.00 29.44 93 LYS C C 1
ATOM 2595 O O . LYS C 1 94 ? 14.628 46.516 78.397 1.00 29.76 93 LYS C O 1
ATOM 2601 N N . LEU C 1 95 ? 15.559 46.063 76.393 1.00 29.46 94 LEU C N 1
ATOM 2602 C CA . LEU C 1 95 ? 14.724 44.892 76.146 1.00 29.69 94 LEU C CA 1
ATOM 2603 C C . LEU C 1 95 ? 15.048 43.719 77.061 1.00 29.96 94 LEU C C 1
ATOM 2604 O O . LEU C 1 95 ? 14.156 43.192 77.709 1.00 30.23 94 LEU C O 1
ATOM 2609 N N . ALA C 1 96 ? 16.319 43.315 77.104 1.00 30.59 95 ALA C N 1
ATOM 2610 C CA . ALA C 1 96 ? 16.772 42.210 77.952 1.00 31.17 95 ALA C CA 1
ATOM 2611 C C . ALA C 1 96 ? 16.445 42.409 79.438 1.00 32.04 95 ALA C C 1
ATOM 2612 O O . ALA C 1 96 ? 16.021 41.470 80.106 1.00 32.84 95 ALA C O 1
ATOM 2614 N N . GLU C 1 97 ? 16.621 43.629 79.942 1.00 32.77 96 GLU C N 1
ATOM 2615 C CA . GLU C 1 97 ? 16.209 44.010 81.302 1.00 33.48 96 GLU C CA 1
ATOM 2616 C C . GLU C 1 97 ? 14.809 43.571 81.671 1.00 33.29 96 GLU C C 1
ATOM 2617 O O . GLU C 1 97 ? 14.521 43.335 82.845 1.00 32.89 96 GLU C O 1
ATOM 2623 N N . HIS C 1 98 ? 13.934 43.560 80.662 1.00 33.48 97 HIS C N 1
ATOM 2624 C CA . HIS C 1 98 ? 12.513 43.273 80.824 1.00 33.63 97 HIS C CA 1
ATOM 2625 C C . HIS C 1 98 ? 12.102 41.910 80.241 1.00 34.05 97 HIS C C 1
ATOM 2626 O O . HIS C 1 98 ? 10.912 41.648 80.017 1.00 34.08 97 HIS C O 1
ATOM 2633 N N . GLY C 1 99 ? 13.100 41.046 80.040 1.00 34.53 98 GLY C N 1
ATOM 2634 C CA . GLY C 1 99 ? 12.904 39.687 79.561 1.00 35.08 98 GLY C CA 1
ATOM 2635 C C . GLY C 1 99 ? 12.366 39.575 78.145 1.00 35.72 98 GLY C C 1
ATOM 2636 O O . GLY C 1 99 ? 11.617 38.649 77.839 1.00 35.99 98 GLY C O 1
ATOM 2637 N N . ILE C 1 100 ? 12.737 40.512 77.276 1.00 36.06 99 ILE C N 1
ATOM 2638 C CA . ILE C 1 100 ? 12.269 40.488 75.899 1.00 36.22 99 ILE C CA 1
ATOM 2639 C C . ILE C 1 100 ? 13.406 40.157 74.959 1.00 37.07 99 ILE C C 1
ATOM 2640 O O . ILE C 1 100 ? 14.369 40.909 74.840 1.00 37.58 99 ILE C O 1
ATOM 2645 N N . SER C 1 101 ? 13.312 39.007 74.305 1.00 38.14 100 SER C N 1
ATOM 2646 C CA . SER C 1 101 ? 14.259 38.696 73.240 1.00 39.07 100 SER C CA 1
ATOM 2647 C C . SER C 1 101 ? 13.832 39.376 71.934 1.00 39.32 100 SER C C 1
ATOM 2648 O O . SER C 1 101 ? 12.640 39.575 71.678 1.00 39.80 100 SER C O 1
ATOM 2651 N N . ALA C 1 102 ? 14.814 39.752 71.129 1.00 39.23 101 ALA C N 1
ATOM 2652 C CA . ALA C 1 102 ? 14.554 40.490 69.918 1.00 39.53 101 ALA C CA 1
ATOM 2653 C C . ALA C 1 102 ? 15.456 39.998 68.806 1.00 39.72 101 ALA C C 1
ATOM 2654 O O . ALA C 1 102 ? 16.589 39.579 69.056 1.00 39.85 101 ALA C O 1
ATOM 2656 N N . ASN C 1 103 ? 14.939 40.036 67.584 1.00 39.56 102 ASN C N 1
ATOM 2657 C CA . ASN C 1 103 ? 15.769 39.917 66.405 1.00 39.60 102 ASN C CA 1
ATOM 2658 C C . ASN C 1 103 ? 15.989 41.305 65.839 1.00 38.82 102 ASN C C 1
ATOM 2659 O O . ASN C 1 103 ? 15.045 41.934 65.371 1.00 38.68 102 ASN C O 1
ATOM 2664 N N . VAL C 1 104 ? 17.222 41.801 65.907 1.00 38.23 103 VAL C N 1
ATOM 2665 C CA . VAL C 1 104 ? 17.513 43.137 65.383 1.00 37.56 103 VAL C CA 1
ATOM 2666 C C . VAL C 1 104 ? 18.062 43.114 63.955 1.00 37.23 103 VAL C C 1
ATOM 2667 O O . VAL C 1 104 ? 18.918 42.292 63.620 1.00 37.22 103 VAL C O 1
ATOM 2671 N N . ILE C 1 105 ? 17.515 43.994 63.113 1.00 36.40 104 ILE C N 1
ATOM 2672 C CA . ILE C 1 105 ? 18.049 44.238 61.779 1.00 35.61 104 ILE C CA 1
ATOM 2673 C C . ILE C 1 105 ? 18.414 45.707 61.645 1.00 35.85 104 ILE C C 1
ATOM 2674 O O . ILE C 1 105 ? 17.542 46.579 61.677 1.00 36.16 104 ILE C O 1
ATOM 2679 N N . ALA C 1 106 ? 19.709 45.973 61.516 1.00 36.15 105 ALA C N 1
ATOM 2680 C CA . ALA C 1 106 ? 20.213 47.321 61.269 1.00 36.15 105 ALA C CA 1
ATOM 2681 C C . ALA C 1 106 ? 19.976 47.741 59.819 1.00 36.34 105 ALA C C 1
ATOM 2682 O O . ALA C 1 106 ? 20.546 47.157 58.893 1.00 36.26 105 ALA C O 1
ATOM 2684 N N . GLY C 1 107 ? 19.117 48.748 59.631 1.00 36.52 106 GLY C N 1
ATOM 2685 C CA . GLY C 1 107 ? 18.886 49.360 58.320 1.00 36.15 106 GLY C CA 1
ATOM 2686 C C . GLY C 1 107 ? 19.804 50.555 58.160 1.00 36.25 106 GLY C C 1
ATOM 2687 O O . GLY C 1 107 ? 20.469 50.962 59.120 1.00 36.69 106 GLY C O 1
ATOM 2688 N N . TYR C 1 108 ? 19.848 51.126 56.960 1.00 36.11 107 TYR C N 1
ATOM 2689 C CA . TYR C 1 108 ? 20.680 52.298 56.708 1.00 35.93 107 TYR C CA 1
ATOM 2690 C C . TYR C 1 108 ? 20.381 53.472 57.656 1.00 36.41 107 TYR C C 1
ATOM 2691 O O . TYR C 1 108 ? 21.314 54.074 58.203 1.00 37.00 107 TYR C O 1
ATOM 2700 N N . TYR C 1 109 ? 19.097 53.788 57.857 1.00 35.97 108 TYR C N 1
ATOM 2701 C CA . TYR C 1 109 ? 18.713 54.931 58.679 1.00 35.88 108 TYR C CA 1
ATOM 2702 C C . TYR C 1 109 ? 18.395 54.601 60.123 1.00 36.25 108 TYR C C 1
ATOM 2703 O O . TYR C 1 109 ? 18.781 55.345 61.024 1.00 36.38 108 TYR C O 1
ATOM 2712 N N . HIS C 1 110 ? 17.689 53.495 60.341 1.00 36.43 109 HIS C N 1
ATOM 2713 C CA . HIS C 1 110 ? 17.283 53.109 61.688 1.00 36.69 109 HIS C CA 1
ATOM 2714 C C . HIS C 1 110 ? 17.544 51.644 61.987 1.00 36.91 109 HIS C C 1
ATOM 2715 O O . HIS C 1 110 ? 17.789 50.845 61.086 1.00 36.91 109 HIS C O 1
ATOM 2722 N N . ASP C 1 111 ? 17.510 51.317 63.275 1.00 37.09 110 ASP C N 1
ATOM 2723 C CA . ASP C 1 111 ? 17.464 49.943 63.727 1.00 37.20 110 ASP C CA 1
ATOM 2724 C C . ASP C 1 111 ? 16.025 49.507 63.815 1.00 36.42 110 ASP C C 1
ATOM 2725 O O . ASP C 1 111 ? 15.166 50.266 64.269 1.00 36.33 110 ASP C O 1
ATOM 2730 N N . HIS C 1 112 ? 15.781 48.279 63.374 1.00 35.80 111 HIS C N 1
ATOM 2731 C CA . HIS C 1 112 ? 14.460 47.684 63.376 1.00 35.17 111 HIS C CA 1
ATOM 2732 C C . HIS C 1 112 ? 14.435 46.440 64.252 1.00 34.80 111 HIS C C 1
ATOM 2733 O O . HIS C 1 112 ? 15.234 45.525 64.099 1.00 34.92 111 HIS C O 1
ATOM 2740 N N . ILE C 1 113 ? 13.494 46.412 65.175 1.00 34.26 112 ILE C N 1
ATOM 2741 C CA . ILE C 1 113 ? 13.493 45.387 66.185 1.00 33.87 112 ILE C CA 1
ATOM 2742 C C . ILE C 1 113 ? 12.258 44.513 66.012 1.00 33.58 112 ILE C C 1
ATOM 2743 O O . ILE C 1 113 ? 11.137 45.005 65.937 1.00 33.49 112 ILE C O 1
ATOM 2748 N N . PHE C 1 114 ? 12.487 43.209 65.904 1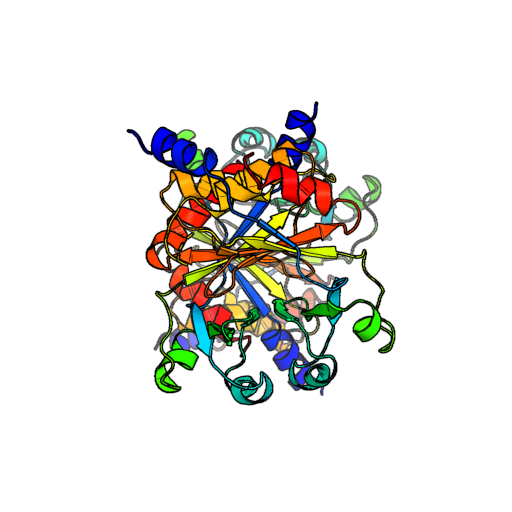.00 33.60 113 PHE C N 1
ATOM 2749 C CA . PHE C 1 114 ? 11.397 42.243 65.826 1.00 33.46 113 PHE C CA 1
ATOM 2750 C C . PHE C 1 114 ? 11.274 41.535 67.164 1.00 33.30 113 PHE C C 1
ATOM 2751 O O . PHE C 1 114 ? 12.190 40.822 67.591 1.00 33.17 113 PHE C O 1
ATOM 2759 N N . VAL C 1 115 ? 10.147 41.753 67.827 1.00 33.36 114 VAL C N 1
ATOM 2760 C CA . VAL C 1 115 ? 9.853 41.106 69.105 1.00 33.81 114 VAL C CA 1
ATOM 2761 C C . VAL C 1 115 ? 8.625 40.209 68.951 1.00 34.66 114 VAL C C 1
ATOM 2762 O O . VAL C 1 115 ? 7.827 40.423 68.052 1.00 34.86 114 VAL C O 1
ATOM 2766 N N . GLN C 1 116 ? 8.471 39.208 69.812 1.00 35.56 115 GLN C N 1
ATOM 2767 C CA . GLN C 1 116 ? 7.252 38.404 69.815 1.00 36.57 115 GLN C CA 1
ATOM 2768 C C . GLN C 1 116 ? 6.028 39.281 69.862 1.00 36.71 115 GLN C C 1
ATOM 2769 O O . GLN C 1 116 ? 5.962 40.213 70.651 1.00 36.91 115 GLN C O 1
ATOM 2775 N N . LYS C 1 117 ? 5.055 38.969 69.015 1.00 37.32 116 LYS C N 1
ATOM 2776 C CA . LYS C 1 117 ? 3.875 39.808 68.841 1.00 37.79 116 LYS C CA 1
ATOM 2777 C C . LYS C 1 117 ? 3.197 40.131 70.161 1.00 38.21 116 LYS C C 1
ATOM 2778 O O . LYS C 1 117 ? 2.654 41.226 70.349 1.00 38.31 116 LYS C O 1
ATOM 2784 N N . GLU C 1 118 ? 3.244 39.167 71.072 1.00 38.91 117 GLU C N 1
ATOM 2785 C CA . GLU C 1 118 ? 2.566 39.262 72.358 1.00 39.95 117 GLU C CA 1
ATOM 2786 C C . GLU C 1 118 ? 3.300 40.201 73.308 1.00 39.55 117 GLU C C 1
ATOM 2787 O O . GLU C 1 118 ? 2.718 40.677 74.269 1.00 39.85 117 GLU C O 1
ATOM 2793 N N . LYS C 1 119 ? 4.573 40.464 73.022 1.00 39.50 118 LYS C N 1
ATOM 2794 C CA . LYS C 1 119 ? 5.426 41.323 73.846 1.00 39.08 118 LYS C CA 1
ATOM 2795 C C . LYS C 1 119 ? 5.639 42.714 73.241 1.00 38.81 118 LYS C C 1
ATOM 2796 O O . LYS C 1 119 ? 6.478 43.478 73.725 1.00 38.73 118 LYS C O 1
ATOM 2802 N N . ALA C 1 120 ? 4.871 43.045 72.201 1.00 38.42 119 ALA C N 1
ATOM 2803 C CA . ALA C 1 120 ? 5.020 44.309 71.470 1.00 38.01 119 ALA C CA 1
ATOM 2804 C C . ALA C 1 120 ? 4.821 45.557 72.329 1.00 38.02 119 ALA C C 1
ATOM 2805 O O . ALA C 1 120 ? 5.616 46.501 72.240 1.00 38.06 119 ALA C O 1
ATOM 2807 N N . GLN C 1 121 ? 3.770 45.573 73.148 1.00 37.63 120 GLN C N 1
ATOM 2808 C CA . GLN C 1 121 ? 3.496 46.729 74.004 1.00 37.75 120 GLN C CA 1
ATOM 2809 C C . GLN C 1 121 ? 4.506 46.852 75.143 1.00 37.64 120 GLN C C 1
ATOM 2810 O O . GLN C 1 121 ? 4.867 47.959 75.552 1.00 37.58 120 GLN C O 1
ATOM 2816 N N . GLN C 1 122 ? 4.962 45.706 75.640 1.00 37.53 121 GLN C N 1
ATOM 2817 C CA . GLN C 1 122 ? 5.924 45.658 76.727 1.00 37.36 121 GLN C CA 1
ATOM 2818 C C . GLN C 1 122 ? 7.264 46.141 76.223 1.00 36.35 121 GLN C C 1
ATOM 2819 O O . GLN C 1 122 ? 7.982 46.803 76.950 1.00 36.45 121 GLN C O 1
ATOM 2825 N N . ALA C 1 123 ? 7.580 45.813 74.971 1.00 35.58 122 ALA C N 1
ATOM 2826 C CA . ALA C 1 123 ? 8.797 46.269 74.298 1.00 34.73 122 ALA C CA 1
ATOM 2827 C C . ALA C 1 123 ? 8.795 47.778 74.091 1.00 34.38 122 ALA C C 1
ATOM 2828 O O . ALA C 1 123 ? 9.786 48.448 74.373 1.00 34.43 122 ALA C O 1
ATOM 2830 N N . LEU C 1 124 ? 7.673 48.304 73.610 1.00 34.16 123 LEU C N 1
ATOM 2831 C CA . LEU C 1 124 ? 7.449 49.739 73.522 1.00 34.17 123 LEU C CA 1
ATOM 2832 C C . LEU C 1 124 ? 7.746 50.477 74.832 1.00 34.54 123 LEU C C 1
ATOM 2833 O O . LEU C 1 124 ? 8.414 51.516 74.829 1.00 34.43 123 LEU C O 1
ATOM 2838 N N . GLN C 1 125 ? 7.246 49.941 75.940 1.00 34.83 124 GLN C N 1
ATOM 2839 C CA . GLN C 1 125 ? 7.500 50.487 77.267 1.00 35.86 124 GLN C CA 1
ATOM 2840 C C . GLN C 1 125 ? 8.942 50.334 77.765 1.00 35.54 124 GLN C C 1
ATOM 2841 O O . GLN C 1 125 ? 9.454 51.222 78.443 1.00 36.06 124 GLN C O 1
ATOM 2847 N N . ALA C 1 126 ? 9.587 49.210 77.454 1.00 35.51 125 ALA C N 1
ATOM 2848 C CA . ALA C 1 126 ? 10.987 48.987 77.814 1.00 35.14 125 ALA C CA 1
ATOM 2849 C C . ALA C 1 126 ? 11.931 49.934 77.071 1.00 35.37 125 ALA C C 1
ATOM 2850 O O . ALA C 1 126 ? 12.908 50.416 77.642 1.00 35.03 125 ALA C O 1
ATOM 2852 N N . LEU C 1 127 ? 11.618 50.203 75.803 1.00 35.86 126 LEU C N 1
ATOM 2853 C CA . LEU C 1 127 ? 12.412 51.093 74.957 1.00 36.33 126 LEU C CA 1
ATOM 2854 C C . LEU C 1 127 ? 12.099 52.584 75.151 1.00 37.66 126 LEU C C 1
ATOM 2855 O O . LEU C 1 127 ? 12.964 53.437 74.953 1.00 37.54 126 LEU C O 1
ATOM 2860 N N . GLY C 1 128 ? 10.869 52.890 75.548 1.00 39.31 127 GLY C N 1
ATOM 2861 C CA . GLY C 1 128 ? 10.447 54.267 75.810 1.00 41.82 127 GLY C CA 1
ATOM 2862 C C . GLY C 1 128 ? 11.031 54.834 77.088 1.00 43.61 127 GLY C C 1
ATOM 2863 O O . GLY C 1 128 ? 11.810 54.176 77.771 1.00 44.06 127 GLY C O 1
ATOM 2864 N N . GLU C 1 129 ? 10.673 56.069 77.411 1.00 45.52 128 GLU C N 1
ATOM 2865 C CA . GLU C 1 129 ? 11.128 56.684 78.660 1.00 47.50 128 GLU C CA 1
ATOM 2866 C C . GLU C 1 129 ? 9.947 56.957 79.591 1.00 48.02 128 GLU C C 1
ATOM 2867 O O . GLU C 1 129 ? 9.763 56.249 80.586 1.00 48.19 128 GLU C O 1
ATOM 2873 N N . PHE C 1 130 ? 9.152 57.972 79.250 1.00 49.08 129 PHE C N 1
ATOM 2874 C CA . PHE C 1 130 ? 7.975 58.360 80.039 1.00 50.08 129 PHE C CA 1
ATOM 2875 C C . PHE C 1 130 ? 6.751 57.524 79.670 1.00 50.61 129 PHE C C 1
ATOM 2876 O O . PHE C 1 130 ? 6.559 57.163 78.498 1.00 51.01 129 PHE C O 1
ATOM 2884 N N . MET D 1 2 ? 55.088 32.398 41.236 1.00 46.86 1 MET D N 1
ATOM 2885 C CA . MET D 1 2 ? 55.962 31.181 41.119 1.00 47.28 1 MET D CA 1
ATOM 2886 C C . MET D 1 2 ? 55.807 30.186 42.280 1.00 47.28 1 MET D C 1
ATOM 2887 O O . MET D 1 2 ? 56.541 29.194 42.373 1.00 47.36 1 MET D O 1
ATOM 2892 N N . SER D 1 3 ? 54.844 30.460 43.156 1.00 47.51 2 SER D N 1
ATOM 2893 C CA . SER D 1 3 ? 54.549 29.600 44.309 1.00 47.35 2 SER D CA 1
ATOM 2894 C C . SER D 1 3 ? 53.858 28.290 43.884 1.00 46.97 2 SER D C 1
ATOM 2895 O O . SER D 1 3 ? 53.996 27.255 44.552 1.00 47.09 2 SER D O 1
ATOM 2898 N N . GLY D 1 4 ? 53.125 28.350 42.771 1.00 46.24 3 GLY D N 1
ATOM 2899 C CA . GLY D 1 4 ? 52.460 27.187 42.194 1.00 44.92 3 GLY D CA 1
ATOM 2900 C C . GLY D 1 4 ? 53.396 26.135 41.615 1.00 44.03 3 GLY D C 1
ATOM 2901 O O . GLY D 1 4 ? 53.056 24.952 41.590 1.00 44.22 3 GLY D O 1
ATOM 2902 N N . ILE D 1 5 ? 54.568 26.548 41.142 1.00 43.05 4 ILE D N 1
ATOM 2903 C CA . ILE D 1 5 ? 55.536 25.605 40.580 1.00 41.97 4 ILE D CA 1
ATOM 2904 C C . ILE D 1 5 ? 56.236 24.818 41.683 1.00 41.56 4 ILE D C 1
ATOM 2905 O O . ILE D 1 5 ? 56.580 23.654 41.496 1.00 41.34 4 ILE D O 1
ATOM 2910 N N . LYS D 1 6 ? 56.430 25.457 42.833 1.00 41.11 5 LYS D N 1
ATOM 2911 C CA . LYS D 1 6 ? 57.051 24.803 43.984 1.00 40.62 5 LYS D CA 1
ATOM 2912 C C . LYS D 1 6 ? 56.122 23.738 44.582 1.00 39.68 5 LYS D C 1
ATOM 2913 O O . LYS D 1 6 ? 56.584 22.698 45.059 1.00 39.12 5 LYS D O 1
ATOM 2919 N N . SER D 1 7 ? 54.816 24.005 44.527 1.00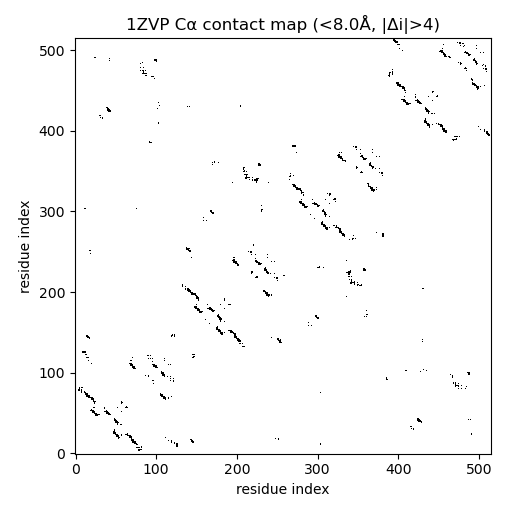 39.07 6 SER D N 1
ATOM 2920 C CA . SER D 1 7 ? 53.783 23.027 44.876 1.00 38.54 6 SER D CA 1
ATOM 2921 C C . SER D 1 7 ? 53.816 21.800 43.955 1.00 38.17 6 SER D C 1
ATOM 2922 O O . SER D 1 7 ? 53.687 20.671 44.421 1.00 38.04 6 SER D O 1
ATOM 2925 N N . LEU D 1 8 ? 53.997 22.033 42.656 1.00 37.60 7 LEU D N 1
ATOM 2926 C CA . LEU D 1 8 ? 54.052 20.969 41.664 1.00 37.34 7 LEU D CA 1
ATOM 2927 C C . LEU D 1 8 ? 55.244 20.064 41.940 1.00 37.24 7 LEU D C 1
ATOM 2928 O O . LEU D 1 8 ? 55.135 18.841 41.870 1.00 37.48 7 LEU D O 1
ATOM 2933 N N . GLU D 1 9 ? 56.377 20.672 42.284 1.00 37.08 8 GLU D N 1
ATOM 2934 C CA . GLU D 1 9 ? 57.589 19.934 42.619 1.00 36.99 8 GLU D CA 1
ATOM 2935 C C . GLU D 1 9 ? 57.420 19.048 43.851 1.00 36.63 8 GLU D C 1
ATOM 2936 O O . GLU D 1 9 ? 58.066 18.013 43.958 1.00 36.67 8 GLU D O 1
ATOM 2942 N N . LEU D 1 10 ? 56.546 19.464 44.765 1.00 36.45 9 LEU D N 1
ATOM 2943 C CA . LEU D 1 10 ? 56.202 18.690 45.960 1.00 36.27 9 LEU D CA 1
ATOM 2944 C C . LEU D 1 10 ? 55.218 17.543 45.692 1.00 36.05 9 LEU D C 1
ATOM 2945 O O . LEU D 1 10 ? 55.341 16.471 46.282 1.00 36.08 9 LEU D O 1
ATOM 2950 N N . LEU D 1 11 ? 54.249 17.788 44.809 1.00 35.83 10 LEU D N 1
ATOM 2951 C CA . LEU D 1 11 ? 53.312 16.778 44.321 1.00 35.70 10 LEU D CA 1
ATOM 2952 C C . LEU D 1 11 ? 54.018 15.618 43.641 1.00 35.63 10 LEU D C 1
ATOM 2953 O O . LEU D 1 11 ? 53.581 14.477 43.748 1.00 35.99 10 LEU D O 1
ATOM 2958 N N . LEU D 1 12 ? 55.105 15.918 42.938 1.00 35.60 11 LEU D N 1
ATOM 2959 C CA . LEU D 1 12 ? 55.870 14.928 42.179 1.00 35.60 11 LEU D CA 1
ATOM 2960 C C . LEU D 1 12 ? 56.820 14.106 43.051 1.00 36.04 11 LEU D C 1
ATOM 2961 O O . LEU D 1 12 ? 57.676 13.381 42.541 1.00 35.99 11 LEU D O 1
ATOM 2966 N N . GLN D 1 13 ? 56.659 14.212 44.366 1.00 36.61 12 GLN D N 1
ATOM 2967 C CA . GLN D 1 13 ? 57.504 13.497 45.314 1.00 37.26 12 GLN D CA 1
ATOM 2968 C C . GLN D 1 13 ? 56.720 12.534 46.182 1.00 36.92 12 GLN D C 1
ATOM 2969 O O . GLN D 1 13 ? 55.528 12.711 46.388 1.00 37.21 12 GLN D O 1
ATOM 2975 N N . SER D 1 14 ? 57.408 11.525 46.700 1.00 36.67 13 SER D N 1
ATOM 2976 C CA . SER D 1 14 ? 56.844 10.599 47.670 1.00 36.21 13 SER D CA 1
ATOM 2977 C C . SER D 1 14 ? 56.605 11.327 48.991 1.00 36.24 13 SER D C 1
ATOM 2978 O O . SER D 1 14 ? 57.391 12.212 49.374 1.00 36.23 13 SER D O 1
ATOM 2981 N N . MET D 1 15 ? 55.517 10.966 49.679 1.00 35.94 14 MET D N 1
ATOM 2982 C CA . MET D 1 15 ? 55.232 11.523 51.007 1.00 35.38 14 MET D CA 1
ATOM 2983 C C . MET D 1 15 ? 55.840 10.655 52.096 1.00 35.46 14 MET D C 1
ATOM 2984 O O . MET D 1 15 ? 55.707 10.962 53.284 1.00 35.53 14 MET D O 1
ATOM 2989 N N . SER D 1 16 ? 56.538 9.597 51.664 1.00 35.45 15 SER D N 1
ATOM 2990 C CA . SER D 1 16 ? 57.115 8.574 52.536 1.00 35.50 15 SER D CA 1
ATOM 2991 C C . SER D 1 16 ? 56.128 8.059 53.599 1.00 35.04 15 SER D C 1
ATOM 2992 O O . SER D 1 16 ? 56.410 8.137 54.797 1.00 34.65 15 SER D O 1
ATOM 2995 N N . PRO D 1 17 ? 54.966 7.527 53.158 1.00 34.85 16 PRO D N 1
ATOM 2996 C CA . PRO D 1 17 ? 53.916 7.140 54.100 1.00 34.76 16 PRO D CA 1
ATOM 2997 C C . PRO D 1 17 ? 54.221 5.875 54.903 1.00 34.86 16 PRO D C 1
ATOM 2998 O O . PRO D 1 17 ? 54.967 5.003 54.454 1.00 35.64 16 PRO D O 1
ATOM 3002 N N . GLU D 1 18 ? 53.649 5.784 56.096 1.00 34.77 17 GLU D N 1
ATOM 3003 C CA . GLU D 1 18 ? 53.743 4.571 56.876 1.00 34.53 17 GLU D CA 1
ATOM 3004 C C . GLU D 1 18 ? 52.421 4.274 57.548 1.00 34.00 17 GLU D C 1
ATOM 3005 O O . GLU D 1 18 ? 51.815 5.160 58.147 1.00 34.62 17 GLU D O 1
ATOM 3011 N N . LEU D 1 19 ? 51.967 3.033 57.413 1.00 33.17 18 LEU D N 1
ATOM 3012 C CA . LEU D 1 19 ? 50.712 2.589 58.008 1.00 32.61 18 LEU D CA 1
ATOM 3013 C C . LEU D 1 19 ? 50.943 2.214 59.462 1.00 32.41 18 LEU D C 1
ATOM 3014 O O . LEU D 1 19 ? 51.749 1.334 59.751 1.00 31.66 18 LEU D O 1
ATOM 3019 N N . MET D 1 20 ? 50.219 2.882 60.362 1.00 32.99 19 MET D N 1
ATOM 3020 C CA . MET D 1 20 ? 50.269 2.605 61.807 1.00 33.22 19 MET D CA 1
ATOM 3021 C C . MET D 1 20 ? 49.288 1.501 62.225 1.00 33.25 19 MET D C 1
ATOM 3022 O O . MET D 1 20 ? 48.297 1.233 61.541 1.00 33.01 19 MET D O 1
ATOM 3027 N N . ALA D 1 21 ? 49.588 0.854 63.346 1.00 33.32 20 ALA D N 1
ATOM 3028 C CA . ALA D 1 21 ? 48.700 -0.122 63.939 1.00 33.14 20 ALA D CA 1
ATOM 3029 C C . ALA D 1 21 ? 47.446 0.555 64.470 1.00 33.27 20 ALA D C 1
ATOM 3030 O O . ALA D 1 21 ? 47.498 1.694 64.927 1.00 33.38 20 ALA D O 1
ATOM 3032 N N . GLY D 1 22 ? 46.319 -0.150 64.386 1.00 33.85 21 GLY D N 1
ATOM 3033 C CA . GLY D 1 22 ? 45.078 0.269 65.029 1.00 34.43 21 GLY D CA 1
ATOM 3034 C C . GLY D 1 22 ? 43.953 0.710 64.109 1.00 35.18 21 GLY D C 1
ATOM 3035 O O . GLY D 1 22 ? 44.195 1.297 63.041 1.00 35.45 21 GLY D O 1
ATOM 3036 N N . ASP D 1 23 ? 42.717 0.424 64.524 1.00 35.52 22 ASP D N 1
ATOM 3037 C CA . ASP D 1 23 ? 41.529 0.964 63.853 1.00 35.98 22 ASP D CA 1
ATOM 3038 C C . ASP D 1 23 ? 41.027 2.127 64.674 1.00 35.82 22 ASP D C 1
ATOM 3039 O O . ASP D 1 23 ? 40.877 2.011 65.885 1.00 35.89 22 ASP D O 1
ATOM 3044 N N . TYR D 1 24 ? 40.763 3.249 64.018 1.00 35.78 23 TYR D N 1
ATOM 3045 C CA . TYR D 1 24 ? 40.415 4.460 64.729 1.00 35.89 23 TYR D CA 1
ATOM 3046 C C . TYR D 1 24 ? 39.024 4.908 64.356 1.00 36.02 23 TYR D C 1
ATOM 3047 O O . TYR D 1 24 ? 38.529 4.554 63.294 1.00 35.87 23 TYR D O 1
ATOM 3056 N N . VAL D 1 25 ? 38.395 5.653 65.259 1.00 36.32 24 VAL D N 1
ATOM 3057 C CA . VAL D 1 25 ? 37.067 6.199 65.043 1.00 36.72 24 VAL D CA 1
ATOM 3058 C C . VAL D 1 25 ? 37.031 7.642 65.524 1.00 37.44 24 VAL D C 1
ATOM 3059 O O . VAL D 1 25 ? 37.775 8.017 66.428 1.00 37.04 24 VAL D O 1
ATOM 3063 N N . PHE D 1 26 ? 36.179 8.449 64.901 1.00 38.73 25 PHE D N 1
ATOM 3064 C CA . PHE D 1 26 ? 35.970 9.828 65.324 1.00 40.22 25 PHE D CA 1
ATOM 3065 C C . PHE D 1 26 ? 34.696 9.915 66.142 1.00 41.47 25 PHE D C 1
ATOM 3066 O O . PHE D 1 26 ? 33.693 9.297 65.799 1.00 41.79 25 PHE D O 1
ATOM 3074 N N . CYS D 1 27 ? 34.747 10.676 67.230 1.00 42.97 26 CYS D N 1
ATOM 3075 C CA . CYS D 1 27 ? 33.613 10.826 68.130 1.00 44.56 26 CYS D CA 1
ATOM 3076 C C . CYS D 1 27 ? 33.503 12.260 68.542 1.00 45.23 26 CYS D C 1
ATOM 3077 O O . CYS D 1 27 ? 34.507 12.969 68.628 1.00 45.75 26 CYS D O 1
ATOM 3080 N N . THR D 1 28 ? 32.276 12.679 68.810 1.00 46.07 27 THR D N 1
ATOM 3081 C CA . THR D 1 28 ? 32.035 13.930 69.486 1.00 46.67 27 THR D CA 1
ATOM 3082 C C . THR D 1 28 ? 31.361 13.589 70.819 1.00 47.61 27 THR D C 1
ATOM 3083 O O . THR D 1 28 ? 30.491 12.715 70.883 1.00 47.64 27 THR D O 1
ATOM 3087 N N . VAL D 1 29 ? 31.808 14.237 71.888 1.00 48.60 28 VAL D N 1
ATOM 3088 C CA . VAL D 1 29 ? 31.260 13.988 73.218 1.00 49.37 28 VAL D CA 1
ATOM 3089 C C . VAL D 1 29 ? 30.954 15.294 73.955 1.00 50.31 28 VAL D C 1
ATOM 3090 O O . VAL D 1 29 ? 31.295 16.380 73.489 1.00 50.32 28 VAL D O 1
ATOM 3094 N N . ASN D 1 30 ? 30.302 15.176 75.107 1.00 51.80 29 ASN D N 1
ATOM 3095 C CA . ASN D 1 30 ? 30.005 16.331 75.942 1.00 52.95 29 ASN D CA 1
ATOM 3096 C C . ASN D 1 30 ? 30.865 16.454 77.178 1.00 53.26 29 ASN D C 1
ATOM 3097 O O . ASN D 1 30 ? 31.183 15.462 77.832 1.00 52.96 29 ASN D O 1
ATOM 3102 N N . GLY D 1 31 ? 31.239 17.692 77.483 1.00 53.96 30 GLY D N 1
ATOM 3103 C CA . GLY D 1 31 ? 31.971 17.986 78.710 1.00 54.58 30 GLY D CA 1
ATOM 3104 C C . GLY D 1 31 ? 33.484 17.923 78.606 1.00 54.54 30 GLY D C 1
ATOM 3105 O O . GLY D 1 31 ? 34.051 18.010 77.514 1.00 54.78 30 GLY D O 1
ATOM 3106 N N . ALA D 1 32 ? 34.127 17.763 79.760 1.00 54.39 31 ALA D N 1
ATOM 3107 C CA . ALA D 1 32 ? 35.557 17.995 79.896 1.00 54.19 31 ALA D CA 1
ATOM 3108 C C . ALA D 1 32 ? 36.394 16.841 79.366 1.00 54.03 31 ALA D C 1
ATOM 3109 O O . ALA D 1 32 ? 35.983 15.685 79.441 1.00 53.90 31 ALA D O 1
ATOM 3111 N N . LEU D 1 33 ? 37.565 17.178 78.825 1.00 53.90 32 LEU D N 1
ATOM 3112 C CA . LEU D 1 33 ? 38.562 16.196 78.398 1.00 53.85 32 LEU D CA 1
ATOM 3113 C C . LEU D 1 33 ? 38.963 15.285 79.566 1.00 53.89 32 LEU D C 1
ATOM 3114 O O . LEU D 1 33 ? 39.168 14.077 79.377 1.00 54.05 32 LEU D O 1
ATOM 3119 N N . SER D 1 34 ? 39.059 15.870 80.766 1.00 53.71 33 SER D N 1
ATOM 3120 C CA . SER D 1 34 ? 39.411 15.145 82.001 1.00 53.45 33 SER D CA 1
ATOM 3121 C C . SER D 1 34 ? 38.514 13.936 82.296 1.00 53.17 33 SER D C 1
ATOM 3122 O O . SER D 1 34 ? 38.974 12.961 82.886 1.00 53.17 33 SER D O 1
ATOM 3125 N N . ASP D 1 35 ? 37.251 14.006 81.869 1.00 52.91 34 ASP D N 1
ATOM 3126 C CA . ASP D 1 35 ? 36.298 12.889 81.955 1.00 52.64 34 ASP D CA 1
ATOM 3127 C C . ASP D 1 35 ? 36.686 11.690 81.075 1.00 52.18 34 ASP D C 1
ATOM 3128 O O . ASP D 1 35 ? 36.271 10.557 81.344 1.00 52.23 34 ASP D O 1
ATOM 3133 N N . TYR D 1 36 ? 37.472 11.940 80.026 1.00 51.55 35 TYR D N 1
ATOM 3134 C CA . TYR D 1 36 ? 37.715 10.939 78.982 1.00 50.98 35 TYR D CA 1
ATOM 3135 C C . TYR D 1 36 ? 39.162 10.454 78.878 1.00 50.83 35 TYR D C 1
ATOM 3136 O O . TYR D 1 36 ? 39.484 9.631 78.023 1.00 50.88 35 TYR D O 1
ATOM 3145 N N . LEU D 1 37 ? 40.019 10.958 79.762 1.00 50.68 36 LEU D N 1
ATOM 3146 C CA . LEU D 1 37 ? 41.439 10.593 79.804 1.00 50.40 36 LEU D CA 1
ATOM 3147 C C . LEU D 1 37 ? 41.704 9.086 79.799 1.00 50.07 36 LEU D C 1
ATOM 3148 O O . LEU D 1 37 ? 42.642 8.627 79.145 1.00 50.00 36 LEU D O 1
ATOM 3153 N N . SER D 1 38 ? 40.879 8.332 80.527 1.00 49.69 37 SER D N 1
ATOM 3154 C CA . SER D 1 38 ? 41.041 6.877 80.659 1.00 49.25 37 SER D CA 1
ATOM 3155 C C . SER D 1 38 ? 40.832 6.132 79.342 1.00 48.85 37 SER D C 1
ATOM 3156 O O . SER D 1 38 ? 41.244 4.978 79.209 1.00 49.02 37 SER D O 1
ATOM 3159 N N . LEU D 1 39 ? 40.194 6.792 78.377 1.00 48.22 38 LEU D N 1
ATOM 3160 C CA . LEU D 1 39 ? 40.016 6.232 77.040 1.00 47.77 38 LEU D CA 1
ATOM 3161 C C . LEU D 1 39 ? 41.294 6.317 76.193 1.00 47.46 38 LEU D C 1
ATOM 3162 O O . LEU D 1 39 ? 41.414 5.632 75.172 1.00 47.38 38 LEU D O 1
ATOM 3167 N N . GLU D 1 40 ? 42.236 7.154 76.637 1.00 47.00 39 GLU D N 1
ATOM 3168 C CA . GLU D 1 40 ? 43.539 7.362 75.987 1.00 46.64 39 GLU D CA 1
ATOM 3169 C C . GLU D 1 40 ? 43.427 7.736 74.508 1.00 45.60 39 GLU D C 1
ATOM 3170 O O . GLU D 1 40 ? 43.973 7.034 73.651 1.00 45.64 39 GLU D O 1
ATOM 3176 N N . PRO D 1 41 ? 42.720 8.842 74.205 1.00 44.52 40 PRO D N 1
ATOM 3177 C CA . PRO D 1 41 ? 42.530 9.237 72.816 1.00 43.73 40 PRO D CA 1
ATOM 3178 C C . PRO D 1 41 ? 43.849 9.631 72.149 1.00 43.11 40 PRO D C 1
ATOM 3179 O O . PRO D 1 41 ? 44.680 10.289 72.774 1.00 43.14 40 PRO D O 1
ATOM 3183 N N . ILE D 1 42 ? 44.038 9.222 70.895 1.00 42.25 41 ILE D N 1
ATOM 3184 C CA . ILE D 1 42 ? 45.251 9.559 70.162 1.00 41.31 41 ILE D CA 1
ATOM 3185 C C . ILE D 1 42 ? 45.216 11.029 69.772 1.00 41.25 41 ILE D C 1
ATOM 3186 O O . ILE D 1 42 ? 46.260 11.672 69.660 1.00 41.28 41 ILE D O 1
ATOM 3191 N N . ALA D 1 43 ? 44.008 11.557 69.593 1.00 40.85 42 ALA D N 1
ATOM 3192 C CA . ALA D 1 43 ? 43.813 12.953 69.228 1.00 40.98 42 ALA D CA 1
ATOM 3193 C C . ALA D 1 43 ? 42.602 13.549 69.930 1.00 41.03 42 ALA D C 1
ATOM 3194 O O . ALA D 1 43 ? 41.690 12.835 70.337 1.00 41.04 42 ALA D O 1
ATOM 3196 N N . THR D 1 44 ? 42.609 14.870 70.048 1.00 41.30 43 THR D N 1
ATOM 3197 C CA . THR D 1 44 ? 41.572 15.633 70.739 1.00 41.63 43 THR D CA 1
ATOM 3198 C C . THR D 1 44 ? 41.338 16.943 69.998 1.00 41.76 43 THR D C 1
ATOM 3199 O O . THR D 1 44 ? 42.288 17.576 69.552 1.00 42.13 43 THR D O 1
ATOM 3203 N N . PHE D 1 45 ? 40.084 17.343 69.828 1.00 41.99 44 PHE D N 1
ATOM 3204 C CA . PHE D 1 45 ? 39.819 18.712 69.403 1.00 42.23 44 PHE D CA 1
ATOM 3205 C C . PHE D 1 45 ? 38.610 19.283 70.114 1.00 42.76 44 PHE D C 1
ATOM 3206 O O . PHE D 1 45 ? 37.521 18.711 70.074 1.00 42.78 44 PHE D O 1
ATOM 3214 N N . ARG D 1 46 ? 38.817 20.414 70.774 1.00 43.58 45 ARG D N 1
ATOM 3215 C CA . ARG D 1 46 ? 37.716 21.139 71.382 1.00 44.79 45 ARG D CA 1
ATOM 3216 C C . ARG D 1 46 ? 37.034 22.035 70.350 1.00 44.47 45 ARG D C 1
ATOM 3217 O O . ARG D 1 46 ? 37.511 23.134 70.039 1.00 44.38 45 ARG D O 1
ATOM 3225 N N . GLU D 1 47 ? 35.938 21.526 69.794 1.00 44.45 46 GLU D N 1
ATOM 3226 C CA . GLU D 1 47 ? 35.094 22.294 68.894 1.00 44.63 46 GLU D CA 1
ATOM 3227 C C . GLU D 1 47 ? 34.008 22.977 69.736 1.00 45.21 46 GLU D C 1
ATOM 3228 O O . GLU D 1 47 ? 33.596 22.437 70.773 1.00 45.31 46 GLU D O 1
ATOM 3234 N N . PRO D 1 48 ? 33.537 24.163 69.307 1.00 45.45 47 PRO D N 1
ATOM 3235 C CA . PRO D 1 48 ? 32.337 24.782 69.892 1.00 45.75 47 PRO D CA 1
ATOM 3236 C C . PRO D 1 48 ? 31.153 23.800 70.093 1.00 45.91 47 PRO D C 1
ATOM 3237 O O . PRO D 1 48 ? 30.435 23.880 71.101 1.00 46.30 47 PRO D O 1
ATOM 3241 N N . GLU D 1 49 ? 30.979 22.878 69.145 1.00 45.89 48 GLU D N 1
ATOM 3242 C CA . GLU D 1 49 ? 29.914 21.877 69.174 1.00 45.88 48 GLU D CA 1
ATOM 3243 C C . GLU D 1 49 ? 30.218 20.705 70.113 1.00 45.76 48 GLU D C 1
ATOM 3244 O O . GLU D 1 49 ? 29.420 19.764 70.189 1.00 46.54 48 GLU D O 1
ATOM 3250 N N . GLY D 1 50 ? 31.366 20.733 70.799 1.00 44.99 49 GLY D N 1
ATOM 3251 C CA . GLY D 1 50 ? 31.767 19.642 71.696 1.00 43.57 49 GLY D CA 1
ATOM 3252 C C . GLY D 1 50 ? 33.160 19.091 71.436 1.00 42.74 49 GLY D C 1
ATOM 3253 O O . GLY D 1 50 ? 33.812 19.456 70.457 1.00 42.83 49 GLY D O 1
ATOM 3254 N N . LEU D 1 51 ? 33.606 18.199 72.316 1.00 41.76 50 LEU D N 1
ATOM 3255 C CA . LEU D 1 51 ? 34.948 17.619 72.250 1.00 40.54 50 LEU D CA 1
ATOM 3256 C C . LEU D 1 51 ? 35.009 16.493 71.241 1.00 40.00 50 LEU D C 1
ATOM 3257 O O . LEU D 1 51 ? 34.266 15.520 71.353 1.00 39.93 50 LEU D O 1
ATOM 3262 N N . THR D 1 52 ? 35.882 16.637 70.245 1.00 39.65 51 THR D N 1
ATOM 3263 C CA . THR D 1 52 ? 36.198 15.541 69.316 1.00 38.98 51 THR D CA 1
ATOM 3264 C C . THR D 1 52 ? 37.240 14.637 69.963 1.00 38.83 51 THR D C 1
ATOM 3265 O O . THR D 1 52 ? 38.261 15.119 70.463 1.00 38.61 51 THR D O 1
ATOM 3269 N N . LEU D 1 53 ? 36.971 13.334 69.974 1.00 38.74 52 LEU D N 1
ATOM 3270 C CA . LEU D 1 53 ? 37.964 12.353 70.390 1.00 38.88 52 LEU D CA 1
ATOM 3271 C C . LEU D 1 53 ? 38.249 11.434 69.226 1.00 38.98 52 LEU D C 1
ATOM 3272 O O . LEU D 1 53 ? 37.326 11.005 68.546 1.00 39.10 52 LEU D O 1
ATOM 3277 N N . VAL D 1 54 ? 39.525 11.149 68.987 1.00 39.07 53 VAL D N 1
ATOM 3278 C CA . VAL D 1 54 ? 39.914 10.110 68.036 1.00 39.20 53 VAL D CA 1
ATOM 3279 C C . VAL D 1 54 ? 40.479 8.969 68.866 1.00 39.62 53 VAL D C 1
ATOM 3280 O O . VAL D 1 54 ? 41.441 9.141 69.601 1.00 39.03 53 VAL D O 1
ATOM 3284 N N . LEU D 1 55 ? 39.846 7.810 68.739 1.00 40.78 54 LEU D N 1
ATOM 3285 C CA . LEU D 1 55 ? 40.033 6.698 69.650 1.00 42.05 54 LEU D CA 1
ATOM 3286 C C . LEU D 1 55 ? 40.175 5.416 68.876 1.00 43.01 54 LEU D C 1
ATOM 3287 O O . LEU D 1 55 ? 39.611 5.287 67.793 1.00 42.87 54 LEU D O 1
ATOM 3292 N N . GLU D 1 56 ? 40.912 4.467 69.451 1.00 44.59 55 GLU D N 1
ATOM 3293 C CA . GLU D 1 56 ? 40.901 3.081 69.005 1.00 46.47 55 GLU D CA 1
ATOM 3294 C C . GLU D 1 56 ? 39.462 2.566 68.942 1.00 47.25 55 GLU D C 1
ATOM 3295 O O . GLU D 1 56 ? 38.643 2.905 69.793 1.00 47.36 55 GLU D O 1
ATOM 3301 N N . ALA D 1 57 ? 39.159 1.749 67.938 1.00 48.56 56 ALA D N 1
ATOM 3302 C CA . ALA D 1 57 ? 37.792 1.297 67.680 1.00 50.00 56 ALA D CA 1
ATOM 3303 C C . ALA D 1 57 ? 37.105 0.683 68.901 1.00 51.27 56 ALA D C 1
ATOM 3304 O O . ALA D 1 57 ? 35.998 1.091 69.258 1.00 51.52 56 ALA D O 1
ATOM 3306 N N . GLU D 1 58 ? 37.760 -0.283 69.541 1.00 52.80 57 GLU D N 1
ATOM 3307 C CA . GLU D 1 58 ? 37.148 -0.995 70.665 1.00 54.43 57 GLU D CA 1
ATOM 3308 C C . GLU D 1 58 ? 37.314 -0.340 72.034 1.00 54.64 57 GLU D C 1
ATOM 3309 O O . GLU D 1 58 ? 36.673 -0.761 72.983 1.00 54.76 57 GLU D O 1
ATOM 3315 N N . LYS D 1 59 ? 38.172 0.675 72.133 1.00 55.25 58 LYS D N 1
ATOM 3316 C CA . LYS D 1 59 ? 38.226 1.542 73.314 1.00 55.97 58 LYS D CA 1
ATOM 3317 C C . LYS D 1 59 ? 36.993 2.431 73.347 1.00 56.47 58 LYS D C 1
ATOM 3318 O O . LYS D 1 59 ? 36.474 2.744 74.410 1.00 56.57 58 LYS D O 1
ATOM 3324 N N . ALA D 1 60 ? 36.540 2.840 72.169 1.00 57.38 59 ALA D N 1
ATOM 3325 C CA . ALA D 1 60 ? 35.362 3.684 72.031 1.00 58.38 59 ALA D CA 1
ATOM 3326 C C . ALA D 1 60 ? 34.109 2.843 72.132 1.00 59.13 59 ALA D C 1
ATOM 3327 O O . ALA D 1 60 ? 33.116 3.264 72.720 1.00 59.31 59 ALA D O 1
ATOM 3329 N N . GLN D 1 61 ? 34.166 1.651 71.547 1.00 60.19 60 GLN D N 1
ATOM 3330 C CA . GLN D 1 61 ? 33.008 0.776 71.446 1.00 61.21 60 GLN D CA 1
ATOM 3331 C C . GLN D 1 61 ? 32.516 0.325 72.831 1.00 61.66 60 GLN D C 1
ATOM 3332 O O . GLN D 1 61 ? 31.326 0.475 73.148 1.00 61.89 60 GLN D O 1
ATOM 3338 N N . GLN D 1 62 ? 33.420 -0.183 73.668 1.00 61.95 61 GLN D N 1
ATOM 3339 C CA . GLN D 1 62 ? 33.027 -0.519 75.039 1.00 62.43 61 GLN D CA 1
ATOM 3340 C C . GLN D 1 62 ? 33.281 0.578 76.079 1.00 62.26 61 GLN D C 1
ATOM 3341 O O . GLN D 1 62 ? 33.579 0.311 77.240 1.00 62.35 61 GLN D O 1
ATOM 3347 N N . ALA D 1 63 ? 33.155 1.821 75.632 1.00 62.08 62 ALA D N 1
ATOM 3348 C CA . ALA D 1 63 ? 32.947 2.954 76.510 1.00 61.94 62 ALA D CA 1
ATOM 3349 C C . ALA D 1 63 ? 31.547 3.446 76.200 1.00 62.07 62 ALA D C 1
ATOM 3350 O O . ALA D 1 63 ? 31.094 4.455 76.740 1.00 61.90 62 ALA D O 1
ATOM 3352 N N . GLY D 1 64 ? 30.877 2.722 75.306 1.00 62.35 63 GLY D N 1
ATOM 3353 C CA . GLY D 1 64 ? 29.473 2.957 74.994 1.00 63.07 63 GLY D CA 1
ATOM 3354 C C . GLY D 1 64 ? 29.214 3.992 73.919 1.00 63.64 63 GLY D C 1
ATOM 3355 O O . GLY D 1 64 ? 28.058 4.233 73.549 1.00 63.77 63 GLY D O 1
ATOM 3356 N N . LEU D 1 65 ? 30.285 4.621 73.433 1.00 64.13 64 LEU D N 1
ATOM 3357 C CA . LEU D 1 65 ? 30.202 5.553 72.307 1.00 64.33 64 LEU D CA 1
ATOM 3358 C C . LEU D 1 65 ? 29.936 4.710 71.062 1.00 64.64 64 LEU D C 1
ATOM 3359 O O . LEU D 1 65 ? 30.636 3.718 70.814 1.00 64.69 64 LEU D O 1
ATOM 3364 N N . GLU D 1 66 ? 28.908 5.092 70.304 1.00 64.90 65 GLU D N 1
ATOM 3365 C CA . GLU D 1 66 ? 28.296 4.193 69.308 1.00 64.98 65 GLU D CA 1
ATOM 3366 C C . GLU D 1 66 ? 29.006 4.185 67.949 1.00 64.16 65 GLU D C 1
ATOM 3367 O O . GLU D 1 66 ? 29.434 5.247 67.456 1.00 64.34 65 GLU D O 1
ATOM 3373 N N . SER D 1 67 ? 29.100 2.983 67.362 1.00 62.83 66 SER D N 1
ATOM 3374 C CA . SER D 1 67 ? 29.814 2.702 66.095 1.00 61.42 66 SER D CA 1
ATOM 3375 C C . SER D 1 67 ? 30.020 3.893 65.139 1.00 60.40 66 SER D C 1
ATOM 3376 O O . SER D 1 67 ? 29.047 4.504 64.655 1.00 60.49 66 SER D O 1
ATOM 3379 N N . SER D 1 68 ? 31.291 4.223 64.900 1.00 58.49 67 SER D N 1
ATOM 3380 C CA . SER D 1 68 ? 31.688 5.144 63.830 1.00 56.35 67 SER D CA 1
ATOM 3381 C C . SER D 1 68 ? 32.220 4.289 62.666 1.00 54.54 67 SER D C 1
ATOM 3382 O O . SER D 1 68 ? 32.297 3.051 62.788 1.00 54.50 67 SER D O 1
ATOM 3385 N N . ALA D 1 69 ? 32.549 4.931 61.539 1.00 51.84 68 ALA D N 1
ATOM 3386 C CA . ALA D 1 69 ? 33.239 4.251 60.443 1.00 48.99 68 ALA D CA 1
ATOM 3387 C C . ALA D 1 69 ? 34.692 4.063 60.856 1.00 47.05 68 ALA D C 1
ATOM 3388 O O . ALA D 1 69 ? 35.250 4.912 61.556 1.00 46.70 68 ALA D O 1
ATOM 3390 N N . LEU D 1 70 ? 35.289 2.947 60.440 1.00 44.83 69 LEU D N 1
ATOM 3391 C CA . LEU D 1 70 ? 36.665 2.612 60.811 1.00 42.76 69 LEU D CA 1
ATOM 3392 C C . LEU D 1 70 ? 37.715 3.316 59.954 1.00 41.67 69 LEU D C 1
ATOM 3393 O O . LEU D 1 70 ? 37.601 3.365 58.726 1.00 41.26 69 LEU D O 1
ATOM 3398 N N . PHE D 1 71 ? 38.739 3.841 60.631 1.00 40.43 70 PHE D N 1
ATOM 3399 C CA . PHE D 1 71 ? 39.846 4.563 60.011 1.00 38.84 70 PHE D CA 1
ATOM 3400 C C . PHE D 1 71 ? 41.218 3.921 60.250 1.00 38.27 70 PHE D C 1
ATOM 3401 O O . PHE D 1 71 ? 41.506 3.388 61.325 1.00 37.90 70 PHE D O 1
ATOM 3409 N N . SER D 1 72 ? 42.058 3.972 59.223 1.00 37.42 71 SER D N 1
ATOM 3410 C CA . SER D 1 72 ? 43.457 3.613 59.355 1.00 36.83 71 SER D CA 1
ATOM 3411 C C . SER D 1 72 ? 44.284 4.877 59.470 1.00 36.08 71 SER D C 1
ATOM 3412 O O . SER D 1 72 ? 43.897 5.922 58.961 1.00 35.59 71 SER D O 1
ATOM 3415 N N . LEU D 1 73 ? 45.412 4.780 60.157 1.00 35.54 72 LEU D N 1
ATOM 3416 C CA . LEU D 1 73 ? 46.267 5.938 60.375 1.00 35.20 72 LEU D CA 1
ATOM 3417 C C . LEU D 1 73 ? 47.582 5.812 59.611 1.00 35.11 72 LEU D C 1
ATOM 3418 O O . LEU D 1 73 ? 48.305 4.826 59.736 1.00 34.77 72 LEU D O 1
ATOM 3423 N N . ILE D 1 74 ? 47.858 6.840 58.818 1.00 35.49 73 ILE D N 1
ATOM 3424 C CA . ILE D 1 74 ? 49.051 6.937 58.001 1.00 36.06 73 ILE D CA 1
ATOM 3425 C C . ILE D 1 74 ? 49.817 8.187 58.425 1.00 36.78 73 ILE D C 1
ATOM 3426 O O . ILE D 1 74 ? 49.260 9.272 58.499 1.00 36.88 73 ILE D O 1
ATOM 3431 N N . THR D 1 75 ? 51.087 8.011 58.762 1.00 37.97 74 THR D N 1
ATOM 3432 C CA . THR D 1 75 ? 51.954 9.142 59.041 1.00 38.93 74 THR D CA 1
ATOM 3433 C C . THR D 1 75 ? 52.853 9.397 57.838 1.00 40.15 74 THR D C 1
ATOM 3434 O O . THR D 1 75 ? 53.295 8.466 57.171 1.00 40.40 74 THR D O 1
ATOM 3438 N N . LEU D 1 76 ? 53.102 10.668 57.556 1.00 42.05 75 LEU D N 1
ATOM 3439 C CA . LEU D 1 76 ? 54.026 11.055 56.507 1.00 43.50 75 LEU D CA 1
ATOM 3440 C C . LEU D 1 76 ? 55.372 11.307 57.144 1.00 45.00 75 LEU D C 1
ATOM 3441 O O . LEU D 1 76 ? 55.492 12.182 57.991 1.00 44.91 75 LEU D O 1
ATOM 3446 N N . THR D 1 77 ? 56.373 10.518 56.758 1.00 47.33 76 THR D N 1
ATOM 3447 C CA . THR D 1 77 ? 57.722 10.668 57.313 1.00 50.01 76 THR D CA 1
ATOM 3448 C C . THR D 1 77 ? 58.558 11.715 56.568 1.00 52.11 76 THR D C 1
ATOM 3449 O O . THR D 1 77 ? 59.635 12.100 57.039 1.00 52.54 76 THR D O 1
ATOM 3453 N N . VAL D 1 78 ? 58.054 12.181 55.423 1.00 54.56 77 VAL D N 1
ATOM 3454 C CA . VAL D 1 78 ? 58.685 13.264 54.669 1.00 57.06 77 VAL D CA 1
ATOM 3455 C C . VAL D 1 78 ? 59.030 14.459 55.586 1.00 59.41 77 VAL D C 1
ATOM 3456 O O . VAL D 1 78 ? 58.278 14.826 56.509 1.00 59.65 77 VAL D O 1
ATOM 3460 N N . HIS D 1 79 ? 60.198 15.032 55.326 1.00 62.18 78 HIS D N 1
ATOM 3461 C CA . HIS D 1 79 ? 60.802 16.096 56.134 1.00 64.92 78 HIS D CA 1
ATOM 3462 C C . HIS D 1 79 ? 60.132 17.447 55.879 1.00 65.81 78 HIS D C 1
ATOM 3463 O O . HIS D 1 79 ? 60.148 17.954 54.745 1.00 66.06 78 HIS D O 1
ATOM 3470 N N . SER D 1 80 ? 59.536 18.011 56.935 1.00 66.78 79 SER D N 1
ATOM 3471 C CA . SER D 1 80 ? 58.813 19.289 56.848 1.00 67.67 79 SER D CA 1
ATOM 3472 C C . SER D 1 80 ? 58.521 19.926 58.217 1.00 67.98 79 SER D C 1
ATOM 3473 O O . SER D 1 80 ? 58.602 19.260 59.260 1.00 68.29 79 SER D O 1
ATOM 3476 N N . SER D 1 81 ? 58.174 21.217 58.190 1.00 67.99 80 SER D N 1
ATOM 3477 C CA . SER D 1 81 ? 57.808 21.976 59.390 1.00 67.84 80 SER D CA 1
ATOM 3478 C C . SER D 1 81 ? 56.345 22.458 59.328 1.00 67.47 80 SER D C 1
ATOM 3479 O O . SER D 1 81 ? 55.606 22.112 58.389 1.00 67.39 80 SER D O 1
ATOM 3482 N N . LEU D 1 82 ? 55.943 23.241 60.339 1.00 66.92 81 LEU D N 1
ATOM 3483 C CA . LEU D 1 82 ? 54.592 23.833 60.435 1.00 66.04 81 LEU D CA 1
ATOM 3484 C C . LEU D 1 82 ? 54.403 25.095 59.552 1.00 65.84 81 LEU D C 1
ATOM 3485 O O . LEU D 1 82 ? 53.360 25.765 59.608 1.00 65.84 81 LEU D O 1
ATOM 3490 N N . GLU D 1 83 ? 55.419 25.420 58.751 1.00 65.45 82 GLU D N 1
ATOM 3491 C CA . GLU D 1 83 ? 55.305 26.469 57.726 1.00 64.91 82 GLU D CA 1
ATOM 3492 C C . GLU D 1 83 ? 56.039 26.109 56.421 1.00 63.97 82 GLU D C 1
ATOM 3493 O O . GLU D 1 83 ? 56.864 26.880 55.921 1.00 64.19 82 GLU D O 1
ATOM 3499 N N . ALA D 1 84 ? 55.729 24.932 55.883 1.00 62.49 83 ALA D N 1
ATOM 3500 C CA . ALA D 1 84 ? 56.179 24.554 54.551 1.00 61.02 83 ALA D CA 1
ATOM 3501 C C . ALA D 1 84 ? 54.988 24.641 53.594 1.00 59.90 83 ALA D C 1
ATOM 3502 O O . ALA D 1 84 ? 54.021 23.870 53.702 1.00 60.26 83 ALA D O 1
ATOM 3504 N N . VAL D 1 85 ? 55.046 25.596 52.674 1.00 57.83 84 VAL D N 1
ATOM 3505 C CA . VAL D 1 85 ? 53.921 25.835 51.773 1.00 55.90 84 VAL D CA 1
ATOM 3506 C C . VAL D 1 85 ? 53.922 24.844 50.602 1.00 54.16 84 VAL D C 1
ATOM 3507 O O . VAL D 1 85 ? 54.931 24.685 49.900 1.00 54.31 84 VAL D O 1
ATOM 3511 N N . GLY D 1 86 ? 52.783 24.175 50.416 1.00 51.88 85 GLY D N 1
ATOM 3512 C CA . GLY D 1 86 ? 52.614 23.193 49.351 1.00 48.43 85 GLY D CA 1
ATOM 3513 C C . GLY D 1 86 ? 52.414 21.763 49.823 1.00 46.09 85 GLY D C 1
ATOM 3514 O O . GLY D 1 86 ? 51.904 20.942 49.069 1.00 45.68 85 GLY D O 1
ATOM 3515 N N . LEU D 1 87 ? 52.807 21.463 51.062 1.00 43.76 86 LEU D N 1
ATOM 3516 C CA . LEU D 1 87 ? 52.790 20.092 51.565 1.00 41.54 86 LEU D CA 1
ATOM 3517 C C . LEU D 1 87 ? 51.388 19.493 51.730 1.00 40.44 86 LEU D C 1
ATOM 3518 O O . LEU D 1 87 ? 51.145 18.364 51.301 1.00 40.12 86 LEU D O 1
ATOM 3523 N N . THR D 1 88 ? 50.472 20.248 52.334 1.00 39.01 87 THR D N 1
ATOM 3524 C CA . THR D 1 88 ? 49.101 19.773 52.519 1.00 37.54 87 THR D CA 1
ATOM 3525 C C . THR D 1 88 ? 48.412 19.594 51.179 1.00 36.78 87 THR D C 1
ATOM 3526 O O . THR D 1 88 ? 47.725 18.596 50.965 1.00 36.35 87 THR D O 1
ATOM 3530 N N . ALA D 1 89 ? 48.610 20.562 50.284 1.00 35.96 88 ALA D N 1
ATOM 3531 C CA . ALA D 1 89 ? 48.096 20.483 48.929 1.00 35.09 88 ALA D CA 1
ATOM 3532 C C . ALA D 1 89 ? 48.623 19.232 48.205 1.00 34.85 88 ALA D C 1
ATOM 3533 O O . ALA D 1 89 ? 47.850 18.516 47.562 1.00 35.14 88 ALA D O 1
ATOM 3535 N N . ALA D 1 90 ? 49.925 18.962 48.337 1.00 34.07 89 ALA D N 1
ATOM 3536 C CA . ALA D 1 90 ? 50.579 17.792 47.722 1.00 33.38 89 ALA D CA 1
ATOM 3537 C C . ALA D 1 90 ? 49.969 16.468 48.150 1.00 33.08 89 ALA D C 1
ATOM 3538 O O . ALA D 1 90 ? 49.501 15.717 47.300 1.00 33.41 89 ALA D O 1
ATOM 3540 N N . PHE D 1 91 ? 49.953 16.185 49.455 1.00 32.92 90 PHE D N 1
ATOM 3541 C CA . PHE D 1 91 ? 49.395 14.915 49.924 1.00 32.45 90 PHE D CA 1
ATOM 3542 C C . PHE D 1 91 ? 47.886 14.776 49.748 1.00 32.72 90 PHE D C 1
ATOM 3543 O O . PHE D 1 91 ? 47.412 13.702 49.365 1.00 33.18 90 PHE D O 1
ATOM 3551 N N . ALA D 1 92 ? 47.150 15.864 49.994 1.00 32.61 91 ALA D N 1
ATOM 3552 C CA . ALA D 1 92 ? 45.714 15.910 49.775 1.00 32.13 91 ALA D CA 1
ATOM 3553 C C . ALA D 1 92 ? 45.348 15.658 48.313 1.00 32.36 91 ALA D C 1
ATOM 3554 O O . ALA D 1 92 ? 44.371 14.952 48.031 1.00 32.66 91 ALA D O 1
ATOM 3556 N N . THR D 1 93 ? 46.126 16.235 47.394 1.00 32.46 92 THR D N 1
ATOM 3557 C CA . THR D 1 93 ? 45.963 16.008 45.952 1.00 32.56 92 THR D CA 1
ATOM 3558 C C . THR D 1 93 ? 46.243 14.566 45.526 1.00 32.81 92 THR D C 1
ATOM 3559 O O . THR D 1 93 ? 45.492 14.014 44.715 1.00 33.16 92 THR D O 1
ATOM 3563 N N . LYS D 1 94 ? 47.322 13.972 46.045 1.00 33.25 93 LYS D N 1
ATOM 3564 C CA . LYS D 1 94 ? 47.674 12.593 45.720 1.00 33.80 93 LYS D CA 1
ATOM 3565 C C . LYS D 1 94 ? 46.560 11.625 46.115 1.00 34.04 93 LYS D C 1
ATOM 3566 O O . LYS D 1 94 ? 46.274 10.664 45.393 1.00 34.27 93 LYS D O 1
ATOM 3572 N N . LEU D 1 95 ? 45.964 11.876 47.279 1.00 34.17 94 LEU D N 1
ATOM 3573 C CA . LEU D 1 95 ? 44.842 11.095 47.780 1.00 34.37 94 LEU D CA 1
ATOM 3574 C C . LEU D 1 95 ? 43.561 11.311 46.963 1.00 34.71 94 LEU D C 1
ATOM 3575 O O . LEU D 1 95 ? 42.889 10.345 46.618 1.00 35.17 94 LEU D O 1
ATOM 3580 N N . ALA D 1 96 ? 43.223 12.567 46.666 1.00 34.68 95 ALA D N 1
ATOM 3581 C CA . ALA D 1 96 ? 42.033 12.889 45.885 1.00 34.79 95 ALA D CA 1
ATOM 3582 C C . ALA D 1 96 ? 42.073 12.293 44.484 1.00 35.18 95 ALA D C 1
ATOM 3583 O O . ALA D 1 96 ? 41.049 11.868 43.966 1.00 35.50 95 ALA D O 1
ATOM 3585 N N . GLU D 1 97 ? 43.255 12.255 43.876 1.00 35.58 96 GLU D N 1
ATOM 3586 C CA . GLU D 1 97 ? 43.433 11.650 42.560 1.00 36.11 96 GLU D CA 1
ATOM 3587 C C . GLU D 1 97 ? 43.029 10.185 42.494 1.00 36.27 96 GLU D C 1
ATOM 3588 O O . GLU D 1 97 ? 42.772 9.658 41.410 1.00 36.34 96 GLU D O 1
ATOM 3594 N N . HIS D 1 98 ? 43.011 9.520 43.645 1.00 36.63 97 HIS D N 1
ATOM 3595 C CA . HIS D 1 98 ? 42.588 8.123 43.727 1.00 36.64 97 HIS D CA 1
ATOM 3596 C C . HIS D 1 98 ? 41.238 7.924 44.409 1.00 36.78 97 HIS D C 1
ATOM 3597 O O . HIS D 1 98 ? 40.859 6.797 44.730 1.00 37.04 97 HIS D O 1
ATOM 3604 N N . GLY D 1 99 ? 40.515 9.025 44.599 1.00 36.76 98 GLY D N 1
ATOM 3605 C CA . GLY D 1 99 ? 39.182 9.002 45.166 1.00 37.08 98 GLY D CA 1
ATOM 3606 C C . GLY D 1 99 ? 39.156 8.687 46.641 1.00 37.40 98 GLY D C 1
ATOM 3607 O O . GLY D 1 99 ? 38.205 8.078 47.122 1.00 37.65 98 GLY D O 1
ATOM 3608 N N . ILE D 1 100 ? 40.199 9.113 47.352 1.00 37.73 99 ILE D N 1
ATOM 3609 C CA . ILE D 1 100 ? 40.350 8.867 48.788 1.00 37.88 99 ILE D CA 1
ATOM 3610 C C . ILE D 1 100 ? 40.189 10.153 49.607 1.00 38.76 99 ILE D C 1
ATOM 3611 O O . ILE D 1 100 ? 40.933 11.124 49.428 1.00 39.17 99 ILE D O 1
ATOM 3616 N N . SER D 1 101 ? 39.202 10.167 50.499 1.00 39.57 100 SER D N 1
ATOM 3617 C CA . SER D 1 101 ? 39.049 11.282 51.416 1.00 40.44 100 SER D CA 1
ATOM 3618 C C . SER D 1 101 ? 39.938 11.140 52.642 1.00 40.76 100 SER D C 1
ATOM 3619 O O . SER D 1 101 ? 40.083 10.060 53.208 1.00 41.38 100 SER D O 1
ATOM 3622 N N . ALA D 1 102 ? 40.550 12.249 53.028 1.00 41.23 101 ALA D N 1
ATOM 3623 C CA . ALA D 1 102 ? 41.506 12.272 54.118 1.00 40.94 101 ALA D CA 1
ATOM 3624 C C . ALA D 1 102 ? 41.027 13.154 55.263 1.00 40.46 101 ALA D C 1
ATOM 3625 O O . ALA D 1 102 ? 40.571 14.287 55.045 1.00 40.56 101 ALA D O 1
ATOM 3627 N N . ASN D 1 103 ? 41.139 12.623 56.477 1.00 39.83 102 ASN D N 1
ATOM 3628 C CA . ASN D 1 103 ? 41.002 13.417 57.684 1.00 39.33 102 ASN D CA 1
ATOM 3629 C C . ASN D 1 103 ? 42.371 13.630 58.260 1.00 38.26 102 ASN D C 1
ATOM 3630 O O . ASN D 1 103 ? 42.948 12.734 58.860 1.00 38.87 102 ASN D O 1
ATOM 3635 N N . VAL D 1 104 ? 42.892 14.825 58.031 1.00 36.93 103 VAL D N 1
ATOM 3636 C CA . VAL D 1 104 ? 44.260 15.187 58.332 1.00 35.63 103 VAL D CA 1
ATOM 3637 C C . VAL D 1 104 ? 44.338 15.729 59.750 1.00 35.14 103 VAL D C 1
ATOM 3638 O O . VAL D 1 104 ? 43.532 16.580 60.122 1.00 34.56 103 VAL D O 1
ATOM 3642 N N . ILE D 1 105 ? 45.283 15.231 60.553 1.00 34.06 104 ILE D N 1
ATOM 3643 C CA . ILE D 1 105 ? 45.671 15.953 61.766 1.00 33.42 104 ILE D CA 1
ATOM 3644 C C . ILE D 1 105 ? 47.153 16.296 61.716 1.00 33.75 104 ILE D C 1
ATOM 3645 O O . ILE D 1 105 ? 48.000 15.407 61.686 1.00 34.06 104 ILE D O 1
ATOM 3650 N N . ALA D 1 106 ? 47.458 17.591 61.667 1.00 34.07 105 ALA D N 1
ATOM 3651 C CA . ALA D 1 106 ? 48.842 18.066 61.713 1.00 34.31 105 ALA D CA 1
ATOM 3652 C C . ALA D 1 106 ? 49.372 17.941 63.136 1.00 34.66 105 ALA D C 1
ATOM 3653 O O . ALA D 1 106 ? 48.811 18.526 64.073 1.00 35.55 105 ALA D O 1
ATOM 3655 N N . GLY D 1 107 ? 50.428 17.149 63.301 1.00 34.66 106 GLY D N 1
ATOM 3656 C CA . GLY D 1 107 ? 51.116 17.042 64.584 1.00 34.38 106 GLY D CA 1
ATOM 3657 C C . GLY D 1 107 ? 52.277 18.013 64.558 1.00 34.65 106 GLY D C 1
ATOM 3658 O O . GLY D 1 107 ? 52.547 18.633 63.523 1.00 34.69 106 GLY D O 1
ATOM 3659 N N . TYR D 1 108 ? 52.962 18.158 65.688 1.00 34.64 107 TYR D N 1
ATOM 3660 C CA . TYR D 1 108 ? 54.135 19.024 65.752 1.00 35.05 107 TYR D CA 1
ATOM 3661 C C . TYR D 1 108 ? 55.226 18.595 64.762 1.00 35.21 107 TYR D C 1
ATOM 3662 O O . TYR D 1 108 ? 55.797 19.444 64.058 1.00 35.47 107 TYR D O 1
ATOM 3671 N N . TYR D 1 109 ? 55.499 17.283 64.714 1.00 35.01 108 TYR D N 1
ATOM 3672 C CA . TYR D 1 109 ? 56.528 16.697 63.838 1.00 34.39 108 TYR D CA 1
ATOM 3673 C C . TYR D 1 109 ? 56.053 16.265 62.465 1.00 34.58 108 TYR D C 1
ATOM 3674 O O . TYR D 1 109 ? 56.711 16.564 61.471 1.00 34.69 108 TYR D O 1
ATOM 3683 N N . HIS D 1 110 ? 54.929 15.560 62.396 1.00 34.80 109 HIS D N 1
ATOM 3684 C CA . HIS D 1 110 ? 54.462 15.054 61.112 1.00 35.31 109 HIS D CA 1
ATOM 3685 C C . HIS D 1 110 ? 52.972 15.236 60.920 1.00 35.42 109 HIS D C 1
ATOM 3686 O O . HIS D 1 110 ? 52.235 15.398 61.878 1.00 35.86 109 HIS D O 1
ATOM 3693 N N . ASP D 1 111 ? 52.537 15.184 59.669 1.00 35.60 110 ASP D N 1
ATOM 3694 C CA . ASP D 1 111 ? 51.120 15.081 59.361 1.00 36.07 110 ASP D CA 1
ATOM 3695 C C . ASP D 1 111 ? 50.656 13.646 59.509 1.00 35.43 110 ASP D C 1
ATOM 3696 O O . ASP D 1 111 ? 51.356 12.706 59.128 1.00 35.39 110 ASP D O 1
ATOM 3701 N N . HIS D 1 112 ? 49.464 13.495 60.062 1.00 35.24 111 HIS D N 1
ATOM 3702 C CA . HIS D 1 112 ? 48.850 12.194 60.258 1.00 35.13 111 HIS D CA 1
ATOM 3703 C C . HIS D 1 112 ? 47.517 12.188 59.530 1.00 35.13 111 HIS D C 1
ATOM 3704 O O . HIS D 1 112 ? 46.724 13.121 59.649 1.00 35.55 111 HIS D O 1
ATOM 3711 N N . ILE D 1 113 ? 47.284 11.144 58.751 1.00 34.65 112 ILE D N 1
ATOM 3712 C CA . ILE D 1 113 ? 46.121 11.099 57.893 1.00 34.54 112 ILE D CA 1
ATOM 3713 C C . ILE D 1 113 ? 45.274 9.903 58.280 1.00 34.23 112 ILE D C 1
ATOM 3714 O O . ILE D 1 113 ? 45.778 8.788 58.364 1.00 34.19 112 ILE D O 1
ATOM 3719 N N . PHE D 1 114 ? 43.997 10.148 58.555 1.00 34.46 113 PHE D N 1
ATOM 3720 C CA . PHE D 1 114 ? 43.028 9.072 58.776 1.00 34.19 113 PHE D CA 1
ATOM 3721 C C . PHE D 1 114 ? 42.227 8.848 57.502 1.00 34.37 113 PHE D C 1
ATOM 3722 O O . PHE D 1 114 ? 41.503 9.725 57.049 1.00 34.56 113 PHE D O 1
ATOM 3730 N N . VAL D 1 115 ? 42.399 7.679 56.907 1.00 34.93 114 VAL D N 1
ATOM 3731 C CA . VAL D 1 115 ? 41.609 7.279 55.750 1.00 35.57 114 VAL D CA 1
ATOM 3732 C C . VAL D 1 115 ? 40.713 6.102 56.145 1.00 36.81 114 VAL D C 1
ATOM 3733 O O . VAL D 1 115 ? 40.991 5.413 57.123 1.00 37.22 114 VAL D O 1
ATOM 3737 N N . GLN D 1 116 ? 39.632 5.887 55.399 1.00 38.00 115 GLN D N 1
ATOM 3738 C CA . GLN D 1 116 ? 38.786 4.714 55.579 1.00 38.78 115 GLN D CA 1
ATOM 3739 C C . GLN D 1 116 ? 39.646 3.482 55.585 1.00 38.97 115 GLN D C 1
ATOM 3740 O O . GLN D 1 116 ? 40.561 3.363 54.771 1.00 39.34 115 GLN D O 1
ATOM 3746 N N . LYS D 1 117 ? 39.345 2.565 56.498 1.00 39.48 116 LYS D N 1
ATOM 3747 C CA . LYS D 1 117 ? 40.153 1.374 56.699 1.00 39.72 116 LYS D CA 1
ATOM 3748 C C . LYS D 1 117 ? 40.327 0.556 55.416 1.00 40.37 116 LYS D C 1
ATOM 3749 O O . LYS D 1 117 ? 41.425 0.049 55.141 1.00 40.04 116 LYS D O 1
ATOM 3755 N N . GLU D 1 118 ? 39.247 0.444 54.634 1.00 41.22 117 GLU D N 1
ATOM 3756 C CA . GLU D 1 118 ? 39.256 -0.337 53.385 1.00 42.05 117 GLU D CA 1
ATOM 3757 C C . GLU D 1 118 ? 40.181 0.244 52.319 1.00 41.42 117 GLU D C 1
ATOM 3758 O O . GLU D 1 118 ? 40.643 -0.471 51.436 1.00 41.72 117 GLU D O 1
ATOM 3764 N N . LYS D 1 119 ? 40.463 1.536 52.432 1.00 40.84 118 LYS D N 1
ATOM 3765 C CA . LYS D 1 119 ? 41.278 2.251 51.468 1.00 40.28 118 LYS D CA 1
ATOM 3766 C C . LYS D 1 119 ? 42.720 2.477 51.927 1.00 40.05 118 LYS D C 1
ATOM 3767 O O . LYS D 1 119 ? 43.457 3.233 51.302 1.00 40.00 118 LYS D O 1
ATOM 3773 N N . ALA D 1 120 ? 43.121 1.795 52.996 1.00 39.96 119 ALA D N 1
ATOM 3774 C CA . ALA D 1 120 ? 44.443 1.972 53.606 1.00 40.03 119 ALA D CA 1
ATOM 3775 C C . ALA D 1 120 ? 45.630 1.602 52.702 1.00 40.07 119 ALA D C 1
ATOM 3776 O O . ALA D 1 120 ? 46.623 2.338 52.639 1.00 40.19 119 ALA D O 1
ATOM 3778 N N . GLN D 1 121 ? 45.546 0.471 52.010 1.00 40.05 120 GLN D N 1
ATOM 3779 C CA . GLN D 1 121 ? 46.626 0.097 51.105 1.00 40.22 120 GLN D CA 1
ATOM 3780 C C . GLN D 1 121 ? 46.689 1.014 49.878 1.00 40.08 120 GLN D C 1
ATOM 3781 O O . GLN D 1 121 ? 47.782 1.356 49.429 1.00 40.08 120 GLN D O 1
ATOM 3787 N N . GLN D 1 122 ? 45.529 1.435 49.368 1.00 40.16 121 GLN D N 1
ATOM 3788 C CA . GLN D 1 122 ? 45.473 2.361 48.229 1.00 40.35 121 GLN D CA 1
ATOM 3789 C C . GLN D 1 122 ? 46.007 3.739 48.570 1.00 39.62 121 GLN D C 1
ATOM 3790 O O . GLN D 1 122 ? 46.598 4.396 47.712 1.00 39.72 121 GLN D O 1
ATOM 3796 N N . ALA D 1 123 ? 45.776 4.176 49.809 1.00 38.73 122 ALA D N 1
ATOM 3797 C CA . ALA D 1 123 ? 46.293 5.446 50.299 1.00 37.82 122 ALA D CA 1
ATOM 3798 C C . ALA D 1 123 ? 47.818 5.441 50.395 1.00 37.47 122 ALA D C 1
ATOM 3799 O O . ALA D 1 123 ? 48.459 6.404 50.002 1.00 37.10 122 ALA D O 1
ATOM 3801 N N . LEU D 1 124 ? 48.387 4.352 50.916 1.00 37.64 123 LEU D N 1
ATOM 3802 C CA . LEU D 1 124 ? 49.831 4.106 50.868 1.00 37.83 123 LEU D CA 1
ATOM 3803 C C . LEU D 1 124 ? 50.412 4.221 49.468 1.00 38.42 123 LEU D C 1
ATOM 3804 O O . LEU D 1 124 ? 51.435 4.875 49.269 1.00 38.56 123 LEU D O 1
ATOM 3809 N N . GLN D 1 125 ? 49.763 3.564 48.512 1.00 39.17 124 GLN D N 1
ATOM 3810 C CA . GLN D 1 125 ? 50.154 3.614 47.109 1.00 40.37 124 GLN D CA 1
ATOM 3811 C C . GLN D 1 125 ? 50.125 5.032 46.539 1.00 39.64 124 GLN D C 1
ATOM 3812 O O . GLN D 1 125 ? 51.110 5.475 45.960 1.00 40.10 124 GLN D O 1
ATOM 3818 N N . ALA D 1 126 ? 49.000 5.728 46.696 1.00 39.26 125 ALA D N 1
ATOM 3819 C CA . ALA D 1 126 ? 48.871 7.120 46.280 1.00 38.81 125 ALA D CA 1
ATOM 3820 C C . ALA D 1 126 ? 49.953 8.012 46.905 1.00 39.12 125 ALA D C 1
ATOM 3821 O O . ALA D 1 126 ? 50.640 8.753 46.201 1.00 39.35 125 ALA D O 1
ATOM 3823 N N . LEU D 1 127 ? 50.124 7.908 48.219 1.00 39.55 126 LEU D N 1
ATOM 3824 C CA . LEU D 1 127 ? 51.036 8.771 48.966 1.00 40.19 126 LEU D CA 1
ATOM 3825 C C . LEU D 1 127 ? 52.507 8.496 48.700 1.00 41.22 126 LEU D C 1
ATOM 3826 O O . LEU D 1 127 ? 53.340 9.381 48.866 1.00 40.75 126 LEU D O 1
ATOM 3831 N N . GLY D 1 128 ? 52.815 7.270 48.288 1.00 43.10 127 GLY D N 1
ATOM 3832 C CA . GLY D 1 128 ? 54.196 6.844 48.066 1.00 45.16 127 GLY D CA 1
ATOM 3833 C C . GLY D 1 128 ? 54.713 7.046 46.655 1.00 46.88 127 GLY D C 1
ATOM 3834 O O . GLY D 1 128 ? 55.837 6.643 46.349 1.00 47.13 127 GLY D O 1
ATOM 3835 N N . GLU D 1 129 ? 53.899 7.664 45.797 1.00 48.54 128 GLU D N 1
ATOM 3836 C CA . GLU D 1 129 ? 54.260 7.905 44.390 1.00 50.47 128 GLU D CA 1
ATOM 3837 C C . GLU D 1 129 ? 55.332 8.988 44.245 1.00 51.16 128 GLU D C 1
ATOM 3838 O O . GLU D 1 129 ? 55.223 10.063 44.854 1.00 51.20 128 GLU D O 1
ATOM 3844 N N . PHE D 1 130 ? 56.345 8.700 43.422 1.00 52.19 129 PHE D N 1
ATOM 3845 C CA . PHE D 1 130 ? 57.423 9.652 43.108 1.00 53.05 129 PHE D CA 1
ATOM 3846 C C . PHE D 1 130 ? 57.793 9.678 41.612 1.00 53.76 129 PHE D C 1
ATOM 3847 O O . PHE D 1 130 ? 57.635 8.676 40.900 1.00 53.41 129 PHE D O 1
ATOM 3855 N N . ALA D 1 131 ? 58.300 10.834 41.169 1.00 54.96 130 ALA D N 1
ATOM 3856 C CA . ALA D 1 131 ? 58.766 11.066 39.791 1.00 56.06 130 ALA D CA 1
ATOM 3857 C C . ALA D 1 131 ? 60.158 10.468 39.466 1.00 57.11 130 ALA D C 1
ATOM 3858 O O . ALA D 1 131 ? 60.298 9.722 38.491 1.00 57.44 130 ALA D O 1
ATOM 3860 N N . GLN D 1 132 ? 61.180 10.786 40.268 1.00 58.38 131 GLN D N 1
ATOM 3861 C CA . GLN D 1 132 ? 62.559 10.355 39.948 1.00 59.49 131 GLN D CA 1
ATOM 3862 C C . GLN D 1 132 ? 62.992 9.027 40.607 1.00 59.66 131 GLN D C 1
ATOM 3863 O O . GLN D 1 132 ? 63.503 8.992 41.733 1.00 60.04 131 GLN D O 1
#

CATH classification: 3.30.2130.10

Nearest PDB structures (foldseek):
  1zvp-assembly2_B  TM=1.008E+00  e=5.362E-25  Vibrio cholerae
  1zvp-assembly1_A  TM=9.930E-01  e=2.412E-23  Vibrio cholerae
  1zvp-assembly2_C  TM=9.188E-01  e=6.801E-19  Vibrio cholerae
  1zvp-assembly1_D  TM=9.143E-01  e=1.025E-18  Vibrio cholerae
  1zhv-assembly1_A  TM=7.983E-01  e=4.461E-06  Agrobacterium fabrum str. C58

Organism: Vibrio cholerae serotype O1 (strain ATCC 39315 / El Tor Inaba N16961) (NCBI:txid243277)

Radius of gyration: 24.61 Å; Cα contacts (8 Å, |Δi|>4): 1149; chains: 4; bounding box: 63×60×52 Å

Solvent-accessible surface area: 22862 Å² total; per-residue (Å²): 108,68,135,102,42,49,89,98,9,24,98,28,1,13,7,16,3,20,17,15,47,18,2,0,1,40,13,124,31,54,22,62,103,38,38,96,21,110,9,11,0,3,4,90,2,130,78,6,1,2,0,0,0,30,17,93,60,2,117,123,49,64,40,170,43,35,47,72,0,8,7,0,7,5,8,42,64,106,180,36,57,12,32,15,13,20,0,3,51,39,0,2,98,63,25,2,7,8,10,1,4,4,7,100,110,49,25,2,0,0,0,29,99,146,49,5,78,79,0,0,69,2,0,11,81,38,58,142,129,56,124,120,34,45,98,70,10,23,104,27,1,13,7,19,2,21,20,15,43,17,5,0,0,40,12,123,38,54,20,62,102,37,35,96,26,93,5,12,2,4,3,91,3,112,82,6,3,2,0,1,0,47,17,139,57,2,138,151,45,63,44,162,43,27,50,74,0,9,10,0,7,8,15,55,84,131,117,31,53,11,34,21,14,20,0,2,56,41,0,12,114,57,30,1,5,9,11,1,3,2,6,99,108,47,27,2,0,0,0,20,84,139,67,6,78,76,0,0,74,2,0,6,86,43,63,137,123,126,71,58,87,136,45,78,89,54,49,110,94,28,1,51,31,73,70,67,91,29,43,16,3,12,5,44,17,128,51,58,23,62,97,39,51,94,27,115,12,32,1,4,3,106,3,59,63,14,9,0,0,1,1,61,24,123,56,2,114,125,48,71,45,156,102,36,66,60,27,9,6,0,8,2,60,82,110,15,74,59,64,10,43,11,13,4,0,7,36,21,3,21,122,114,32,5,52,27,43,4,4,1,2,55,98,44,20,2,0,0,0,65,86,136,66,7,104,92,0,36,144,11,0,20,105,234,186,25,39,84,117,20,80,94,36,45,78,81,30,0,51,31,71,72,52,93,28,40,21,8,13,12,44,11,123,57,52,18,65,101,41,43,98,26,124,7,26,1,3,3,112,4,60,64,16,9,1,0,1,0,58,22,84,70,3,109,126,46,65,42,166,106,40,67,70,26,8,6,0,8,3,58,16,168,44,70,16,76,37,50,4,14,10,7,2,0,4,33,4,1,25,120,93,30,6,59,19,42,1,3,2,2,54,94,45,21,2,0,0,0,82,98,165,66,8,104,79,0,40,123,1,0,26,82,140,74,203

Foldseek 3Di:
DLVCVVLLQLLQKAKDWDDAKKWKAFDADDPVVCVVQVFPDWDQDVVGIIGIGGPVSCVVVDTDTHAIWTKMWMDTPHDDPCNCVVLQVLCVVVVWHWDWDDDPHTIMTITGPVCRVVSNVSSVVSND/DQCVQVLLFLLQKAKDWDDAKKWKAFDADDPVVCVVQPFPDWDQDPRGIIGIGGPVSCPVVVTDTHAIWTKMWIDTPGDHPCNCVVLCVLQVVVVWDWDWDDDPHTIITITHPVCRVVSNVSSVVSND/DCVVVVLVVLLQAFLQKDWDDAWKFKAFDADDVVVCVVQPFPDWDQDVVGIIGIGGQCSCVVVPGDRGQIWTKMKGPPAPPDPRNVVNLVVLQVVQPWDWDWDDDHRIIMTITGPVCVVVSNVSRGND/DLVVVLVVLLQAALQKDWDDAKKFKDFDDDDPVVCVVLVFPDWDQDPVGIIGIGGQVSCVVVPNDDGFIWIKMKRPDFDAPDDPNNCVNLCVLQVVVPWDWDWDQDGGTIMTITGPVCVVVSNVSNGHHDD

Sequence (515 aa):
SGIKSLELLLQSMSPELMAGDYVFCTVNGALSDYLSLEPIATFREPEGLTLVLEAEKAQQAGLESSALFSLITLTVHSEAVGLTAAFATKLAEHGISANVIAGYYHDHIFVQKEKAQQALQALGEFAQSGIKSLELLLQSMSPELMAGDYVFCTVNGALSDYLSLEPIATFREPEGLTLVLEAEKAQQAGLESSALFSLITLTVHLEAVGLTAAFATKLAEHGISANVIAGYYHDHIFVQKEKAQQALQALGEFAQGMSGIKSLELLLQSMSPELMAGDYVFCTVNGALSDYLSLEPIATFREPEGLTLVLEAEKAQQAGLESSALFSLITLTVSLEAVGLTAAFATKLAEHGISANVIAGYYHDHIFVQKEKAQQALQALGEFMSGIKSLELLLQSMSPELMAGDYVFCTVNGALSDYLSLEPIATFREPEGLTLVLEAEKAQQAGLESSALFSLITLTVHSSLEAVGLTAAFATKLAEHGISANVIAGYYHDHIFVQKEKAQQALQALGEFAQ

B-factor: mean 45.14, std 9.77, range [23.19, 101.81]